Protein AF-A0A8J4GVN6-F1 (afdb_monomer_lite)

InterPro domains:
  IPR036047 F-box-like domain superfamily [SSF81383] (35-266)

Secondary structure (DSSP, 8-state):
---PPPP--S------TTS--HHHHHHHHHHTTT-HHHHHHHHTT-HHHHHHHT-HHHHHHHHHHHH-GGG-----B-B-PPPPBTTEEEEETEE--S-EEE-GGGGTT---HHHHHHHHHHHT-SEEETTS-EESS---GGG-EE---STT-EEEEEHHHIIIII-SPPPPPPPSS---B-SPPP-TTEEEEETEE--S-BPPPTTT--SSSTTT-SSHHHHHHHHHH-TT--EEETTS-EES----GGG-EE-S--BTT-EEEEEHHHHHHTT-----SSSPPHHHHHHHHHHHHHHHHHHTT---SSS-PPEEEE-HHHHHHHHTT-----TT--PPPP-EEEE---SPP--TT-----PPSEEEEEEEEEE--TT--GGG---EEEEE-S-BPP--S--------------------------PPTT-EEEEEE--HHHHHHHTTSSEEEEEEEEEEEPTT--

Foldseek 3Di:
DDDDDDDDDPPPDPDDPQADDVVVLVVVLVVCLQPLVVLVVQLVPDVNSVVVNPDLVSLVVSCCVPPVCVPVPLPQAFQFAAAFDPQKFWDPQKDFDDQFPDDLVNCVVPLDPNSLVVVLVVVVFFKDWSSNTTHNDGDAPLRMFRQFQGHHGGMIGGPVCCCVPHVDDGPDGGHNGDDGHLEDDDDPQKAWAWQWDFPDQWDQDPPPRDQFCRSPQVHPVSLVVVLVPDPQFFKAWRSGTTGSDGDQLLRIEGDPDSHSHTTMIGGNVSCVVSVPDGDDDSDHRSSSVSSHSVVVVVVVCVVQQHDDPPDDDWDWDFDVVVVVCVVVPPPPDDVPPDDDDGDIDTDPDDDRDDPPVDDDPPDAFDKDWDKDKDAAALPDPLVPDWDKDWDFFQDADDDPDDDPDDDDDDDDDDDDDDDDDDDDDDRDDHGDTHFMDGDDSVVVVVCHVVGMDMDTGHMGGDHHPND

Sequence (467 aa):
MVLSEPVSDERGLAPGLADPAPVVVENLCAQFVFDGDSLLRLGQVNKFWHGVVSDVALWERLNAARFDVSAISSAQVPAQPATAIPGWCFFAGLDSGGDDCATPEDAKGNLRPSDLAARADQLGAIAFNTQGWIKDRLQAKSCWKRHSYVPGVGLYVRESAVARVLGVPLPAPLPEKADPQVRPPDFPGWVFYHLVDSPGGDIRHPANGDNDFTSTCSTLEELAEVAARLPSCLAFNTPGSLKHRLQPQVRWRLEGSSCSWCGLYVREDVVEASRLCRPKGGSLEPCLRYFQLGKTRLRAARDVDVVWLNDTYLMRVPDPKVAAAATAGAAVTDPAGGAPEPLEVVKLSHVCWLDLTGRFNDVGPGSYCCKWVLQVAQDCNVSEVSIRITLLGAQRLGSGLAASRETTREAAAASPSGGSNCGDGGIDAPGTQLDMLEVNRRQWLEHAGLGWYEQPAGFFRVPPGAV

Radius of gyration: 31.41 Å; chains: 1; bounding box: 84×85×83 Å

Structure (mmCIF, N/CA/C/O backbone):
data_AF-A0A8J4GVN6-F1
#
_entry.id   AF-A0A8J4GVN6-F1
#
loop_
_atom_site.group_PDB
_atom_site.id
_atom_site.type_symbol
_atom_site.label_atom_id
_atom_site.label_alt_id
_atom_site.label_comp_id
_atom_site.label_asym_id
_atom_site.label_entity_id
_atom_site.label_seq_id
_atom_site.pdbx_PDB_ins_code
_atom_site.Cartn_x
_atom_site.Cartn_y
_atom_site.Cartn_z
_atom_site.occupancy
_atom_site.B_iso_or_equiv
_atom_site.auth_seq_id
_atom_site.auth_comp_id
_atom_site.auth_asym_id
_atom_site.auth_atom_id
_atom_site.pdbx_PDB_model_num
ATOM 1 N N . MET A 1 1 ? 52.133 9.233 -24.660 1.00 37.06 1 MET A N 1
ATOM 2 C CA . MET A 1 1 ? 50.985 8.307 -24.696 1.00 37.06 1 MET A CA 1
ATOM 3 C C . MET A 1 1 ? 50.623 8.139 -26.161 1.00 37.06 1 MET A C 1
ATOM 5 O O . MET A 1 1 ? 50.131 9.081 -26.764 1.00 37.06 1 MET A O 1
ATOM 9 N N . VAL A 1 2 ? 51.058 7.034 -26.765 1.00 30.56 2 VAL A N 1
ATOM 10 C CA . VAL A 1 2 ? 50.906 6.766 -28.202 1.00 30.56 2 VAL A CA 1
ATOM 11 C C . VAL A 1 2 ? 49.505 6.198 -28.409 1.00 30.56 2 VAL A C 1
ATOM 13 O O . VAL A 1 2 ? 49.209 5.114 -27.910 1.00 30.56 2 VAL A O 1
ATOM 16 N N . LEU A 1 3 ? 48.635 6.951 -29.082 1.00 33.34 3 LEU A N 1
ATOM 17 C CA . LEU A 1 3 ? 47.349 6.442 -29.549 1.00 33.34 3 LEU A CA 1
ATOM 18 C C . LEU A 1 3 ? 47.644 5.496 -30.712 1.00 33.34 3 LEU A C 1
ATOM 20 O O . LEU A 1 3 ? 48.105 5.922 -31.767 1.00 33.34 3 LEU A O 1
ATOM 24 N N . SER A 1 4 ? 47.474 4.204 -30.458 1.00 35.69 4 SER A N 1
ATOM 25 C CA . SER A 1 4 ? 47.600 3.164 -31.474 1.00 35.69 4 SER A CA 1
ATOM 26 C C . SER A 1 4 ? 46.332 3.181 -32.323 1.00 35.69 4 SER A C 1
ATOM 28 O O . SER A 1 4 ? 45.231 3.139 -31.772 1.00 35.69 4 SER A O 1
ATOM 30 N N . GLU A 1 5 ? 46.484 3.283 -33.642 1.00 40.44 5 GLU A N 1
ATOM 31 C CA . GLU A 1 5 ? 45.367 3.187 -34.581 1.00 40.44 5 GLU A CA 1
ATOM 32 C C . GLU A 1 5 ? 44.743 1.782 -34.536 1.00 40.44 5 GLU A C 1
ATOM 34 O O . GLU A 1 5 ? 45.467 0.790 -34.389 1.00 40.44 5 GLU A O 1
ATOM 39 N N . PRO A 1 6 ? 43.408 1.664 -34.642 1.00 47.72 6 PRO A N 1
ATOM 40 C CA . PRO A 1 6 ? 42.750 0.371 -34.623 1.00 47.72 6 PRO A CA 1
ATOM 41 C C . PRO A 1 6 ? 43.021 -0.380 -35.930 1.00 47.72 6 PRO A C 1
ATOM 43 O O . PRO A 1 6 ? 42.727 0.092 -37.029 1.00 47.72 6 PRO A O 1
ATOM 46 N N . VAL A 1 7 ? 43.561 -1.588 -35.781 1.00 48.09 7 VAL A N 1
ATOM 47 C CA . VAL A 1 7 ? 43.691 -2.585 -36.845 1.00 48.09 7 VAL A CA 1
ATOM 48 C C . VAL A 1 7 ? 42.295 -2.881 -37.394 1.00 48.09 7 VAL A C 1
ATOM 50 O O . VAL A 1 7 ? 41.413 -3.334 -36.665 1.00 48.09 7 VAL A O 1
ATOM 53 N N . SER A 1 8 ? 42.092 -2.576 -38.673 1.00 45.31 8 SER A N 1
ATOM 54 C CA . SER A 1 8 ? 40.843 -2.835 -39.387 1.00 45.31 8 SER A CA 1
ATOM 55 C C . SER A 1 8 ? 40.742 -4.327 -39.699 1.00 45.31 8 SER A C 1
ATOM 57 O O . SER A 1 8 ? 41.528 -4.849 -40.485 1.00 45.31 8 SER A O 1
ATOM 59 N N . ASP A 1 9 ? 39.798 -5.015 -39.064 1.00 53.66 9 ASP A N 1
ATOM 60 C CA . ASP A 1 9 ? 39.451 -6.398 -39.389 1.00 53.66 9 ASP A CA 1
ATOM 61 C C . ASP A 1 9 ? 38.621 -6.398 -40.691 1.00 53.66 9 ASP A C 1
ATOM 63 O O . ASP A 1 9 ? 37.539 -5.811 -40.756 1.00 53.66 9 ASP A O 1
ATOM 67 N N . GLU A 1 10 ? 39.148 -7.001 -41.761 1.00 49.94 10 GLU A N 1
ATOM 68 C CA . GLU A 1 10 ? 38.653 -6.927 -43.153 1.00 49.94 10 GLU A CA 1
ATOM 69 C C . GLU A 1 10 ? 37.314 -7.650 -43.420 1.00 49.94 10 GLU A C 1
ATOM 71 O O . GLU A 1 10 ? 36.927 -7.891 -44.565 1.00 49.94 10 GLU A O 1
ATOM 76 N N . ARG A 1 11 ? 36.530 -7.966 -42.388 1.00 54.84 11 ARG A N 1
ATOM 77 C CA . ARG A 1 11 ? 35.137 -8.405 -42.559 1.00 54.84 11 ARG A CA 1
ATOM 78 C C . ARG A 1 11 ? 34.214 -7.241 -42.242 1.00 54.84 11 ARG A C 1
ATOM 80 O O . ARG A 1 11 ? 33.636 -7.187 -41.164 1.00 54.84 11 ARG A O 1
ATOM 87 N N . GLY A 1 12 ? 34.091 -6.322 -43.202 1.00 52.66 12 GLY A N 1
ATOM 88 C CA . GLY A 1 12 ? 33.273 -5.102 -43.159 1.00 52.66 12 GLY A CA 1
ATOM 89 C C . GLY A 1 12 ? 31.761 -5.331 -43.024 1.00 52.66 12 GLY A C 1
ATOM 90 O O . GLY A 1 12 ? 30.977 -4.873 -43.852 1.00 52.66 12 GLY A O 1
ATOM 91 N N . LEU A 1 13 ? 31.332 -6.031 -41.979 1.00 56.25 13 LEU A N 1
ATOM 92 C CA . LEU A 1 13 ? 29.971 -5.972 -41.472 1.00 56.25 13 LEU A CA 1
ATOM 93 C C . LEU A 1 13 ? 29.899 -4.738 -40.578 1.00 56.25 13 LEU A C 1
ATOM 95 O O . LEU A 1 13 ? 30.595 -4.658 -39.567 1.00 56.25 13 LEU A O 1
ATOM 99 N N . ALA A 1 14 ? 29.081 -3.761 -40.971 1.00 60.59 14 ALA A N 1
ATOM 100 C CA . ALA A 1 14 ? 28.801 -2.604 -40.132 1.00 60.59 14 ALA A CA 1
ATOM 101 C C . ALA A 1 14 ? 28.415 -3.082 -38.716 1.00 60.59 14 ALA A C 1
ATOM 103 O O . ALA A 1 14 ? 27.636 -4.037 -38.609 1.00 60.59 14 ALA A O 1
ATOM 104 N N . PRO A 1 15 ? 28.948 -2.467 -37.642 1.00 63.69 15 PRO A N 1
ATOM 105 C CA . PRO A 1 15 ? 28.637 -2.880 -36.280 1.00 63.69 15 PRO A CA 1
ATOM 106 C C . PRO A 1 15 ? 27.120 -2.833 -36.076 1.00 63.69 15 PRO A C 1
ATOM 108 O O . PRO A 1 15 ? 26.490 -1.779 -36.167 1.00 63.69 15 PRO A O 1
ATOM 111 N N . GLY A 1 16 ? 26.520 -4.006 -35.879 1.00 71.44 16 GLY A N 1
ATOM 112 C CA . GLY A 1 16 ? 25.082 -4.137 -35.682 1.00 71.44 16 GLY A CA 1
ATOM 113 C C . GLY A 1 16 ? 24.658 -3.675 -34.287 1.00 71.44 16 GLY A C 1
ATOM 114 O O . GLY A 1 16 ? 25.448 -3.671 -33.348 1.00 71.44 16 GLY A O 1
ATOM 115 N N . LEU A 1 17 ? 23.365 -3.390 -34.112 1.00 76.75 17 LEU A N 1
ATOM 116 C CA . LEU A 1 17 ? 22.738 -3.042 -32.820 1.00 76.75 17 LEU A CA 1
ATOM 117 C C . LEU A 1 17 ? 22.749 -4.182 -31.774 1.00 76.75 17 LEU A C 1
ATOM 119 O O . LEU A 1 17 ? 22.070 -4.096 -30.749 1.00 76.75 17 LEU A O 1
ATOM 123 N N . ALA A 1 18 ? 23.479 -5.268 -32.033 1.00 76.94 18 ALA A N 1
ATOM 124 C CA . ALA A 1 18 ? 23.646 -6.380 -31.108 1.00 76.94 18 ALA A CA 1
ATOM 125 C C . ALA A 1 18 ? 24.673 -6.081 -30.003 1.00 76.94 18 ALA A C 1
ATOM 127 O O . ALA A 1 18 ? 24.539 -6.640 -28.917 1.00 76.94 18 ALA A O 1
ATOM 128 N N . ASP A 1 19 ? 25.644 -5.205 -30.282 1.00 79.44 19 ASP A N 1
ATOM 129 C CA . ASP A 1 19 ? 26.681 -4.755 -29.343 1.00 79.44 19 ASP A CA 1
ATOM 130 C C . ASP A 1 19 ? 27.122 -3.309 -29.682 1.00 79.44 19 ASP A C 1
ATOM 132 O O . ASP A 1 19 ? 28.223 -3.072 -30.184 1.00 79.44 19 ASP A O 1
ATOM 136 N N . PRO A 1 20 ? 26.211 -2.323 -29.562 1.00 80.94 20 PRO A N 1
ATOM 137 C CA . PRO A 1 20 ? 26.509 -0.932 -29.876 1.00 80.94 20 PRO A CA 1
ATOM 138 C C . PRO A 1 20 ? 27.528 -0.334 -28.900 1.00 80.94 20 PRO A C 1
ATOM 140 O O . PRO A 1 20 ? 27.527 -0.627 -27.705 1.00 80.94 20 PRO A O 1
ATOM 143 N N . ALA A 1 21 ? 28.346 0.598 -29.395 1.00 81.62 21 ALA A N 1
ATOM 144 C CA . ALA A 1 21 ? 29.254 1.366 -28.549 1.00 81.62 21 ALA A CA 1
ATOM 145 C C . ALA A 1 21 ? 28.490 2.076 -27.404 1.00 81.62 21 ALA A C 1
ATOM 147 O O . ALA A 1 21 ? 27.369 2.544 -27.632 1.00 81.62 21 ALA A O 1
ATOM 148 N N . PRO A 1 22 ? 29.088 2.246 -26.207 1.00 78.62 22 PRO A N 1
ATOM 149 C CA . PRO A 1 22 ? 28.418 2.846 -25.046 1.00 78.62 22 PRO A CA 1
ATOM 150 C C . PRO A 1 22 ? 27.735 4.192 -25.330 1.00 78.62 22 PRO A C 1
ATOM 152 O O . PRO A 1 22 ? 26.610 4.413 -24.899 1.00 78.62 22 PRO A O 1
ATOM 155 N N . VAL A 1 23 ? 28.353 5.050 -26.149 1.00 74.25 23 VAL A N 1
ATOM 156 C CA . VAL A 1 23 ? 27.777 6.346 -26.555 1.00 74.25 23 VAL A CA 1
ATOM 157 C C . VAL A 1 23 ? 26.460 6.206 -27.334 1.00 74.25 23 VAL A C 1
ATOM 159 O O . VAL A 1 23 ? 25.567 7.040 -27.221 1.00 74.25 23 VAL A O 1
ATOM 162 N N . VAL A 1 24 ? 26.302 5.138 -28.123 1.00 78.69 24 VAL A N 1
ATOM 163 C CA . VAL A 1 24 ? 25.062 4.852 -28.859 1.00 78.69 24 VAL A CA 1
ATOM 164 C C . VAL A 1 24 ? 23.987 4.353 -27.898 1.00 78.69 24 VAL A C 1
ATOM 166 O O . VAL A 1 24 ? 22.835 4.756 -28.028 1.00 78.69 24 VAL A O 1
ATOM 169 N N . VAL A 1 25 ? 24.357 3.534 -26.906 1.00 79.75 25 VAL A N 1
ATOM 170 C CA . VAL A 1 25 ? 23.446 3.106 -25.833 1.00 79.75 25 VAL A CA 1
ATOM 171 C C . VAL A 1 25 ? 22.947 4.305 -25.042 1.00 79.75 25 VAL A C 1
ATOM 173 O O . VAL A 1 25 ? 21.746 4.437 -24.842 1.00 79.75 25 VAL A O 1
ATOM 176 N N . GLU A 1 26 ? 23.843 5.200 -24.631 1.00 75.25 26 GLU A N 1
ATOM 177 C CA . GLU A 1 26 ? 23.485 6.414 -23.897 1.00 75.25 26 GLU A CA 1
ATOM 178 C C . GLU A 1 26 ? 22.548 7.305 -24.708 1.00 75.25 26 GLU A C 1
ATOM 180 O O . GLU A 1 26 ? 21.518 7.725 -24.188 1.00 75.25 26 GLU A O 1
ATOM 185 N N . ASN A 1 27 ? 22.849 7.525 -25.991 1.00 74.88 27 ASN A N 1
ATOM 186 C CA . ASN A 1 27 ? 21.983 8.297 -26.878 1.00 74.88 27 ASN A CA 1
ATOM 187 C C . ASN A 1 27 ? 20.613 7.636 -27.065 1.00 74.88 27 ASN A C 1
ATOM 189 O O . ASN A 1 27 ? 19.600 8.322 -26.993 1.00 74.88 27 ASN A O 1
ATOM 193 N N . LEU A 1 28 ? 20.550 6.317 -27.264 1.00 76.88 28 LEU A N 1
ATOM 194 C CA . LEU A 1 28 ? 19.277 5.600 -27.379 1.00 76.88 28 LEU A CA 1
ATOM 195 C C . LEU A 1 28 ? 18.481 5.683 -26.074 1.00 76.88 28 LEU A C 1
ATOM 197 O O . LEU A 1 28 ? 17.318 6.071 -26.097 1.00 76.88 28 LEU A O 1
ATOM 201 N N . CYS A 1 29 ? 19.105 5.409 -24.930 1.00 72.50 29 CYS A N 1
ATOM 202 C CA . CYS A 1 29 ? 18.471 5.538 -23.621 1.00 72.50 29 CYS A CA 1
ATOM 203 C C . CYS A 1 29 ? 17.997 6.971 -23.342 1.00 72.50 29 CYS A C 1
ATOM 205 O O . CYS A 1 29 ? 16.919 7.139 -22.781 1.00 72.50 29 CYS A O 1
ATOM 207 N N . ALA A 1 30 ? 18.754 7.990 -23.769 1.00 69.31 30 ALA A N 1
ATOM 208 C CA . ALA A 1 30 ? 18.368 9.397 -23.686 1.00 69.31 30 ALA A CA 1
ATOM 209 C C . ALA A 1 30 ? 17.127 9.711 -24.543 1.00 69.31 30 ALA A C 1
ATOM 211 O O . ALA A 1 30 ? 16.244 10.450 -24.112 1.00 69.31 30 ALA A O 1
ATOM 212 N N . GLN A 1 31 ? 17.021 9.121 -25.737 1.00 70.94 31 GLN A N 1
ATOM 213 C CA . GLN A 1 31 ? 15.830 9.245 -26.588 1.00 70.94 31 GLN A CA 1
ATOM 214 C C . GLN A 1 31 ? 14.623 8.497 -25.999 1.00 70.94 31 GLN A C 1
ATOM 216 O O . GLN A 1 31 ? 13.492 8.966 -26.103 1.00 70.94 31 GLN A O 1
ATOM 221 N N . PHE A 1 32 ? 14.856 7.376 -25.312 1.00 65.44 32 PHE A N 1
ATOM 222 C CA . PHE A 1 32 ? 13.828 6.610 -24.602 1.00 65.44 32 PHE A CA 1
ATOM 223 C C . PHE A 1 32 ? 13.568 7.092 -23.166 1.00 65.44 32 PHE A C 1
ATOM 225 O O . PHE A 1 32 ? 12.878 6.400 -22.419 1.00 65.44 32 PHE A O 1
ATOM 232 N N . VAL A 1 33 ? 14.049 8.279 -22.764 1.00 61.03 33 VAL A N 1
ATOM 233 C CA . VAL A 1 33 ? 13.865 8.814 -21.394 1.00 61.03 33 VAL A CA 1
ATOM 234 C C . VAL A 1 33 ? 12.403 8.811 -20.940 1.00 61.03 33 VAL A C 1
ATOM 236 O O . VAL A 1 33 ? 12.128 8.769 -19.738 1.00 61.03 33 VAL A O 1
ATOM 239 N N . PHE A 1 34 ? 11.465 8.807 -21.886 1.00 56.31 34 PHE A N 1
ATOM 240 C CA . PHE A 1 34 ? 10.031 8.886 -21.640 1.00 56.31 34 PHE A CA 1
ATOM 241 C C . PHE A 1 34 ? 9.279 7.552 -21.740 1.00 56.31 34 PHE A C 1
ATOM 243 O O . PHE A 1 34 ? 8.161 7.489 -21.234 1.00 56.31 34 PHE A O 1
ATOM 250 N N . ASP A 1 35 ? 9.884 6.497 -22.291 1.00 71.69 35 ASP A N 1
ATOM 251 C CA . ASP A 1 35 ? 9.219 5.212 -22.547 1.00 71.69 35 ASP A CA 1
ATOM 252 C C . ASP A 1 35 ? 10.032 4.047 -21.960 1.00 71.69 35 ASP A C 1
ATOM 254 O O . ASP A 1 35 ? 10.803 3.348 -22.631 1.00 71.69 35 ASP A O 1
ATOM 258 N N . GLY A 1 36 ? 9.855 3.848 -20.652 1.00 76.81 36 GLY A N 1
ATOM 259 C CA . GLY A 1 36 ? 10.460 2.728 -19.936 1.00 76.81 36 GLY A CA 1
ATOM 260 C C . GLY A 1 36 ? 9.998 1.367 -20.465 1.00 76.81 36 GLY A C 1
ATOM 261 O O . GLY A 1 36 ? 10.764 0.405 -20.408 1.00 76.81 36 GLY A O 1
ATOM 262 N N . ASP A 1 37 ? 8.778 1.257 -21.000 1.00 76.19 37 ASP A N 1
ATOM 263 C CA . ASP A 1 37 ? 8.259 0.000 -21.547 1.00 76.19 37 ASP A CA 1
ATOM 264 C C . ASP A 1 37 ? 9.022 -0.404 -22.818 1.00 76.19 37 ASP A C 1
ATOM 266 O O . ASP A 1 37 ? 9.374 -1.577 -22.979 1.00 76.19 37 ASP A O 1
ATOM 270 N N . SER A 1 38 ? 9.349 0.549 -23.696 1.00 79.31 38 SER A N 1
ATOM 271 C CA . SER A 1 38 ? 10.216 0.303 -24.855 1.00 79.31 38 SER A CA 1
ATOM 272 C C . SER A 1 38 ? 11.624 -0.122 -24.452 1.00 79.31 38 SER A C 1
ATOM 274 O O . SER A 1 38 ? 12.167 -1.046 -25.062 1.00 79.31 38 SER A O 1
ATOM 276 N N . LEU A 1 39 ? 12.195 0.461 -23.391 1.00 81.56 39 LEU A N 1
ATOM 277 C CA . LEU A 1 39 ? 13.481 0.003 -22.850 1.00 81.56 39 LEU A CA 1
ATOM 278 C C . LEU A 1 39 ? 13.401 -1.453 -22.380 1.00 81.56 39 LEU A C 1
ATOM 280 O O . LEU A 1 39 ? 14.250 -2.269 -22.735 1.00 81.56 39 LEU A O 1
ATOM 284 N N . LEU A 1 40 ? 12.353 -1.830 -21.648 1.00 82.12 40 LEU A N 1
ATOM 285 C CA . LEU A 1 40 ? 12.178 -3.220 -21.221 1.00 82.12 40 LEU A CA 1
ATOM 286 C C . LEU A 1 40 ? 12.011 -4.182 -22.401 1.00 82.12 40 LEU A C 1
ATOM 288 O O . LEU A 1 40 ? 12.571 -5.278 -22.373 1.00 82.12 40 LEU A O 1
ATOM 292 N N . ARG A 1 41 ? 11.275 -3.787 -23.450 1.00 82.50 41 ARG A N 1
ATOM 293 C CA . ARG A 1 41 ? 11.161 -4.574 -24.692 1.00 82.50 41 ARG A CA 1
ATOM 294 C C . ARG A 1 41 ? 12.509 -4.722 -25.384 1.00 82.50 41 ARG A C 1
ATOM 296 O O . ARG A 1 41 ? 12.822 -5.807 -25.864 1.00 82.50 41 ARG A O 1
ATOM 303 N N . LEU A 1 42 ? 13.325 -3.671 -25.389 1.00 81.19 42 LEU A N 1
ATOM 304 C CA . LEU A 1 42 ? 14.685 -3.719 -25.915 1.00 81.19 42 LEU A CA 1
ATOM 305 C C . LEU A 1 42 ? 15.539 -4.727 -25.133 1.00 81.19 42 LEU A C 1
ATOM 307 O O . LEU A 1 42 ? 16.232 -5.545 -25.732 1.00 81.19 42 LEU A O 1
ATOM 311 N N . GLY A 1 43 ? 15.391 -4.769 -23.806 1.00 84.19 43 GLY A N 1
ATOM 312 C CA . GLY A 1 43 ? 16.015 -5.776 -22.945 1.00 84.19 43 GLY A CA 1
ATOM 313 C C . GLY A 1 43 ? 15.654 -7.229 -23.272 1.00 84.19 43 GLY A C 1
ATOM 314 O O . GLY A 1 43 ? 16.423 -8.136 -22.959 1.00 84.19 43 GLY A O 1
ATOM 315 N N . GLN A 1 44 ? 14.517 -7.471 -23.932 1.00 84.50 44 GLN A N 1
ATOM 316 C CA . GLN A 1 44 ? 14.098 -8.809 -24.367 1.00 84.50 44 GLN A CA 1
ATOM 317 C C . GLN A 1 44 ? 14.761 -9.246 -25.681 1.00 84.50 44 GLN A C 1
ATOM 319 O O . GLN A 1 44 ? 14.695 -10.425 -26.024 1.00 84.50 44 GLN A O 1
ATOM 324 N N . VAL A 1 45 ? 15.407 -8.331 -26.414 1.00 86.69 45 VAL A N 1
ATOM 325 C CA . VAL A 1 45 ? 15.993 -8.615 -27.734 1.00 86.69 45 VAL A CA 1
ATOM 326 C C . VAL A 1 45 ? 17.217 -9.522 -27.620 1.00 86.69 45 VAL A C 1
ATOM 328 O O . VAL A 1 45 ? 17.337 -10.493 -28.365 1.00 86.69 45 VAL A O 1
ATOM 331 N N . ASN A 1 46 ? 18.151 -9.216 -26.714 1.00 85.69 46 ASN A N 1
ATOM 332 C CA . ASN A 1 46 ? 19.368 -10.005 -26.521 1.00 85.69 46 ASN A CA 1
ATOM 333 C C . ASN A 1 46 ? 19.998 -9.782 -25.129 1.00 85.69 46 ASN A C 1
ATOM 335 O O . ASN A 1 46 ? 19.569 -8.929 -24.354 1.00 85.69 46 ASN A O 1
ATOM 339 N N . LYS A 1 47 ? 21.054 -10.550 -24.818 1.00 85.94 47 LYS A N 1
ATOM 340 C CA . LYS A 1 47 ? 21.771 -10.475 -23.530 1.00 85.94 47 LYS A CA 1
ATOM 341 C C . LYS A 1 47 ? 22.420 -9.112 -23.265 1.00 85.94 47 LYS A C 1
ATOM 343 O O . LYS A 1 47 ? 22.501 -8.716 -22.107 1.00 85.94 47 LYS A O 1
ATOM 348 N N . PHE A 1 48 ? 22.881 -8.420 -24.308 1.00 88.50 48 PHE A N 1
ATOM 349 C CA . PHE A 1 48 ? 23.496 -7.100 -24.181 1.00 88.50 48 PHE A CA 1
ATOM 350 C C . PHE A 1 48 ? 22.472 -6.082 -23.673 1.00 88.50 48 PHE A C 1
ATOM 352 O O . PHE A 1 48 ? 22.661 -5.490 -22.612 1.00 88.50 48 PHE A O 1
ATOM 359 N N . TRP A 1 49 ? 21.339 -5.954 -24.368 1.00 85.12 49 TRP A N 1
ATOM 360 C CA . TRP A 1 49 ? 20.271 -5.036 -23.980 1.00 85.12 49 TRP A CA 1
ATOM 361 C C . TRP A 1 49 ? 19.647 -5.414 -22.642 1.00 85.12 49 TRP A C 1
ATOM 363 O O . TRP A 1 49 ? 19.314 -4.526 -21.862 1.00 85.12 49 TRP A O 1
ATOM 373 N N . HIS A 1 50 ? 19.551 -6.712 -22.335 1.00 85.31 50 HIS A N 1
ATOM 374 C CA . HIS A 1 50 ? 19.174 -7.170 -21.000 1.00 85.31 50 HIS A CA 1
ATOM 375 C C . HIS A 1 50 ? 20.128 -6.619 -19.931 1.00 85.31 50 HIS A C 1
ATOM 377 O O . HIS A 1 50 ? 19.677 -6.150 -18.890 1.00 85.31 50 HIS A O 1
ATOM 383 N N . GLY A 1 51 ? 21.441 -6.662 -20.181 1.00 86.81 51 GLY A N 1
ATOM 384 C CA . GLY A 1 51 ? 22.456 -6.077 -19.304 1.00 86.81 51 GLY A CA 1
ATOM 385 C C . GLY A 1 51 ? 22.266 -4.572 -19.118 1.00 86.81 51 GLY A C 1
ATOM 386 O O . GLY A 1 51 ? 22.250 -4.109 -17.982 1.00 86.81 51 GLY A O 1
ATOM 387 N N . VAL A 1 52 ? 22.027 -3.838 -20.211 1.00 86.69 52 VAL A N 1
ATOM 388 C CA . VAL A 1 52 ? 21.749 -2.391 -20.184 1.00 86.69 52 VAL A CA 1
ATOM 389 C C . VAL A 1 52 ? 20.518 -2.075 -19.334 1.00 86.69 52 VAL A C 1
ATOM 391 O O . VAL A 1 52 ? 20.593 -1.234 -18.446 1.00 86.69 52 VAL A O 1
ATOM 394 N N . VAL A 1 53 ? 19.389 -2.758 -19.546 1.00 86.25 53 VAL A N 1
ATOM 395 C CA . VAL A 1 53 ? 18.161 -2.474 -18.776 1.00 86.25 53 VAL A CA 1
ATOM 396 C C . VAL A 1 53 ? 18.178 -3.042 -17.360 1.00 86.25 53 VAL A C 1
ATOM 398 O O . VAL A 1 53 ? 17.328 -2.681 -16.553 1.00 86.25 53 VAL A O 1
ATOM 401 N N . SER A 1 54 ? 19.127 -3.921 -17.043 1.00 83.62 54 SER A N 1
ATOM 402 C CA . SER A 1 54 ? 19.373 -4.388 -15.675 1.00 83.62 54 SER A CA 1
ATOM 403 C C . SER A 1 54 ? 20.317 -3.458 -14.901 1.00 83.62 54 SER A C 1
ATOM 405 O O . SER A 1 54 ? 20.540 -3.684 -13.710 1.00 83.62 54 SER A O 1
ATOM 407 N N . ASP A 1 55 ? 20.891 -2.438 -15.552 1.00 86.81 55 ASP A N 1
ATOM 408 C CA . ASP A 1 55 ? 21.760 -1.459 -14.903 1.00 86.81 55 ASP A CA 1
ATOM 409 C C . ASP A 1 55 ? 20.941 -0.518 -14.010 1.00 86.81 55 ASP A C 1
ATOM 411 O O . ASP A 1 55 ? 20.155 0.312 -14.467 1.00 86.81 55 ASP A O 1
ATOM 415 N N . VAL A 1 56 ? 21.177 -0.619 -12.704 1.00 85.75 56 VAL A N 1
ATOM 416 C CA . VAL A 1 56 ? 20.571 0.242 -11.682 1.00 85.75 56 VAL A CA 1
ATOM 417 C C . VAL A 1 56 ? 20.887 1.717 -11.953 1.00 85.75 56 VAL A C 1
ATOM 419 O O . VAL A 1 56 ? 20.019 2.575 -11.788 1.00 85.75 56 VAL A O 1
ATOM 422 N N . ALA A 1 57 ? 22.103 2.026 -12.416 1.00 86.50 57 ALA A N 1
ATOM 423 C CA . ALA A 1 57 ? 22.528 3.398 -12.660 1.00 86.50 57 ALA A CA 1
ATOM 424 C C . ALA A 1 57 ? 21.772 4.037 -13.836 1.00 86.50 57 ALA A C 1
ATOM 426 O O . ALA A 1 57 ? 21.505 5.240 -13.803 1.00 86.50 57 ALA A O 1
ATOM 427 N N . LEU A 1 58 ? 21.386 3.255 -14.852 1.00 86.94 58 LEU A N 1
ATOM 428 C CA . LEU A 1 58 ? 20.521 3.726 -15.935 1.00 86.94 58 LEU A CA 1
ATOM 429 C C . LEU A 1 58 ? 19.184 4.219 -15.384 1.00 86.94 58 LEU A C 1
ATOM 431 O O . LEU A 1 58 ? 18.791 5.354 -15.650 1.00 86.94 58 LEU A O 1
ATOM 435 N N . TRP A 1 59 ? 18.504 3.399 -14.586 1.00 85.62 59 TRP A N 1
ATOM 436 C CA . TRP A 1 59 ? 17.201 3.761 -14.036 1.00 85.62 59 TRP A CA 1
ATOM 437 C C . TRP A 1 59 ? 17.281 4.903 -13.026 1.00 85.62 59 TRP A C 1
ATOM 439 O O . TRP A 1 59 ? 16.379 5.734 -12.993 1.00 85.62 59 TRP A O 1
ATOM 449 N N . GLU A 1 60 ? 18.350 5.008 -12.237 1.00 85.38 60 GLU A N 1
ATOM 450 C CA . GLU A 1 60 ? 18.606 6.186 -11.395 1.00 85.38 60 GLU A CA 1
ATOM 451 C C . GLU A 1 60 ? 18.696 7.471 -12.234 1.00 85.38 60 GLU A C 1
ATOM 453 O O . GLU A 1 60 ? 17.994 8.443 -11.950 1.00 85.38 60 GLU A O 1
ATOM 458 N N . ARG A 1 61 ? 19.470 7.454 -13.331 1.00 84.56 61 ARG A N 1
ATOM 459 C CA . ARG A 1 61 ? 19.559 8.591 -14.264 1.00 84.56 61 ARG A CA 1
ATOM 460 C C . ARG A 1 61 ? 18.212 8.915 -14.906 1.00 84.56 61 ARG A C 1
ATOM 462 O O . ARG A 1 61 ? 17.856 10.085 -14.993 1.00 84.56 61 ARG A O 1
ATOM 469 N N . LEU A 1 62 ? 17.453 7.902 -15.327 1.00 81.81 62 LEU A N 1
ATOM 470 C CA . LEU A 1 62 ? 16.121 8.077 -15.913 1.00 81.81 62 LEU A CA 1
ATOM 471 C C . LEU A 1 62 ? 15.123 8.662 -14.914 1.00 81.81 62 LEU A C 1
ATOM 473 O O . LEU A 1 62 ? 14.365 9.566 -15.262 1.00 81.81 62 LEU A O 1
ATOM 477 N N . ASN A 1 63 ? 15.136 8.175 -13.671 1.00 80.88 63 ASN A N 1
ATOM 478 C CA . ASN A 1 63 ? 14.322 8.744 -12.608 1.00 80.88 63 ASN A CA 1
ATOM 479 C C . ASN A 1 63 ? 14.694 10.219 -12.401 1.00 80.88 63 ASN A C 1
ATOM 481 O O . ASN A 1 63 ? 13.806 11.065 -12.435 1.00 80.88 63 ASN A O 1
ATOM 485 N N . ALA A 1 64 ? 15.986 10.532 -12.240 1.00 80.56 64 ALA A N 1
ATOM 486 C CA . ALA A 1 64 ? 16.467 11.898 -12.028 1.00 80.56 64 ALA A CA 1
ATOM 487 C C . ALA A 1 64 ? 16.082 12.832 -13.185 1.00 80.56 64 ALA A C 1
ATOM 489 O O . ALA A 1 64 ? 15.543 13.910 -12.949 1.00 80.56 64 ALA A O 1
ATOM 490 N N . ALA A 1 65 ? 16.284 12.387 -14.427 1.00 74.69 65 ALA A N 1
ATOM 491 C CA . ALA A 1 65 ? 15.959 13.153 -15.625 1.00 74.69 65 ALA A CA 1
ATOM 492 C C . ALA A 1 65 ? 14.450 13.401 -15.790 1.00 74.69 65 ALA A C 1
ATOM 494 O O . ALA A 1 65 ? 14.056 14.467 -16.258 1.00 74.69 65 ALA A O 1
ATOM 495 N N . ARG A 1 66 ? 13.600 12.428 -15.427 1.00 74.00 66 ARG A N 1
ATOM 496 C CA . ARG A 1 66 ? 12.144 12.503 -15.646 1.00 74.00 66 ARG A CA 1
ATOM 497 C C . ARG A 1 66 ? 11.372 13.127 -14.480 1.00 74.00 66 ARG A C 1
ATOM 499 O O . ARG A 1 66 ? 10.339 13.759 -14.716 1.00 74.00 66 ARG A O 1
ATOM 506 N N . PHE A 1 67 ? 11.822 12.912 -13.245 1.00 73.69 67 PHE A N 1
ATOM 507 C CA . PHE A 1 67 ? 11.045 13.199 -12.034 1.00 73.69 67 PHE A CA 1
ATOM 508 C C . PHE A 1 67 ? 11.722 14.151 -11.041 1.00 73.69 67 PHE A C 1
ATOM 510 O O . PHE A 1 67 ? 11.103 14.426 -10.023 1.00 73.69 67 PHE A O 1
ATOM 517 N N . ASP A 1 68 ? 12.944 14.633 -11.305 1.00 68.50 68 ASP A N 1
ATOM 518 C CA . ASP A 1 68 ? 13.713 15.476 -10.369 1.00 68.50 68 ASP A CA 1
ATOM 519 C C . ASP A 1 68 ? 13.724 14.898 -8.937 1.00 68.50 68 ASP A C 1
ATOM 521 O O . ASP A 1 68 ? 13.173 15.424 -7.971 1.00 68.50 68 ASP A O 1
ATOM 525 N N . VAL A 1 69 ? 14.325 13.713 -8.819 1.00 61.84 69 VAL A N 1
ATOM 526 C CA . VAL A 1 69 ? 14.222 12.799 -7.660 1.00 61.84 69 VAL A CA 1
ATOM 527 C C . VAL A 1 69 ? 14.883 13.357 -6.397 1.00 61.84 69 VAL A C 1
ATOM 529 O O . VAL A 1 69 ? 14.781 12.748 -5.336 1.00 61.84 69 VAL A O 1
ATOM 532 N N . SER A 1 70 ? 15.512 14.530 -6.477 1.00 56.19 70 SER A N 1
ATOM 533 C CA . SER A 1 70 ? 16.036 15.250 -5.317 1.00 56.19 70 SER A CA 1
ATOM 534 C C . SER A 1 70 ? 14.959 15.486 -4.238 1.00 56.19 70 SER A C 1
ATOM 536 O O . SER A 1 70 ? 15.282 15.484 -3.050 1.00 56.19 70 SER A O 1
ATOM 538 N N . ALA A 1 71 ? 13.678 15.573 -4.626 1.00 46.88 71 ALA A N 1
ATOM 539 C CA . ALA A 1 71 ? 12.540 15.729 -3.715 1.00 46.88 71 ALA A CA 1
ATOM 540 C C . ALA A 1 71 ? 11.893 14.408 -3.248 1.00 46.88 71 ALA A C 1
ATOM 542 O O . ALA A 1 71 ? 11.220 14.377 -2.218 1.00 46.88 71 ALA A O 1
ATOM 543 N N . ILE A 1 72 ? 12.099 13.295 -3.959 1.00 55.78 72 ILE A N 1
ATOM 544 C CA . ILE A 1 72 ? 11.497 11.997 -3.616 1.00 55.78 72 ILE A CA 1
ATOM 545 C C . ILE A 1 72 ? 12.504 11.231 -2.764 1.00 55.78 72 ILE A C 1
ATOM 547 O O . ILE A 1 72 ? 12.989 10.155 -3.118 1.00 55.78 72 ILE A O 1
ATOM 551 N N . SER A 1 73 ? 12.849 11.819 -1.618 1.00 51.03 73 SER A N 1
ATOM 552 C CA . SER A 1 73 ? 13.512 11.072 -0.562 1.00 51.03 73 SER A CA 1
ATOM 553 C C . SER A 1 73 ? 12.533 9.996 -0.111 1.00 51.03 73 SER A C 1
ATOM 555 O O . SER A 1 73 ? 11.575 10.254 0.616 1.00 51.03 73 SER A O 1
ATOM 557 N N . SER A 1 74 ? 12.755 8.778 -0.601 1.00 52.88 74 SER A N 1
ATOM 558 C CA . SER A 1 74 ? 12.041 7.552 -0.256 1.00 52.88 74 SER A CA 1
ATOM 559 C C . SER A 1 74 ? 12.348 7.113 1.177 1.00 52.88 74 SER A C 1
ATOM 561 O O . SER A 1 74 ? 12.573 5.926 1.421 1.00 52.88 74 SER A O 1
ATOM 563 N N . ALA A 1 75 ? 12.455 8.060 2.112 1.00 56.88 75 ALA A N 1
ATOM 564 C CA . ALA A 1 75 ? 12.601 7.769 3.519 1.00 56.88 75 ALA A CA 1
ATOM 565 C C . ALA A 1 75 ? 11.328 7.037 3.937 1.00 56.88 75 ALA A C 1
ATOM 567 O O . ALA A 1 75 ? 10.274 7.637 4.141 1.00 56.88 75 ALA A O 1
ATOM 568 N N . GLN A 1 76 ? 11.430 5.710 3.960 1.00 67.56 76 GLN A N 1
ATOM 569 C CA . GLN A 1 76 ? 10.380 4.831 4.430 1.00 67.56 76 GLN A CA 1
ATOM 570 C C . GLN A 1 76 ? 10.015 5.318 5.823 1.00 67.56 76 GLN A C 1
ATOM 572 O O . GLN A 1 76 ? 10.897 5.432 6.676 1.00 67.56 76 GLN A O 1
ATOM 577 N N . VAL A 1 77 ? 8.743 5.625 6.053 1.00 80.25 77 VAL A N 1
ATOM 578 C CA . VAL A 1 77 ? 8.298 5.956 7.401 1.00 80.25 77 VAL A CA 1
ATOM 579 C C . VAL A 1 77 ? 8.190 4.625 8.136 1.00 80.25 77 VAL A C 1
ATOM 581 O O . VAL A 1 77 ? 7.341 3.808 7.755 1.00 80.25 77 VAL A O 1
ATOM 584 N N . PRO A 1 78 ? 9.049 4.347 9.137 1.00 84.38 78 PRO A N 1
ATOM 585 C CA . PRO A 1 78 ? 8.955 3.099 9.874 1.00 84.38 78 PRO A CA 1
ATOM 586 C C . PRO A 1 78 ? 7.576 3.000 10.520 1.00 84.38 78 PRO A C 1
ATOM 588 O O . PRO A 1 78 ? 7.049 4.015 10.994 1.00 84.38 78 PRO A O 1
ATOM 591 N N . ALA A 1 79 ? 6.997 1.800 10.562 1.00 86.50 79 ALA A N 1
ATOM 592 C CA . ALA A 1 79 ? 5.772 1.602 11.327 1.00 86.50 79 ALA A CA 1
ATOM 593 C C . ALA A 1 79 ? 6.041 1.960 12.790 1.00 86.50 79 ALA A C 1
ATOM 595 O O . ALA A 1 79 ? 7.045 1.537 13.367 1.00 86.50 79 ALA A O 1
ATOM 596 N N . GLN A 1 80 ? 5.157 2.759 13.375 1.00 89.56 80 GLN A N 1
ATOM 597 C CA . GLN A 1 80 ? 5.234 3.159 14.774 1.00 89.56 80 GLN A CA 1
ATOM 598 C C . GLN A 1 80 ? 4.265 2.275 15.545 1.00 89.56 80 GLN A C 1
ATOM 600 O O . GLN A 1 80 ? 3.062 2.487 15.405 1.00 89.56 80 GLN A O 1
ATOM 605 N N . PRO A 1 81 ? 4.726 1.277 16.322 1.00 90.94 81 PRO A N 1
ATOM 606 C CA . PRO A 1 81 ? 3.806 0.460 17.093 1.00 90.94 81 PRO A CA 1
ATOM 607 C C . PRO A 1 81 ? 3.017 1.324 18.082 1.00 90.94 81 PRO A C 1
ATOM 609 O O . PRO A 1 81 ? 3.493 2.362 18.545 1.00 90.94 81 PRO A O 1
ATOM 612 N N . ALA A 1 82 ? 1.805 0.885 18.411 1.00 92.19 82 ALA A N 1
ATOM 613 C CA . ALA A 1 82 ? 0.960 1.608 19.348 1.00 92.19 82 ALA A CA 1
ATOM 614 C C . ALA A 1 82 ? 1.636 1.697 20.717 1.00 92.19 82 ALA A C 1
ATOM 616 O O . ALA A 1 82 ? 2.160 0.710 21.238 1.00 92.19 82 ALA A O 1
ATOM 617 N N . THR A 1 83 ? 1.574 2.881 21.312 1.00 93.50 83 THR A N 1
ATOM 618 C CA . THR A 1 83 ? 2.046 3.137 22.670 1.00 93.50 83 THR A CA 1
ATOM 619 C C . THR A 1 83 ? 0.872 3.234 23.633 1.00 93.50 83 THR A C 1
ATOM 621 O O . THR A 1 83 ? -0.272 3.498 23.237 1.00 93.50 83 THR A O 1
ATOM 624 N N . ALA A 1 84 ? 1.150 2.989 24.912 1.00 94.31 84 ALA A N 1
ATOM 625 C CA . ALA A 1 84 ? 0.168 3.153 25.970 1.00 94.31 84 ALA A CA 1
ATOM 626 C C . ALA A 1 84 ? -0.315 4.608 26.063 1.00 94.31 84 ALA A C 1
ATOM 628 O O . ALA A 1 84 ? 0.482 5.547 26.041 1.00 94.31 84 ALA A O 1
ATOM 629 N N . ILE A 1 85 ? -1.628 4.778 26.219 1.00 95.81 85 ILE A N 1
ATOM 630 C CA . ILE A 1 85 ? -2.261 6.059 26.537 1.00 95.81 85 ILE A CA 1
ATOM 631 C C . ILE A 1 85 ? -3.098 5.829 27.801 1.00 95.81 85 ILE A C 1
ATOM 633 O O . ILE A 1 85 ? -3.964 4.952 27.782 1.00 95.81 85 ILE A O 1
ATOM 637 N N . PRO A 1 86 ? -2.859 6.565 28.902 1.00 94.94 86 PRO A N 1
ATOM 638 C CA . PRO A 1 86 ? -3.568 6.341 30.161 1.00 94.94 86 PRO A CA 1
ATOM 639 C C . PRO A 1 86 ? -5.094 6.379 30.001 1.00 94.94 86 PRO A C 1
ATOM 641 O O . PRO A 1 86 ? -5.633 7.356 29.485 1.00 94.94 86 PRO A O 1
ATOM 644 N N . GLY A 1 87 ? -5.791 5.333 30.455 1.00 94.94 87 GLY A N 1
ATOM 645 C CA . GLY A 1 87 ? -7.252 5.229 30.368 1.00 94.94 87 GLY A CA 1
ATOM 646 C C . GLY A 1 87 ? -7.784 4.696 29.032 1.00 94.94 87 GLY A C 1
ATOM 647 O O . GLY A 1 87 ? -9.005 4.642 28.847 1.00 94.94 87 GLY A O 1
ATOM 648 N N . TRP A 1 88 ? -6.906 4.284 28.112 1.00 96.81 88 TRP A N 1
ATOM 649 C CA . TRP A 1 88 ? -7.269 3.770 26.793 1.00 96.81 88 TRP A CA 1
ATOM 650 C C . TRP A 1 88 ? -6.670 2.385 26.529 1.00 96.81 88 TRP A C 1
ATOM 652 O O . TRP A 1 88 ? -5.480 2.138 26.698 1.00 96.81 88 TRP A O 1
ATOM 662 N N . CYS A 1 89 ? -7.503 1.485 26.018 1.00 96.38 89 CYS A N 1
ATOM 663 C CA . CYS A 1 89 ? -7.123 0.177 25.505 1.00 96.38 89 CYS A CA 1
ATOM 664 C C . CYS A 1 89 ? -6.980 0.220 23.988 1.00 96.38 89 CYS A C 1
ATOM 666 O O . CYS A 1 89 ? -7.871 0.712 23.297 1.00 96.38 89 CYS A O 1
ATOM 668 N N . PHE A 1 90 ? -5.910 -0.365 23.458 1.00 96.19 90 PHE A N 1
ATOM 669 C CA . PHE A 1 90 ? -5.698 -0.451 22.019 1.00 96.19 90 PHE A CA 1
ATOM 670 C C . PHE A 1 90 ? -6.112 -1.811 21.461 1.00 96.19 90 PHE A C 1
ATOM 672 O O . PHE A 1 90 ? -5.755 -2.864 21.989 1.00 96.19 90 PHE A O 1
ATOM 679 N N . PHE A 1 91 ? -6.830 -1.781 20.346 1.00 94.94 91 PHE A N 1
ATOM 680 C CA . PHE A 1 91 ? -7.231 -2.945 19.576 1.00 94.94 91 PHE A CA 1
ATOM 681 C C . PHE A 1 91 ? -6.543 -2.906 18.210 1.00 94.94 91 PHE A C 1
ATOM 683 O O . PHE A 1 91 ? -6.999 -2.238 17.280 1.00 94.94 91 PHE A O 1
ATOM 690 N N . ALA A 1 92 ? -5.428 -3.634 18.109 1.00 93.94 92 ALA A N 1
ATOM 691 C CA . ALA A 1 92 ? -4.549 -3.619 16.945 1.00 93.94 92 ALA A CA 1
ATOM 692 C C . ALA A 1 92 ? -5.270 -4.037 15.660 1.00 93.94 92 ALA A C 1
ATOM 694 O O . ALA A 1 92 ? -5.903 -5.094 15.606 1.00 93.94 92 ALA A O 1
ATOM 695 N N . GLY A 1 93 ? -5.145 -3.208 14.625 1.00 93.56 93 GLY A N 1
ATOM 696 C CA . GLY A 1 93 ? -5.663 -3.414 13.275 1.00 93.56 93 GLY A CA 1
ATOM 697 C C . GLY A 1 93 ? -7.182 -3.374 13.132 1.00 93.56 93 GLY A C 1
ATOM 698 O O . GLY A 1 93 ? -7.671 -3.515 12.015 1.00 93.56 93 GLY A O 1
ATOM 699 N N . LEU A 1 94 ? -7.929 -3.218 14.228 1.00 95.12 94 LEU A N 1
ATOM 700 C CA . LEU A 1 94 ? -9.390 -3.224 14.232 1.00 95.12 94 LEU A CA 1
ATOM 701 C C . LEU A 1 94 ? -9.957 -1.811 14.085 1.00 95.12 94 LEU A C 1
ATOM 703 O O . LEU A 1 94 ? -9.323 -0.838 14.484 1.00 95.12 94 LEU A O 1
ATOM 707 N N . ASP A 1 95 ? -11.172 -1.726 13.554 1.00 95.25 95 ASP A N 1
ATOM 708 C CA . ASP A 1 95 ? -12.017 -0.535 13.564 1.00 95.25 95 ASP A CA 1
ATOM 709 C C . ASP A 1 95 ? -13.483 -0.914 13.846 1.00 95.25 95 ASP A C 1
ATOM 711 O O . ASP A 1 95 ? -13.926 -2.029 13.548 1.00 95.25 95 ASP A O 1
ATOM 715 N N . SER A 1 96 ? -14.228 0.021 14.438 1.00 94.69 96 SER A N 1
ATOM 716 C CA . SER A 1 96 ? -15.676 -0.078 14.652 1.00 94.69 96 SER A CA 1
ATOM 717 C C . SER A 1 96 ? -16.365 0.885 13.693 1.00 94.69 96 SER A C 1
ATOM 719 O O . SER A 1 96 ? -16.298 2.088 13.910 1.00 94.69 96 SER A O 1
ATOM 721 N N . GLY A 1 97 ? -17.036 0.388 12.655 1.00 91.19 97 GLY A N 1
ATOM 722 C CA . GLY A 1 97 ? -17.646 1.257 11.642 1.00 91.19 97 GLY A CA 1
ATOM 723 C C . GLY A 1 97 ? -18.750 2.174 12.194 1.00 91.19 97 GLY A C 1
ATOM 724 O O . GLY A 1 97 ? -19.515 1.761 13.064 1.00 91.19 97 GLY A O 1
ATOM 725 N N . GLY A 1 98 ? -18.856 3.387 11.639 1.00 89.81 98 GLY A N 1
ATOM 726 C CA . GLY A 1 98 ? -19.895 4.374 11.963 1.00 89.81 98 GLY A CA 1
ATOM 727 C C . GLY A 1 98 ? -19.718 5.082 13.310 1.00 89.81 98 GLY A C 1
ATOM 728 O O . GLY A 1 98 ? -18.662 4.979 13.938 1.00 89.81 98 GLY A O 1
ATOM 729 N N . ASP A 1 99 ? -20.783 5.787 13.720 1.00 92.88 99 ASP A N 1
ATOM 730 C CA . ASP A 1 99 ? -20.905 6.526 14.989 1.00 92.88 99 ASP A CA 1
ATOM 731 C C . ASP A 1 99 ? -19.769 7.542 15.234 1.00 92.88 99 ASP A C 1
ATOM 733 O O . ASP A 1 99 ? -19.275 7.731 16.348 1.00 92.88 99 ASP A O 1
ATOM 737 N N . ASP A 1 100 ? -19.328 8.188 14.153 1.00 95.81 100 ASP A N 1
ATOM 738 C CA . ASP A 1 100 ? -18.257 9.178 14.171 1.00 95.81 100 ASP A CA 1
ATOM 739 C C . ASP A 1 100 ? -18.789 10.551 14.611 1.00 95.81 100 ASP A C 1
ATOM 741 O O . ASP A 1 100 ? -19.735 11.087 14.033 1.00 95.81 100 ASP A O 1
ATOM 745 N N . CYS A 1 101 ? -18.158 11.145 15.624 1.00 96.06 101 CYS A N 1
ATOM 746 C CA . CYS A 1 101 ? -18.431 12.507 16.088 1.00 96.06 101 CYS A CA 1
ATOM 747 C C . CYS A 1 101 ? -17.334 13.511 15.706 1.00 96.06 101 CYS A C 1
ATOM 749 O O . CYS A 1 101 ? -17.510 14.714 15.910 1.00 96.06 101 CYS A O 1
ATOM 751 N N . ALA A 1 102 ? -16.219 13.032 15.147 1.00 95.69 102 ALA A N 1
ATOM 752 C CA . ALA A 1 102 ? -15.247 13.847 14.431 1.00 95.69 102 ALA A CA 1
ATOM 753 C C . ALA A 1 102 ? -14.537 13.022 13.352 1.00 95.69 102 ALA A C 1
ATOM 755 O O . ALA A 1 102 ? -14.373 11.804 13.470 1.00 95.69 102 ALA A O 1
ATOM 756 N N . THR A 1 103 ? -14.106 13.724 12.316 1.00 94.31 103 THR A N 1
ATOM 757 C CA . THR A 1 103 ? -13.443 13.192 11.126 1.00 94.31 103 THR A CA 1
ATOM 758 C C . THR A 1 103 ? -11.941 13.504 11.144 1.00 94.31 103 THR A C 1
ATOM 760 O O . THR A 1 103 ? -11.498 14.374 11.905 1.00 94.31 103 THR A O 1
ATOM 763 N N . PRO A 1 104 ? -11.124 12.844 10.303 1.00 91.94 104 PRO A N 1
ATOM 764 C CA . PRO A 1 104 ? -9.706 13.175 10.163 1.00 91.94 104 PRO A CA 1
ATOM 765 C C . PRO A 1 104 ? -9.455 14.649 9.801 1.00 91.94 104 PRO A C 1
ATOM 767 O O . PRO A 1 104 ? -8.465 15.242 10.239 1.00 91.94 104 PRO A O 1
ATOM 770 N N . GLU A 1 105 ? -10.360 15.270 9.044 1.00 91.50 105 GLU A N 1
ATOM 771 C CA . GLU A 1 105 ? -10.301 16.681 8.662 1.00 91.50 105 GLU A CA 1
ATOM 772 C C . GLU A 1 105 ? -10.405 17.607 9.885 1.00 91.50 105 GLU A C 1
ATOM 774 O O . GLU A 1 105 ? -9.688 18.611 9.973 1.00 91.50 105 GLU A O 1
ATOM 779 N N . ASP A 1 106 ? -11.213 17.234 10.883 1.00 88.81 106 ASP A N 1
ATOM 780 C CA . ASP A 1 106 ? -11.360 17.982 12.138 1.00 88.81 106 ASP A CA 1
ATOM 781 C C . ASP A 1 106 ? -10.071 17.986 12.974 1.00 88.81 106 ASP A C 1
ATOM 783 O O . ASP A 1 106 ? -9.835 18.908 13.763 1.00 88.81 106 ASP A O 1
ATOM 787 N N . ALA A 1 107 ? -9.206 16.985 12.778 1.00 82.12 107 ALA A N 1
ATOM 788 C CA . ALA A 1 107 ? -7.902 16.894 13.428 1.00 82.12 107 ALA A CA 1
ATOM 789 C C . ALA A 1 107 ? -6.840 17.813 12.790 1.00 82.12 107 ALA A C 1
ATOM 791 O O . ALA A 1 107 ? -5.727 17.912 13.311 1.00 82.12 107 ALA A O 1
ATOM 792 N N . LYS A 1 108 ? -7.155 18.504 11.679 1.00 83.56 108 LYS A N 1
ATOM 793 C CA . LYS A 1 108 ? -6.246 19.425 10.962 1.00 83.56 108 LYS A CA 1
ATOM 794 C C . LYS A 1 108 ? -4.880 18.798 10.646 1.00 83.56 108 LYS A C 1
ATOM 796 O O . LYS A 1 108 ? -3.843 19.450 10.751 1.00 83.56 108 LYS A O 1
ATOM 801 N N . GLY A 1 109 ? -4.884 17.509 10.306 1.00 78.88 109 GLY A N 1
ATOM 802 C CA . GLY A 1 109 ? -3.678 16.733 10.007 1.00 78.88 109 GLY A CA 1
ATOM 803 C C . GLY A 1 109 ? -2.882 16.261 11.230 1.00 78.88 109 GLY A C 1
ATOM 804 O O . GLY A 1 109 ? -1.882 15.565 11.058 1.00 78.88 109 GLY A O 1
ATOM 805 N N . ASN A 1 110 ? -3.301 16.581 12.460 1.00 83.94 110 ASN A N 1
ATOM 806 C CA . ASN A 1 110 ? -2.661 16.047 13.657 1.00 83.94 110 ASN A CA 1
ATOM 807 C C . ASN A 1 110 ? -3.254 14.687 14.048 1.00 83.94 110 ASN A C 1
ATOM 809 O O . ASN A 1 110 ? -4.191 14.593 14.835 1.00 83.94 110 ASN A O 1
ATOM 813 N N . LEU A 1 111 ? -2.672 13.624 13.497 1.00 90.69 111 LEU A N 1
ATOM 814 C CA . LEU A 1 111 ? -3.103 12.241 13.722 1.00 90.69 111 LEU A CA 1
ATOM 815 C C . LEU A 1 111 ? -2.290 11.524 14.811 1.00 90.69 111 LEU A C 1
ATOM 817 O O . LEU A 1 111 ? -2.271 10.295 14.875 1.00 90.69 111 LEU A O 1
ATOM 821 N N . ARG A 1 112 ? -1.582 12.268 15.673 1.00 92.44 112 ARG A N 1
ATOM 822 C CA . ARG A 1 112 ? -0.849 11.661 16.791 1.00 92.44 112 ARG A CA 1
ATOM 823 C C . ARG A 1 112 ? -1.845 11.054 17.787 1.00 92.44 112 ARG A C 1
ATOM 825 O O . ARG A 1 112 ? -2.738 11.770 18.240 1.00 92.44 112 ARG A O 1
ATOM 832 N N . PRO A 1 113 ? -1.680 9.784 18.206 1.00 95.06 113 PRO A N 1
ATOM 833 C CA . PRO A 1 113 ? -2.633 9.128 19.103 1.00 95.06 113 PRO A CA 1
ATOM 834 C C . PRO A 1 113 ? -2.912 9.883 20.413 1.00 95.06 113 PRO A C 1
ATOM 836 O O . PRO A 1 113 ? -4.052 9.914 20.863 1.00 95.06 113 PRO A O 1
ATOM 839 N N . SER A 1 114 ? -1.908 10.543 21.003 1.00 94.81 114 SER A N 1
ATOM 840 C CA . SER A 1 114 ? -2.085 11.367 22.209 1.00 94.81 114 SER A CA 1
ATOM 841 C C . SER A 1 114 ? -2.991 12.580 21.982 1.00 94.81 114 SER A C 1
ATOM 843 O O . SER A 1 114 ? -3.776 12.942 22.856 1.00 94.81 114 SER A O 1
ATOM 845 N N . ASP A 1 115 ? -2.899 13.195 20.804 1.00 95.44 115 ASP A N 1
ATOM 846 C CA . ASP A 1 115 ? -3.672 14.385 20.455 1.00 95.44 115 ASP A CA 1
ATOM 847 C C . ASP A 1 115 ? -5.112 13.998 20.090 1.00 95.44 115 ASP A C 1
ATOM 849 O O . ASP A 1 115 ? -6.062 14.669 20.500 1.00 95.44 115 ASP A O 1
ATOM 853 N N . LEU A 1 116 ? -5.287 12.851 19.420 1.00 97.00 116 LEU A N 1
ATOM 854 C CA . LEU A 1 116 ? -6.597 12.240 19.187 1.00 97.00 116 LEU A CA 1
ATOM 855 C C . LEU A 1 116 ? -7.282 11.841 20.501 1.00 97.00 116 LEU A C 1
ATOM 857 O O . LEU A 1 116 ? -8.471 12.107 20.660 1.00 97.00 116 LEU A O 1
ATOM 861 N N . ALA A 1 117 ? -6.542 11.287 21.467 1.00 97.38 117 ALA A N 1
ATOM 862 C CA . ALA A 1 117 ? -7.068 10.981 22.797 1.00 97.38 117 ALA A CA 1
ATOM 863 C C . ALA A 1 117 ? -7.553 12.241 23.527 1.00 97.38 117 ALA A C 1
ATOM 865 O O . ALA A 1 117 ? -8.691 12.283 23.991 1.00 97.38 117 ALA A O 1
ATOM 866 N N . ALA A 1 118 ? -6.738 13.302 23.557 1.00 96.44 118 ALA A N 1
ATOM 867 C CA . ALA A 1 118 ? -7.120 14.572 24.172 1.00 96.44 118 ALA A CA 1
ATOM 868 C C . ALA A 1 118 ? -8.353 15.196 23.496 1.00 96.44 118 ALA A C 1
ATOM 870 O O . ALA A 1 118 ? -9.222 15.766 24.161 1.00 96.44 118 ALA A O 1
ATOM 871 N N . ARG A 1 119 ? -8.464 15.075 22.168 1.00 95.94 119 ARG A N 1
ATOM 872 C CA . ARG A 1 119 ? -9.640 15.536 21.426 1.00 95.94 119 ARG A CA 1
ATOM 873 C C . ARG A 1 119 ? -10.876 14.695 21.737 1.00 95.94 119 ARG A C 1
ATOM 875 O O . ARG A 1 119 ? -11.945 15.258 21.962 1.00 95.94 119 ARG A O 1
ATOM 882 N N . ALA A 1 120 ? -10.732 13.376 21.785 1.00 97.06 120 ALA A N 1
ATOM 883 C CA . ALA A 1 120 ? -11.803 12.472 22.172 1.00 97.06 120 ALA A CA 1
ATOM 884 C C . ALA A 1 120 ? -12.299 12.779 23.596 1.00 97.06 120 ALA A C 1
ATOM 886 O O . ALA A 1 120 ? -13.507 12.805 23.830 1.00 97.06 120 ALA A O 1
ATOM 887 N N . ASP A 1 121 ? -11.393 13.123 24.517 1.00 96.75 121 ASP A N 1
ATOM 888 C CA . ASP A 1 121 ? -11.744 13.553 25.871 1.00 96.75 121 ASP A CA 1
ATOM 889 C C . ASP A 1 121 ? -12.584 14.836 25.888 1.00 96.75 121 ASP A C 1
ATOM 891 O O . ASP A 1 121 ? -13.596 14.887 26.588 1.00 96.75 121 ASP A O 1
ATOM 895 N N . GLN A 1 122 ? -12.221 15.839 25.081 1.00 96.50 122 GLN A N 1
ATOM 896 C CA . GLN A 1 122 ? -12.994 17.084 24.940 1.00 96.50 122 GLN A CA 1
ATOM 897 C C . GLN A 1 122 ? -14.404 16.845 24.392 1.00 96.50 122 GLN A C 1
ATOM 899 O O . GLN A 1 122 ? -15.341 17.543 24.773 1.00 96.50 122 GLN A O 1
ATOM 904 N N . LEU A 1 123 ? -14.547 15.878 23.486 1.00 96.56 123 LEU A N 1
ATOM 905 C CA . LEU A 1 123 ? -15.819 15.532 22.853 1.00 96.56 123 LEU A CA 1
ATOM 906 C C . LEU A 1 123 ? -16.663 14.564 23.696 1.00 96.56 123 LEU A C 1
ATOM 908 O O . LEU A 1 123 ? -17.800 14.276 23.333 1.00 96.56 123 LEU A O 1
ATOM 912 N N . GLY A 1 124 ? -16.123 14.040 24.802 1.00 96.50 124 GLY A N 1
ATOM 913 C CA . GLY A 1 124 ? -16.774 12.979 25.572 1.00 96.50 124 GLY A CA 1
ATOM 914 C C . GLY A 1 124 ? -16.907 11.661 24.798 1.00 96.50 124 GLY A C 1
ATOM 915 O O . GLY A 1 124 ? -17.761 10.840 25.130 1.00 96.50 124 GLY A O 1
ATOM 916 N N . ALA A 1 125 ? -16.078 11.463 23.773 1.00 97.25 125 ALA A N 1
ATOM 917 C CA . ALA A 1 125 ? -16.072 10.282 22.924 1.00 97.25 125 ALA A CA 1
ATOM 918 C C . ALA A 1 125 ? -15.526 9.051 23.665 1.00 97.25 125 ALA A C 1
ATOM 920 O O . ALA A 1 125 ? -14.830 9.157 24.680 1.00 97.25 125 ALA A O 1
ATOM 921 N N . ILE A 1 126 ? -15.846 7.860 23.155 1.00 97.06 126 ILE A N 1
ATOM 922 C CA . ILE A 1 126 ? -15.471 6.592 23.800 1.00 97.06 126 ILE A CA 1
ATOM 923 C C . ILE A 1 126 ? -14.391 5.820 23.049 1.00 97.06 126 ILE A C 1
ATOM 925 O O . ILE A 1 126 ? -13.801 4.901 23.622 1.00 97.06 126 ILE A O 1
ATOM 929 N N . ALA A 1 127 ? -14.131 6.175 21.792 1.00 97.88 127 ALA A N 1
ATOM 930 C CA . ALA A 1 127 ? -13.111 5.549 20.970 1.00 97.88 127 ALA A CA 1
ATOM 931 C C . ALA A 1 127 ? -12.558 6.522 19.920 1.00 97.88 127 ALA A C 1
ATOM 933 O O . ALA A 1 127 ? -13.201 7.511 19.578 1.00 97.88 127 ALA A O 1
ATOM 934 N N . PHE A 1 128 ? -11.374 6.226 19.396 1.00 97.62 128 PHE A N 1
ATOM 935 C CA . PHE A 1 128 ? -10.832 6.858 18.197 1.00 97.62 128 PHE A CA 1
ATOM 936 C C . PHE A 1 128 ? -9.911 5.878 17.476 1.00 97.62 128 PHE A C 1
ATOM 938 O O . PHE A 1 128 ? -9.234 5.068 18.116 1.00 97.62 128 PHE A O 1
ATOM 945 N N . ASN A 1 129 ? -9.881 5.926 16.148 1.00 96.81 129 ASN A N 1
ATOM 946 C CA . ASN A 1 129 ? -8.924 5.146 15.373 1.00 96.81 129 ASN A CA 1
ATOM 947 C C . ASN A 1 129 ? -7.717 5.998 14.974 1.00 96.81 129 ASN A C 1
ATOM 949 O O . ASN A 1 129 ? -7.731 7.228 15.015 1.00 96.81 129 ASN A O 1
ATOM 953 N N . THR A 1 130 ? -6.642 5.331 14.582 1.00 94.88 130 THR A N 1
ATOM 954 C CA . THR A 1 130 ? -5.364 5.977 14.252 1.00 94.88 130 THR A CA 1
ATOM 955 C C . THR A 1 130 ? -5.378 6.710 12.909 1.00 94.88 130 THR A C 1
ATOM 957 O O . THR A 1 130 ? -4.377 7.307 12.531 1.00 94.88 130 THR A O 1
ATOM 960 N N . GLN A 1 131 ? -6.499 6.667 12.184 1.00 93.38 131 GLN A N 1
ATOM 961 C CA . GLN A 1 131 ? -6.730 7.458 10.976 1.00 93.38 131 GLN A CA 1
ATOM 962 C C . GLN A 1 131 ? -7.399 8.805 11.286 1.00 93.38 131 GLN A C 1
ATOM 964 O O . GLN A 1 131 ? -7.534 9.619 10.381 1.00 93.38 131 GLN A O 1
ATOM 969 N N . GLY A 1 132 ? -7.779 9.061 12.544 1.00 95.38 132 GLY A N 1
ATOM 970 C CA . GLY A 1 132 ? -8.342 10.339 12.989 1.00 95.38 132 GLY A CA 1
ATOM 971 C C . GLY A 1 132 ? -9.857 10.352 13.172 1.00 95.38 132 GLY A C 1
ATOM 972 O O . GLY A 1 132 ? -10.398 11.386 13.551 1.00 95.38 132 GLY A O 1
ATOM 973 N N . TRP A 1 133 ? -10.544 9.230 12.952 1.00 96.62 133 TRP A N 1
ATOM 974 C CA . TRP A 1 133 ? -11.978 9.130 13.225 1.00 96.62 133 TRP A CA 1
ATOM 975 C C . TRP A 1 133 ? -12.215 8.968 14.727 1.00 96.62 133 TRP A C 1
ATOM 977 O O . TRP A 1 133 ? -11.664 8.053 15.348 1.00 96.62 133 TRP A O 1
ATOM 987 N N . ILE A 1 134 ? -13.035 9.840 15.313 1.00 97.56 134 ILE A N 1
ATOM 988 C CA . ILE A 1 134 ? -13.388 9.825 16.740 1.00 97.56 134 ILE A CA 1
ATOM 989 C C . ILE A 1 134 ? -14.850 9.417 16.876 1.00 97.56 134 ILE A C 1
ATOM 991 O O . ILE A 1 134 ? -15.703 9.952 16.175 1.00 97.56 134 ILE A O 1
ATOM 995 N N . LYS A 1 135 ? -15.137 8.492 17.795 1.00 97.12 135 LYS A N 1
ATOM 996 C CA . LYS A 1 135 ? -16.411 7.772 17.872 1.00 97.12 135 LYS A CA 1
ATOM 997 C C . LYS A 1 135 ? -17.117 7.983 19.206 1.00 97.12 135 LYS A C 1
ATOM 999 O O . LYS A 1 135 ? -16.527 7.778 20.276 1.00 97.12 135 LYS A O 1
ATOM 1004 N N . ASP A 1 136 ? -18.393 8.360 19.154 1.00 96.38 136 ASP A N 1
ATOM 1005 C CA . ASP A 1 136 ? -19.227 8.557 20.348 1.00 96.38 136 ASP A CA 1
ATOM 1006 C C . ASP A 1 136 ? -19.830 7.240 20.864 1.00 96.38 136 ASP A C 1
ATOM 1008 O O . ASP A 1 136 ? -20.105 7.098 22.061 1.00 96.38 136 ASP A O 1
ATOM 1012 N N . ARG A 1 137 ? -19.977 6.252 19.976 1.00 94.38 137 ARG A N 1
ATOM 1013 C CA . ARG A 1 137 ? -20.486 4.911 20.262 1.00 94.38 137 ARG A CA 1
ATOM 1014 C C . ARG A 1 137 ? -19.612 3.846 19.613 1.00 94.38 137 ARG A C 1
ATOM 1016 O O . ARG A 1 137 ? -18.744 4.109 18.788 1.00 94.38 137 ARG A O 1
ATOM 1023 N N . LEU A 1 138 ? -19.819 2.614 20.059 1.00 95.31 138 LEU A N 1
ATOM 1024 C CA . LEU A 1 138 ? -19.161 1.434 19.524 1.00 95.31 138 LEU A CA 1
ATOM 1025 C C . LEU A 1 138 ? -20.233 0.440 19.127 1.00 95.31 138 LEU A C 1
ATOM 1027 O O . LEU A 1 138 ? -21.161 0.173 19.896 1.00 95.31 138 LEU A O 1
ATOM 1031 N N . GLN A 1 139 ? -20.055 -0.154 17.955 1.00 92.94 139 GLN A N 1
ATOM 1032 C CA . GLN A 1 139 ? -20.841 -1.310 17.568 1.00 92.94 139 GLN A CA 1
ATOM 1033 C C . GLN A 1 139 ? -20.447 -2.519 18.418 1.00 92.94 139 GLN A C 1
ATOM 1035 O O . GLN A 1 139 ? -19.386 -2.546 19.056 1.00 92.94 139 GLN A O 1
ATOM 1040 N N . ALA A 1 140 ? -21.290 -3.553 18.392 1.00 90.12 140 ALA A N 1
ATOM 1041 C CA . ALA A 1 140 ? -20.949 -4.838 18.982 1.00 90.12 140 ALA A CA 1
ATOM 1042 C C . ALA A 1 140 ? -19.598 -5.329 18.437 1.00 90.12 140 ALA A C 1
ATOM 1044 O O . ALA A 1 140 ? -19.303 -5.177 17.251 1.00 90.12 140 ALA A O 1
ATOM 1045 N N . LYS A 1 141 ? -18.789 -5.953 19.300 1.00 89.62 141 LYS A N 1
ATOM 1046 C CA . LYS A 1 141 ? -17.440 -6.440 18.961 1.00 89.62 141 LYS A CA 1
ATOM 1047 C C . LYS A 1 141 ? -17.423 -7.320 17.702 1.00 89.62 141 LYS A C 1
ATOM 1049 O O . LYS A 1 141 ? -16.469 -7.267 16.937 1.00 89.62 141 LYS A O 1
ATOM 1054 N N . SER A 1 142 ? -18.482 -8.098 17.474 1.00 88.50 142 SER A N 1
ATOM 1055 C CA . SER A 1 142 ? -18.658 -8.966 16.301 1.00 88.50 142 SER A CA 1
ATOM 1056 C C . SER A 1 142 ? -18.799 -8.215 14.972 1.00 88.50 142 SER A C 1
ATOM 1058 O O . SER A 1 142 ? -18.629 -8.820 13.919 1.00 88.50 142 SER A O 1
ATOM 1060 N N . CYS A 1 143 ? -19.120 -6.922 15.005 1.00 90.06 143 CYS A N 1
ATOM 1061 C CA . CYS A 1 143 ? -19.226 -6.065 13.824 1.00 90.06 143 CYS A CA 1
ATOM 1062 C C . CYS A 1 143 ? -17.911 -5.349 13.496 1.00 90.06 143 CYS A C 1
ATOM 1064 O O . CYS A 1 143 ? -17.809 -4.702 12.454 1.00 90.06 143 CYS A O 1
ATOM 1066 N N . TRP A 1 144 ? -16.912 -5.434 14.378 1.00 93.06 144 TRP A N 1
ATOM 1067 C CA . TRP A 1 144 ? -15.629 -4.785 14.157 1.00 93.06 144 TRP A CA 1
ATOM 1068 C C . TRP A 1 144 ? -14.865 -5.515 13.066 1.00 93.06 144 TRP A C 1
ATOM 1070 O O . TRP A 1 144 ? -14.844 -6.746 13.020 1.00 93.06 144 TRP A O 1
ATOM 1080 N N . LYS A 1 145 ? -14.203 -4.747 12.207 1.00 91.50 145 LYS A N 1
ATOM 1081 C CA . LYS A 1 145 ? -13.428 -5.291 11.096 1.00 91.50 145 LYS A CA 1
ATOM 1082 C C . LYS A 1 145 ? -11.964 -4.968 11.282 1.00 91.50 145 LYS A C 1
ATOM 1084 O O . LYS A 1 145 ? -11.602 -3.859 11.680 1.00 91.50 145 LYS A O 1
ATOM 1089 N N . ARG A 1 146 ? -11.114 -5.942 10.979 1.00 93.00 146 ARG A N 1
ATOM 1090 C CA . ARG A 1 146 ? -9.700 -5.668 10.774 1.00 93.00 146 ARG A CA 1
ATOM 1091 C C . ARG A 1 146 ? -9.539 -4.984 9.424 1.00 93.00 146 ARG A C 1
ATOM 1093 O O . ARG A 1 146 ? -10.185 -5.374 8.465 1.00 93.00 146 ARG A O 1
ATOM 1100 N N . HIS A 1 147 ? -8.705 -3.959 9.367 1.00 89.94 147 HIS A N 1
ATOM 1101 C CA . HIS A 1 147 ? -8.409 -3.233 8.130 1.00 89.94 147 HIS A CA 1
ATOM 1102 C C . HIS A 1 147 ? -6.902 -3.060 7.902 1.00 89.94 147 HIS A C 1
ATOM 1104 O O . HIS A 1 147 ? -6.492 -2.490 6.896 1.00 89.94 147 HIS A O 1
ATOM 1110 N N . SER A 1 148 ? -6.069 -3.509 8.847 1.00 91.38 148 SER A N 1
ATOM 1111 C CA . SER A 1 148 ? -4.616 -3.398 8.753 1.00 91.38 148 SER A CA 1
ATOM 1112 C C . SER A 1 148 ? -3.910 -4.426 9.640 1.00 91.38 148 SER A C 1
ATOM 1114 O O . SER A 1 148 ? -4.402 -4.774 10.719 1.00 91.38 148 SER A O 1
ATOM 1116 N N . TYR A 1 149 ? -2.734 -4.874 9.196 1.00 93.06 149 TYR A N 1
ATOM 1117 C CA . TYR A 1 149 ? -1.745 -5.586 10.016 1.00 93.06 149 TYR A CA 1
ATOM 1118 C C . TYR A 1 149 ? -0.559 -4.694 10.415 1.00 93.06 149 TYR A C 1
ATOM 1120 O O . TYR A 1 149 ? 0.346 -5.152 11.107 1.00 93.06 149 TYR A O 1
ATOM 1128 N N . VAL A 1 150 ? -0.545 -3.426 9.988 1.00 91.81 150 VAL A N 1
ATOM 1129 C CA . VAL A 1 150 ? 0.545 -2.488 10.283 1.00 91.81 150 VAL A CA 1
ATOM 1130 C C . VAL A 1 150 ? 0.591 -2.201 11.794 1.00 91.81 150 VAL A C 1
ATOM 1132 O O . VAL A 1 150 ? -0.430 -1.806 12.369 1.00 91.81 150 VAL A O 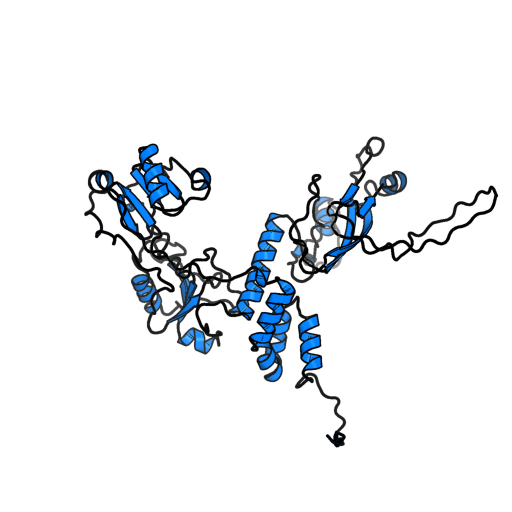1
ATOM 1135 N N . PRO A 1 151 ? 1.757 -2.349 12.450 1.00 91.44 151 PRO A N 1
ATOM 1136 C CA . PRO A 1 151 ? 1.937 -2.022 13.852 1.00 91.44 151 PRO A CA 1
ATOM 1137 C C . PRO A 1 151 ? 1.503 -0.593 14.139 1.00 91.44 151 PRO A C 1
ATOM 1139 O O . PRO A 1 151 ? 1.877 0.342 13.435 1.00 91.44 151 PRO A O 1
ATOM 1142 N N . GLY A 1 152 ? 0.704 -0.449 15.191 1.00 91.75 152 GLY A N 1
ATOM 1143 C CA . GLY A 1 152 ? 0.191 0.839 15.636 1.00 91.75 152 GLY A CA 1
ATOM 1144 C C . GLY A 1 152 ? -0.940 1.424 14.808 1.00 91.75 152 GLY A C 1
ATOM 1145 O O . GLY A 1 152 ? -1.416 2.492 15.163 1.00 91.75 152 GLY A O 1
ATOM 1146 N N . VAL A 1 153 ? -1.437 0.726 13.785 1.00 93.44 153 VAL A N 1
ATOM 1147 C CA . VAL A 1 153 ? -2.736 1.039 13.181 1.00 93.44 153 VAL A CA 1
ATOM 1148 C C . VAL A 1 153 ? -3.827 0.280 13.929 1.00 93.44 153 VAL A C 1
ATOM 1150 O O . VAL A 1 153 ? -3.682 -0.915 14.181 1.00 93.44 153 VAL A O 1
ATOM 1153 N N . GLY A 1 154 ? -4.914 0.948 14.316 1.00 95.62 154 GLY A N 1
ATOM 1154 C CA . GLY A 1 154 ? -6.032 0.302 15.007 1.00 95.62 154 GLY A CA 1
ATOM 1155 C C . GLY A 1 154 ? -6.965 1.277 15.718 1.00 95.62 154 GLY A C 1
ATOM 1156 O O . GLY A 1 154 ? -7.031 2.457 15.373 1.00 95.62 154 GLY A O 1
ATOM 1157 N N . LEU A 1 155 ? -7.671 0.766 16.729 1.00 97.12 155 LEU A N 1
ATOM 1158 C CA . LEU A 1 155 ? -8.692 1.495 17.482 1.00 97.12 155 LEU A CA 1
ATOM 1159 C C . LEU A 1 155 ? -8.319 1.591 18.964 1.00 97.12 155 LEU A C 1
ATOM 1161 O O . LEU A 1 155 ? -8.165 0.572 19.637 1.00 97.12 155 LEU A O 1
ATOM 1165 N N . TYR A 1 156 ? -8.230 2.811 19.486 1.00 97.62 156 TYR A N 1
ATOM 1166 C CA . TYR A 1 156 ? -8.176 3.078 20.919 1.00 97.62 156 TYR A CA 1
ATOM 1167 C C . TYR A 1 156 ? -9.595 3.216 21.470 1.00 97.62 156 TYR A C 1
ATOM 1169 O O . TYR A 1 156 ? -10.432 3.911 20.900 1.00 97.62 156 TYR A O 1
ATOM 1177 N N . VAL A 1 157 ? -9.870 2.562 22.595 1.00 97.44 157 VAL A N 1
ATOM 1178 C CA . VAL A 1 157 ? -11.168 2.571 23.277 1.00 97.44 157 VAL A CA 1
ATOM 1179 C C . VAL A 1 157 ? -10.957 2.847 24.751 1.00 97.44 157 VAL A C 1
ATOM 1181 O O . VAL A 1 157 ? -10.092 2.231 25.369 1.00 97.44 157 VAL A O 1
ATOM 1184 N N . ARG A 1 158 ? -11.765 3.730 25.338 1.00 96.00 158 ARG A N 1
ATOM 1185 C CA . ARG A 1 158 ? -11.695 4.015 26.775 1.00 96.00 158 ARG A CA 1
ATOM 1186 C C . ARG A 1 158 ? -11.833 2.734 27.593 1.00 96.00 158 ARG A C 1
ATOM 1188 O O . ARG A 1 158 ? -12.771 1.965 27.384 1.00 96.00 158 ARG A O 1
ATOM 1195 N N . GLU A 1 159 ? -10.966 2.544 28.582 1.00 94.06 159 GLU A N 1
ATOM 1196 C CA . GLU A 1 159 ? -10.976 1.376 29.480 1.00 94.06 159 GLU A CA 1
ATOM 1197 C C . GLU A 1 159 ? -12.358 1.145 30.112 1.00 94.06 159 GLU A C 1
ATOM 1199 O O . GLU A 1 159 ? -12.880 0.028 30.125 1.00 94.06 159 GLU A O 1
ATOM 1204 N N . SER A 1 160 ? -13.007 2.229 30.552 1.00 91.56 160 SER A N 1
ATOM 1205 C CA . SER A 1 160 ? -14.356 2.192 31.131 1.00 91.56 160 SER A CA 1
ATOM 1206 C C . SER A 1 160 ? -15.441 1.759 30.135 1.00 91.56 160 SER A C 1
ATOM 1208 O O . SER A 1 160 ? -16.474 1.221 30.541 1.00 91.56 160 SER A O 1
ATOM 1210 N N . ALA A 1 161 ? -15.220 1.958 28.833 1.00 91.44 161 ALA A N 1
ATOM 1211 C CA . ALA A 1 161 ? -16.109 1.492 27.776 1.00 91.44 161 ALA A CA 1
ATOM 1212 C C . ALA A 1 161 ? -15.837 0.029 27.397 1.00 91.44 161 ALA A C 1
ATOM 1214 O O . ALA A 1 161 ? -16.790 -0.678 27.079 1.00 91.44 161 ALA A O 1
ATOM 1215 N N . VAL A 1 162 ? -14.592 -0.460 27.485 1.00 89.44 162 VAL A N 1
ATOM 1216 C CA . VAL A 1 162 ? -14.256 -1.862 27.166 1.00 89.44 162 VAL A CA 1
ATOM 1217 C C . VAL A 1 162 ? -15.049 -2.829 28.042 1.00 89.44 162 VAL A C 1
ATOM 1219 O O . VAL A 1 162 ? -15.774 -3.676 27.519 1.00 89.44 162 VAL A O 1
ATOM 1222 N N . ALA A 1 163 ? -14.984 -2.660 29.364 1.00 80.06 163 ALA A N 1
ATOM 1223 C CA . ALA A 1 163 ? -15.681 -3.548 30.294 1.00 80.06 163 ALA A CA 1
ATOM 1224 C C . ALA A 1 163 ? -17.213 -3.458 30.154 1.00 80.06 163 ALA A C 1
ATOM 1226 O O . ALA A 1 163 ? -17.904 -4.470 30.222 1.00 80.06 163 ALA A O 1
ATOM 1227 N N . ARG A 1 164 ? -17.745 -2.248 29.930 1.00 83.50 164 ARG A N 1
ATOM 1228 C CA . ARG A 1 164 ? -19.193 -1.989 29.891 1.00 83.50 164 ARG A CA 1
ATOM 1229 C C . ARG A 1 164 ? -19.853 -2.375 28.567 1.00 83.50 164 ARG A C 1
ATOM 1231 O O . ARG A 1 164 ? -20.968 -2.878 28.578 1.00 83.50 164 ARG A O 1
ATOM 1238 N N . VAL A 1 165 ? -19.212 -2.060 27.441 1.00 80.00 165 VAL A N 1
ATOM 1239 C CA . VAL A 1 165 ? -19.813 -2.152 26.098 1.00 80.00 165 VAL A CA 1
ATOM 1240 C C . VAL A 1 165 ? -19.407 -3.439 25.394 1.00 80.00 165 VAL A C 1
ATOM 1242 O O . VAL A 1 165 ? -20.219 -4.032 24.691 1.00 80.00 165 VAL A O 1
ATOM 1245 N N . LEU A 1 166 ? -18.162 -3.885 25.575 1.00 82.94 166 LEU A N 1
ATOM 1246 C CA . LEU A 1 166 ? -17.635 -5.022 24.822 1.00 82.94 166 LEU A CA 1
ATOM 1247 C C . LEU A 1 166 ? -17.741 -6.336 25.591 1.00 82.94 166 LEU A C 1
ATOM 1249 O O . LEU A 1 166 ? -17.760 -7.386 24.958 1.00 82.94 166 LEU A O 1
ATOM 1253 N N . GLY A 1 167 ? -17.795 -6.293 26.927 1.00 82.31 167 GLY A N 1
ATOM 1254 C CA . GLY A 1 167 ? -17.852 -7.497 27.763 1.00 82.31 167 GLY A CA 1
ATOM 1255 C C . GLY A 1 167 ? -16.658 -8.439 27.560 1.00 82.31 167 GLY A C 1
ATOM 1256 O O . GLY A 1 167 ? -16.739 -9.616 27.898 1.00 82.31 167 GLY A O 1
ATOM 1257 N N . VAL A 1 168 ? -15.562 -7.937 26.981 1.00 79.25 168 VAL A N 1
ATOM 1258 C CA . VAL A 1 168 ? -14.330 -8.690 26.731 1.00 79.25 168 VAL A CA 1
ATOM 1259 C C . VAL A 1 168 ? -13.278 -8.340 27.783 1.00 79.25 168 VAL A C 1
ATOM 1261 O O . VAL A 1 168 ? -13.278 -7.211 28.286 1.00 79.25 168 VAL A O 1
ATOM 1264 N N . PRO A 1 169 ? -12.356 -9.267 28.099 1.00 84.56 169 PRO A N 1
ATOM 1265 C CA . PRO A 1 169 ? -11.176 -8.948 28.891 1.00 84.56 169 PRO A CA 1
ATOM 1266 C C . PRO A 1 169 ? -10.407 -7.771 28.286 1.00 84.56 169 PRO A C 1
ATOM 1268 O O . PRO A 1 169 ? -10.375 -7.604 27.061 1.00 84.56 169 PRO A O 1
ATOM 1271 N N . LEU A 1 170 ? -9.769 -6.969 29.142 1.00 85.19 170 LEU A N 1
ATOM 1272 C CA . LEU A 1 170 ? -8.886 -5.905 28.672 1.00 85.19 170 LEU A CA 1
ATOM 1273 C C . LEU A 1 170 ? -7.749 -6.522 27.839 1.00 85.19 170 LEU A C 1
ATOM 1275 O O . LEU A 1 170 ? -7.225 -7.576 28.219 1.00 85.19 170 LEU A O 1
ATOM 1279 N N . PRO A 1 171 ? -7.368 -5.901 26.709 1.00 86.88 171 PRO A N 1
ATOM 1280 C CA . PRO A 1 171 ? -6.191 -6.330 25.970 1.00 86.88 171 PRO A CA 1
ATOM 1281 C C . PRO A 1 171 ? -4.938 -6.193 26.842 1.00 86.88 171 PRO A C 1
ATOM 1283 O O . PRO A 1 171 ? -4.925 -5.458 27.832 1.00 86.88 171 PRO A O 1
ATOM 1286 N N . ALA A 1 172 ? -3.875 -6.903 26.463 1.00 87.56 172 ALA A N 1
ATOM 1287 C CA . ALA A 1 172 ? -2.589 -6.775 27.134 1.00 87.56 172 ALA A CA 1
ATOM 1288 C C . ALA A 1 172 ? -2.128 -5.303 27.137 1.00 87.56 172 ALA A C 1
ATOM 1290 O O . ALA A 1 172 ? -2.336 -4.600 26.140 1.00 87.56 172 ALA A O 1
ATOM 1291 N N . PRO A 1 173 ? -1.515 -4.825 28.234 1.00 88.00 173 PRO A N 1
ATOM 1292 C CA . PRO A 1 173 ? -1.034 -3.456 28.307 1.00 88.00 173 PRO A CA 1
ATOM 1293 C C . PRO A 1 173 ? 0.030 -3.217 27.233 1.00 88.00 173 PRO A C 1
ATOM 1295 O O . PRO A 1 173 ? 0.927 -4.038 27.029 1.00 88.00 173 PRO A O 1
ATOM 1298 N N . LEU A 1 174 ? -0.080 -2.082 26.546 1.00 92.44 174 LEU A N 1
ATOM 1299 C CA . LEU A 1 174 ? 0.939 -1.630 25.606 1.00 92.44 174 LEU A CA 1
ATOM 1300 C C . LEU A 1 174 ? 2.176 -1.117 26.355 1.00 92.44 174 LEU A C 1
ATOM 1302 O O . LEU A 1 174 ? 2.058 -0.655 27.493 1.00 92.44 174 LEU A O 1
ATOM 1306 N N . PRO A 1 175 ? 3.361 -1.146 25.727 1.00 91.31 175 PRO A N 1
ATOM 1307 C CA . PRO A 1 175 ? 4.532 -0.500 26.294 1.00 91.31 175 PRO A CA 1
ATOM 1308 C C . PRO A 1 175 ? 4.393 1.033 26.244 1.00 91.31 175 PRO A C 1
ATOM 1310 O O . PRO A 1 175 ? 3.732 1.592 25.365 1.00 91.31 175 PRO A O 1
ATOM 1313 N N . GLU A 1 176 ? 5.059 1.733 27.165 1.00 88.31 176 GLU A N 1
ATOM 1314 C CA . GLU A 1 176 ? 5.129 3.206 27.148 1.00 88.31 176 GLU A CA 1
ATOM 1315 C C . GLU A 1 176 ? 5.867 3.732 25.910 1.00 88.31 176 GLU A C 1
ATOM 1317 O O . GLU A 1 176 ? 5.546 4.794 25.377 1.00 88.31 176 GLU A O 1
ATOM 1322 N N . LYS A 1 177 ? 6.864 2.973 25.449 1.00 87.44 177 LYS A N 1
ATOM 1323 C CA . LYS A 1 177 ? 7.654 3.246 24.251 1.00 87.44 177 LYS A CA 1
ATOM 1324 C C . LYS A 1 177 ? 7.795 1.963 23.454 1.00 87.44 177 LYS A C 1
ATOM 1326 O O . LYS A 1 177 ? 8.094 0.917 24.023 1.00 87.44 177 LYS A O 1
ATOM 1331 N N . ALA A 1 178 ? 7.609 2.063 22.149 1.00 86.88 178 ALA A N 1
ATOM 1332 C CA . ALA A 1 178 ? 7.858 0.973 21.227 1.00 86.88 178 ALA A CA 1
ATOM 1333 C C . ALA A 1 178 ? 8.877 1.424 20.186 1.00 86.88 178 ALA A C 1
ATOM 1335 O O . ALA A 1 178 ? 8.800 2.550 19.688 1.00 86.88 178 ALA A O 1
ATOM 1336 N N . ASP A 1 179 ? 9.826 0.549 19.873 1.00 87.38 179 ASP A N 1
ATOM 1337 C CA . ASP A 1 179 ? 10.806 0.834 18.836 1.00 87.38 179 ASP A CA 1
ATOM 1338 C C . ASP A 1 179 ? 10.129 0.804 17.457 1.00 87.38 179 ASP A C 1
ATOM 1340 O O . ASP A 1 179 ? 9.339 -0.108 17.178 1.00 87.38 179 ASP A O 1
ATOM 1344 N N . PRO A 1 180 ? 10.427 1.774 16.575 1.00 87.50 180 PRO A N 1
ATOM 1345 C CA . PRO A 1 180 ? 9.894 1.774 15.224 1.00 87.50 180 PRO A CA 1
ATOM 1346 C C . PRO A 1 180 ? 10.292 0.506 14.466 1.00 87.50 180 PRO A C 1
ATOM 1348 O O . PRO A 1 180 ? 11.460 0.114 14.440 1.00 87.50 180 PRO A O 1
ATOM 1351 N N . GLN A 1 181 ? 9.328 -0.123 13.800 1.00 84.38 181 GLN A N 1
ATOM 1352 C CA . GLN A 1 181 ? 9.567 -1.339 13.033 1.00 84.38 181 GLN A CA 1
ATOM 1353 C C . GLN A 1 181 ? 9.795 -0.993 11.564 1.00 84.38 181 GLN A C 1
ATOM 1355 O O . GLN A 1 181 ? 8.903 -0.522 10.862 1.00 84.38 181 GLN A O 1
ATOM 1360 N N . VAL A 1 182 ? 11.017 -1.245 11.094 1.00 82.81 182 VAL A N 1
ATOM 1361 C CA . VAL A 1 182 ? 11.461 -0.859 9.746 1.00 82.81 182 VAL A CA 1
ATOM 1362 C C . VAL A 1 182 ? 10.894 -1.781 8.664 1.00 82.81 182 VAL A C 1
ATOM 1364 O O . VAL A 1 182 ? 10.779 -1.361 7.518 1.00 82.81 182 VAL A O 1
ATOM 1367 N N . ARG A 1 183 ? 10.485 -3.010 8.993 1.00 85.88 183 ARG A N 1
ATOM 1368 C CA . ARG A 1 183 ? 9.893 -3.946 8.026 1.00 85.88 183 ARG A CA 1
ATOM 1369 C C . ARG A 1 183 ? 8.999 -4.988 8.709 1.00 85.88 183 ARG A C 1
ATOM 1371 O O . ARG A 1 183 ? 9.172 -5.193 9.914 1.00 85.88 183 ARG A O 1
ATOM 1378 N N . PRO A 1 184 ? 8.098 -5.649 7.963 1.00 91.31 184 PRO A N 1
ATOM 1379 C CA . PRO A 1 184 ? 7.296 -6.741 8.494 1.00 91.31 184 PRO A CA 1
ATOM 1380 C C . PRO A 1 184 ? 8.133 -8.027 8.688 1.00 91.31 184 PRO A C 1
ATOM 1382 O O . PRO A 1 184 ? 9.269 -8.093 8.204 1.00 91.31 184 PRO A O 1
ATOM 1385 N N . PRO A 1 185 ? 7.623 -9.037 9.421 1.00 93.62 185 PRO A N 1
ATOM 1386 C CA . PRO A 1 185 ? 8.342 -10.273 9.724 1.00 93.62 185 PRO A CA 1
ATOM 1387 C C . PRO A 1 185 ? 8.740 -11.044 8.465 1.00 93.62 185 PRO A C 1
ATOM 1389 O O . PRO A 1 185 ? 8.057 -10.997 7.442 1.00 93.62 185 PRO A O 1
ATOM 1392 N N . ASP A 1 186 ? 9.833 -11.796 8.536 1.00 94.88 186 ASP A N 1
ATOM 1393 C CA . ASP A 1 186 ? 10.173 -12.733 7.470 1.00 94.88 186 ASP A CA 1
ATOM 1394 C C . ASP A 1 186 ? 9.405 -14.035 7.635 1.00 94.88 186 ASP A C 1
ATOM 1396 O O . ASP A 1 186 ? 9.373 -14.620 8.718 1.00 94.88 186 ASP A O 1
ATOM 1400 N N . PHE A 1 187 ? 8.856 -14.528 6.529 1.00 96.75 187 PHE A N 1
ATOM 1401 C CA . PHE A 1 187 ? 8.207 -15.828 6.480 1.00 96.75 187 PHE A CA 1
ATOM 1402 C C . PHE A 1 187 ? 9.055 -16.782 5.631 1.00 96.75 187 PHE A C 1
ATOM 1404 O O . PHE A 1 187 ? 9.367 -16.454 4.483 1.00 96.75 187 PHE A O 1
ATOM 1411 N N . PRO A 1 188 ? 9.440 -17.963 6.148 1.00 97.06 188 PRO A N 1
ATOM 1412 C CA . PRO A 1 188 ? 10.200 -18.940 5.375 1.00 97.06 188 PRO A CA 1
ATOM 1413 C C . PRO A 1 188 ? 9.505 -19.291 4.053 1.00 97.06 188 PRO A C 1
ATOM 1415 O O . PRO A 1 188 ? 8.322 -19.625 4.038 1.00 97.06 188 PRO A O 1
ATOM 1418 N N . GLY A 1 189 ? 10.246 -19.223 2.943 1.00 97.12 189 GLY A N 1
ATOM 1419 C CA . GLY A 1 189 ? 9.711 -19.483 1.601 1.00 97.12 189 GLY A CA 1
ATOM 1420 C C . GLY A 1 189 ? 8.985 -18.299 0.953 1.00 97.12 189 GLY A C 1
ATOM 1421 O O . GLY A 1 189 ? 8.370 -18.485 -0.098 1.00 97.12 189 GLY A O 1
ATOM 1422 N N . TRP A 1 190 ? 9.060 -17.100 1.537 1.00 98.12 190 TRP A N 1
ATOM 1423 C CA . TRP A 1 190 ? 8.473 -15.879 0.988 1.00 98.12 190 TRP A CA 1
ATOM 1424 C C . TRP A 1 190 ? 9.509 -14.759 0.861 1.00 98.12 190 TRP A C 1
ATOM 1426 O O . TRP A 1 190 ? 10.307 -14.517 1.764 1.00 98.12 190 TRP A O 1
ATOM 1436 N N . VAL A 1 191 ? 9.437 -14.013 -0.240 1.00 96.44 191 VAL A N 1
ATOM 1437 C CA . VAL A 1 191 ? 10.221 -12.799 -0.492 1.00 96.44 191 VAL A CA 1
ATOM 1438 C C . VAL A 1 191 ? 9.310 -11.590 -0.356 1.00 96.44 191 VAL A C 1
ATOM 1440 O O . VAL A 1 191 ? 8.312 -11.482 -1.069 1.00 96.44 191 VAL A O 1
ATOM 1443 N N . PHE A 1 192 ? 9.662 -10.662 0.530 1.00 94.75 192 PHE A N 1
ATOM 1444 C CA . PHE A 1 192 ? 8.901 -9.433 0.731 1.00 94.75 192 PHE A CA 1
ATOM 1445 C C . PHE A 1 192 ? 9.329 -8.327 -0.236 1.00 94.75 192 PHE A C 1
ATOM 1447 O O . PHE A 1 192 ? 10.484 -7.903 -0.236 1.00 94.75 192 PHE A O 1
ATOM 1454 N N . TYR A 1 193 ? 8.379 -7.823 -1.018 1.00 92.44 193 TYR A N 1
ATOM 1455 C CA . TYR A 1 193 ? 8.532 -6.697 -1.927 1.00 92.44 193 TYR A CA 1
ATOM 1456 C C . TYR A 1 193 ? 7.887 -5.450 -1.341 1.00 92.44 193 TYR A C 1
ATOM 1458 O O . TYR A 1 193 ? 6.672 -5.357 -1.184 1.00 92.44 193 TYR A O 1
ATOM 1466 N N . HIS A 1 194 ? 8.730 -4.477 -1.045 1.00 88.25 194 HIS A N 1
ATOM 1467 C CA . HIS A 1 194 ? 8.362 -3.303 -0.281 1.00 88.25 194 HIS A CA 1
ATOM 1468 C C . HIS A 1 194 ? 7.531 -2.278 -1.069 1.00 88.25 194 HIS A C 1
ATOM 1470 O O . HIS A 1 194 ? 7.857 -1.976 -2.217 1.00 88.25 194 HIS A O 1
ATOM 1476 N N . LEU A 1 195 ? 6.509 -1.705 -0.422 1.00 86.50 195 LEU A N 1
ATOM 1477 C CA . LEU A 1 195 ? 5.608 -0.649 -0.915 1.00 86.50 195 LEU A CA 1
ATOM 1478 C C . LEU A 1 195 ? 4.898 -0.966 -2.228 1.00 86.50 195 LEU A C 1
ATOM 1480 O O . LEU A 1 195 ? 4.417 -0.053 -2.893 1.00 86.50 195 LEU A O 1
ATOM 1484 N N . VAL A 1 196 ? 4.841 -2.227 -2.642 1.00 89.94 196 VAL A N 1
ATOM 1485 C CA . VAL A 1 196 ? 4.259 -2.608 -3.927 1.00 89.94 196 VAL A CA 1
ATOM 1486 C C . VAL A 1 196 ? 3.181 -3.657 -3.771 1.00 89.94 196 VAL A C 1
ATOM 1488 O O . VAL A 1 196 ? 3.267 -4.526 -2.915 1.00 89.94 196 VAL A O 1
ATOM 1491 N N . ASP A 1 197 ? 2.207 -3.603 -4.673 1.00 93.38 197 ASP A N 1
ATOM 1492 C CA . ASP A 1 197 ? 1.177 -4.617 -4.852 1.00 93.38 197 ASP A CA 1
ATOM 1493 C C . ASP A 1 197 ? 1.058 -5.024 -6.328 1.00 93.38 197 ASP A C 1
ATOM 1495 O O . ASP A 1 197 ? 1.238 -4.211 -7.245 1.00 93.38 197 ASP A O 1
ATOM 1499 N N . SER A 1 198 ? 0.727 -6.290 -6.580 1.00 94.44 198 SER A N 1
ATOM 1500 C CA . SER A 1 198 ? 0.445 -6.781 -7.931 1.00 94.44 198 SER A CA 1
ATOM 1501 C C . SER A 1 198 ? -1.051 -6.655 -8.235 1.00 94.44 198 SER A C 1
ATOM 1503 O O . SER A 1 198 ? -1.847 -7.308 -7.567 1.00 94.44 198 SER A O 1
ATOM 1505 N N . PRO A 1 199 ? -1.490 -5.853 -9.222 1.00 91.19 199 PRO A N 1
ATOM 1506 C CA . PRO A 1 199 ? -2.915 -5.587 -9.388 1.00 91.19 199 PRO A CA 1
ATOM 1507 C C . PRO A 1 199 ? -3.695 -6.802 -9.915 1.00 91.19 199 PRO A C 1
ATOM 1509 O O . PRO A 1 199 ? -3.292 -7.442 -10.891 1.00 91.19 199 PRO A O 1
ATOM 1512 N N . GLY A 1 200 ? -4.873 -7.032 -9.325 1.00 92.19 200 GLY A N 1
ATOM 1513 C CA . GLY A 1 200 ? -5.781 -8.126 -9.669 1.00 92.19 200 GLY A CA 1
ATOM 1514 C C . GLY A 1 200 ? -5.270 -9.496 -9.222 1.00 92.19 200 GLY A C 1
ATOM 1515 O O . GLY A 1 200 ? -4.311 -9.603 -8.463 1.00 92.19 200 GLY A O 1
ATOM 1516 N N . GLY A 1 201 ? -5.923 -10.556 -9.713 1.00 94.69 201 GLY A N 1
ATOM 1517 C CA . GLY A 1 201 ? -5.563 -11.930 -9.351 1.00 94.69 201 GLY A CA 1
ATOM 1518 C C . GLY A 1 201 ? -5.871 -12.278 -7.895 1.00 94.69 201 GLY A C 1
ATOM 1519 O O . GLY A 1 201 ? -5.292 -13.232 -7.381 1.00 94.69 201 GLY A O 1
ATOM 1520 N N . ASP A 1 202 ? -6.751 -11.525 -7.235 1.00 96.94 202 ASP A N 1
ATOM 1521 C CA . ASP A 1 202 ? -7.083 -11.737 -5.830 1.00 96.94 202 ASP A CA 1
ATOM 1522 C C . ASP A 1 202 ? -7.887 -13.035 -5.655 1.00 96.94 202 ASP A C 1
ATOM 1524 O O . ASP A 1 202 ? -8.751 -13.382 -6.468 1.00 96.94 202 ASP A O 1
ATOM 1528 N N . ILE A 1 203 ? -7.564 -13.794 -4.614 1.00 96.94 203 ILE A N 1
ATOM 1529 C CA . ILE A 1 203 ? -8.318 -14.972 -4.190 1.00 96.94 203 ILE A CA 1
ATOM 1530 C C . ILE A 1 203 ? -9.457 -14.476 -3.308 1.00 96.94 203 ILE A C 1
ATOM 1532 O O . ILE A 1 203 ? -9.226 -13.804 -2.307 1.00 96.94 203 ILE A O 1
ATOM 1536 N N . ARG A 1 204 ? -10.689 -14.826 -3.678 1.00 96.50 204 ARG A N 1
ATOM 1537 C CA . ARG A 1 204 ? -11.871 -14.513 -2.875 1.00 96.50 204 ARG A CA 1
ATOM 1538 C C . ARG A 1 204 ? -11.864 -15.345 -1.602 1.00 96.50 204 ARG A C 1
ATOM 1540 O O . ARG A 1 204 ? -11.639 -16.556 -1.654 1.00 96.50 204 ARG A O 1
ATOM 1547 N N . HIS A 1 205 ? -12.142 -14.703 -0.479 1.00 94.38 205 HIS A N 1
ATOM 1548 C CA . HIS A 1 205 ? -12.244 -15.382 0.796 1.00 94.38 205 HIS A CA 1
ATOM 1549 C C . HIS A 1 205 ? -13.404 -16.398 0.762 1.00 94.38 205 HIS A C 1
ATOM 1551 O O . HIS A 1 205 ? -14.538 -16.030 0.439 1.00 94.38 205 HIS A O 1
ATOM 1557 N N . PRO A 1 206 ? -13.169 -17.684 1.082 1.00 92.00 206 PRO A N 1
ATOM 1558 C CA . PRO A 1 206 ? -14.133 -18.747 0.797 1.00 92.00 206 PRO A CA 1
ATOM 1559 C C . PRO A 1 206 ? -15.416 -18.666 1.634 1.00 92.00 206 PRO A C 1
ATOM 1561 O O . PRO A 1 206 ? -16.451 -19.155 1.193 1.00 92.00 206 PRO A O 1
ATOM 1564 N N . ALA A 1 207 ? -15.371 -18.062 2.827 1.00 91.62 207 ALA A N 1
ATOM 1565 C CA . ALA A 1 207 ? -16.532 -18.024 3.721 1.00 91.62 207 ALA A CA 1
ATOM 1566 C C . ALA A 1 207 ? -17.487 -16.845 3.465 1.00 91.62 207 ALA A C 1
ATOM 1568 O O . ALA A 1 207 ? -18.669 -16.948 3.773 1.00 91.62 207 ALA A O 1
ATOM 1569 N N . ASN A 1 208 ? -16.990 -15.720 2.942 1.00 90.81 208 ASN A N 1
ATOM 1570 C CA . ASN A 1 208 ? -17.756 -14.467 2.829 1.00 90.81 208 ASN A CA 1
ATOM 1571 C C . ASN A 1 208 ? -17.635 -13.782 1.454 1.00 90.81 208 ASN A C 1
ATOM 1573 O O . ASN A 1 208 ? -18.392 -12.859 1.180 1.00 90.81 208 ASN A O 1
ATOM 1577 N N . GLY A 1 209 ? -16.741 -14.239 0.570 1.00 92.62 209 GLY A N 1
ATOM 1578 C CA . GLY A 1 209 ? -16.552 -13.666 -0.764 1.00 92.62 209 GLY A CA 1
ATOM 1579 C C . GLY A 1 209 ? -15.777 -12.343 -0.798 1.00 92.62 209 GLY A C 1
ATOM 1580 O O . GLY A 1 209 ? -15.710 -11.712 -1.860 1.00 92.62 209 GLY A O 1
ATOM 1581 N N . ASP A 1 210 ? -15.179 -11.920 0.316 1.00 92.38 210 ASP A N 1
ATOM 1582 C CA . ASP A 1 210 ? -14.377 -10.696 0.380 1.00 92.38 210 ASP A CA 1
ATOM 1583 C C . ASP A 1 210 ? -13.068 -10.831 -0.426 1.00 92.38 210 ASP A C 1
ATOM 1585 O O . ASP A 1 210 ? -12.649 -11.928 -0.805 1.00 92.38 210 ASP A O 1
ATOM 1589 N N . ASN A 1 211 ? -12.432 -9.699 -0.744 1.00 89.50 211 ASN A N 1
ATOM 1590 C CA . ASN A 1 211 ? -11.157 -9.647 -1.482 1.00 89.50 211 ASN A CA 1
ATOM 1591 C C . ASN A 1 211 ? -9.921 -9.752 -0.573 1.00 89.50 211 ASN A C 1
ATOM 1593 O O . ASN A 1 211 ? -8.784 -9.656 -1.041 1.00 89.50 211 ASN A O 1
ATOM 1597 N N . ASP A 1 212 ? -10.136 -9.909 0.724 1.00 91.50 212 ASP A N 1
ATOM 1598 C CA . ASP A 1 212 ? -9.090 -10.011 1.722 1.00 91.50 212 ASP A CA 1
ATOM 1599 C C . ASP A 1 212 ? -9.497 -11.001 2.818 1.00 91.50 212 ASP A C 1
ATOM 1601 O O . ASP A 1 212 ? -10.646 -11.435 2.921 1.00 91.50 212 ASP A O 1
ATOM 1605 N N . PHE A 1 213 ? -8.509 -11.398 3.607 1.00 94.69 213 PHE A N 1
ATOM 1606 C CA . PHE A 1 213 ? -8.626 -12.393 4.666 1.00 94.69 213 PHE A CA 1
ATOM 1607 C C . PHE A 1 213 ? -8.550 -11.743 6.056 1.00 94.69 213 PHE A C 1
ATOM 1609 O O . PHE A 1 213 ? -8.358 -12.436 7.057 1.00 94.69 213 PHE A O 1
ATOM 1616 N N . THR A 1 214 ? -8.727 -10.419 6.148 1.00 92.25 214 THR A N 1
ATOM 1617 C CA . THR A 1 214 ? -8.617 -9.671 7.414 1.00 92.25 214 THR A CA 1
ATOM 1618 C C . THR A 1 214 ? -9.688 -10.062 8.428 1.00 92.25 214 THR A C 1
ATOM 1620 O O . THR A 1 214 ? -9.462 -10.011 9.637 1.00 92.25 214 THR A O 1
ATOM 1623 N N . SER A 1 215 ? -10.842 -10.515 7.941 1.00 89.19 215 SER A N 1
ATOM 1624 C CA . SER A 1 215 ? -11.953 -10.993 8.768 1.00 89.19 215 SER A CA 1
ATOM 1625 C C . SER A 1 215 ? -11.689 -12.338 9.455 1.00 89.19 215 SER A C 1
ATOM 1627 O O . SER A 1 215 ? -12.320 -12.620 10.473 1.00 89.19 215 SER A O 1
ATOM 1629 N N . THR A 1 216 ? -10.764 -13.157 8.944 1.00 92.31 216 THR A N 1
ATOM 1630 C CA . THR A 1 216 ? -10.485 -14.501 9.481 1.00 92.31 216 THR A CA 1
ATOM 1631 C C . THR A 1 216 ? -9.069 -14.694 9.994 1.00 92.31 216 THR A C 1
ATOM 1633 O O . THR A 1 216 ? -8.860 -15.584 10.810 1.00 92.31 216 THR A O 1
ATOM 1636 N N . CYS A 1 217 ? -8.106 -13.894 9.534 1.00 94.50 217 CYS A N 1
ATOM 1637 C CA . CYS A 1 217 ? -6.726 -13.938 10.011 1.00 94.50 217 CYS A CA 1
ATOM 1638 C C . CYS A 1 217 ? -6.493 -12.765 10.965 1.00 94.50 217 CYS A C 1
ATOM 1640 O O . CYS A 1 217 ? -6.579 -11.592 10.584 1.00 94.50 217 CYS A O 1
ATOM 1642 N N . SER A 1 218 ? -6.205 -13.079 12.221 1.00 91.69 218 SER A N 1
ATOM 1643 C CA . SER A 1 218 ? -5.975 -12.111 13.287 1.00 91.69 218 SER A CA 1
ATOM 1644 C C . SER A 1 218 ? -4.580 -11.486 13.229 1.00 91.69 218 SER A C 1
ATOM 1646 O O . SER A 1 218 ? -4.418 -10.344 13.666 1.00 91.69 218 SER A O 1
ATOM 1648 N N . THR A 1 219 ? -3.612 -12.178 12.626 1.00 93.75 219 THR A N 1
ATOM 1649 C CA . THR A 1 219 ? -2.230 -11.719 12.456 1.00 93.75 219 THR A CA 1
ATOM 1650 C C . THR A 1 219 ? -1.731 -11.903 11.021 1.00 93.75 219 THR A C 1
ATOM 1652 O O . THR A 1 219 ? -2.360 -12.584 10.204 1.00 93.75 219 THR A O 1
ATOM 1655 N N . LEU A 1 220 ? -0.589 -11.283 10.708 1.00 95.12 220 LEU A N 1
ATOM 1656 C CA . LEU A 1 220 ? 0.070 -11.453 9.413 1.00 95.12 220 LEU A CA 1
ATOM 1657 C C . LEU A 1 220 ? 0.688 -12.857 9.283 1.00 95.12 220 LEU A C 1
ATOM 1659 O O . LEU A 1 220 ? 0.711 -13.418 8.192 1.00 95.12 220 LEU A O 1
ATOM 1663 N N . GLU A 1 221 ? 1.127 -13.448 10.396 1.00 96.81 221 GLU A N 1
ATOM 1664 C CA . GLU A 1 221 ? 1.601 -14.832 10.493 1.00 96.81 221 GLU A CA 1
ATOM 1665 C C . GLU A 1 221 ? 0.494 -15.818 10.096 1.00 96.81 221 GLU A C 1
ATOM 1667 O O . GLU A 1 221 ? 0.711 -16.684 9.251 1.00 96.81 221 GLU A O 1
ATOM 1672 N N . GLU A 1 222 ? -0.716 -15.652 10.640 1.00 96.94 222 GLU A N 1
ATOM 1673 C CA . GLU A 1 222 ? -1.866 -16.494 10.290 1.00 96.94 222 GLU A CA 1
ATOM 1674 C C . GLU A 1 222 ? -2.230 -16.357 8.807 1.00 96.94 222 GLU A C 1
ATOM 1676 O O . GLU A 1 222 ? -2.533 -17.352 8.144 1.00 96.94 222 GLU A O 1
ATOM 1681 N N . LEU A 1 223 ? -2.153 -15.139 8.257 1.00 97.38 223 LEU A N 1
ATOM 1682 C CA . LEU A 1 223 ? -2.346 -14.911 6.826 1.00 97.38 223 LEU A CA 1
ATOM 1683 C C . LEU A 1 223 ? -1.298 -15.664 5.995 1.00 97.38 223 LEU A C 1
ATOM 1685 O O . LEU A 1 223 ? -1.656 -16.316 5.013 1.00 97.38 223 LEU A O 1
ATOM 1689 N N . ALA A 1 224 ? -0.025 -15.614 6.398 1.00 97.94 224 ALA A N 1
ATOM 1690 C CA . ALA A 1 224 ? 1.062 -16.327 5.735 1.00 97.94 224 ALA A CA 1
ATOM 1691 C C . ALA A 1 224 ? 0.864 -17.854 5.792 1.00 97.94 224 ALA A C 1
ATOM 1693 O O . ALA A 1 224 ? 1.082 -18.546 4.796 1.00 97.94 224 ALA A O 1
ATOM 1694 N N . GLU A 1 225 ? 0.383 -18.391 6.916 1.00 97.88 225 GLU A N 1
ATOM 1695 C CA . GLU A 1 225 ? 0.042 -19.812 7.062 1.00 97.88 225 GLU A CA 1
ATOM 1696 C C . GLU A 1 225 ? -1.149 -20.233 6.190 1.00 97.88 225 GLU A C 1
ATOM 1698 O O . GLU A 1 225 ? -1.157 -21.324 5.609 1.00 97.88 225 GLU A O 1
ATOM 1703 N N . VAL A 1 226 ? -2.183 -19.393 6.080 1.00 97.50 226 VAL A N 1
ATOM 1704 C CA . VAL A 1 226 ? -3.300 -19.626 5.151 1.00 97.50 226 VAL A CA 1
ATOM 1705 C C . VAL A 1 226 ? -2.797 -19.599 3.708 1.00 97.50 226 VAL A C 1
ATOM 1707 O O . VAL A 1 226 ? -3.095 -20.520 2.946 1.00 97.50 226 VAL A O 1
ATOM 1710 N N . ALA A 1 227 ? -1.985 -18.604 3.348 1.00 97.94 227 ALA A N 1
ATOM 1711 C CA . ALA A 1 227 ? -1.391 -18.481 2.022 1.00 97.94 227 ALA A CA 1
ATOM 1712 C C . ALA A 1 227 ? -0.536 -19.709 1.662 1.00 97.94 227 ALA A C 1
ATOM 1714 O O . ALA A 1 227 ? -0.666 -20.247 0.565 1.00 97.94 227 ALA A O 1
ATOM 1715 N N . ALA A 1 228 ? 0.279 -20.208 2.597 1.00 97.88 228 ALA A N 1
ATOM 1716 C CA . ALA A 1 228 ? 1.131 -21.381 2.396 1.00 97.88 228 ALA A CA 1
ATOM 1717 C C . ALA A 1 228 ? 0.337 -22.685 2.193 1.00 97.88 228 ALA A C 1
ATOM 1719 O O . ALA A 1 228 ? 0.795 -23.587 1.493 1.00 97.88 228 ALA A O 1
ATOM 1720 N N . ARG A 1 229 ? -0.864 -22.791 2.778 1.00 97.38 229 ARG A N 1
ATOM 1721 C CA . ARG A 1 229 ? -1.749 -23.959 2.625 1.00 97.38 229 ARG A CA 1
ATOM 1722 C C . ARG A 1 229 ? -2.557 -23.959 1.333 1.00 97.38 229 ARG A C 1
ATOM 1724 O O . ARG A 1 229 ? -3.106 -24.999 0.981 1.00 97.38 229 ARG A O 1
ATOM 1731 N N . LEU A 1 230 ? -2.653 -22.828 0.637 1.00 96.88 230 LEU A N 1
ATOM 1732 C CA . LEU A 1 230 ? -3.399 -22.699 -0.612 1.00 96.88 230 LEU A CA 1
ATOM 1733 C C . LEU A 1 230 ? -2.455 -22.913 -1.805 1.00 96.88 230 LEU A C 1
ATOM 1735 O O . LEU A 1 230 ? -1.681 -22.013 -2.127 1.00 96.88 230 LEU A O 1
ATOM 1739 N N . PRO A 1 231 ? -2.528 -24.050 -2.530 1.00 96.00 231 PRO A N 1
ATOM 1740 C CA . PRO A 1 231 ? -1.581 -24.341 -3.611 1.00 96.00 231 PRO A CA 1
ATOM 1741 C C . PRO A 1 231 ? -1.615 -23.311 -4.743 1.00 96.00 231 PRO A C 1
ATOM 1743 O O . PRO A 1 231 ? -0.599 -23.059 -5.383 1.00 96.00 231 PRO A O 1
ATOM 1746 N N . SER A 1 232 ? -2.781 -22.705 -4.975 1.00 96.88 232 SER A N 1
ATOM 1747 C CA . SER A 1 232 ? -2.974 -21.653 -5.971 1.00 96.88 232 SER A CA 1
ATOM 1748 C C . SER A 1 232 ? -2.481 -20.282 -5.517 1.00 96.88 232 SER A C 1
ATOM 1750 O O . SER A 1 232 ? -2.472 -19.371 -6.333 1.00 96.88 232 SER A O 1
ATOM 1752 N N . CYS A 1 233 ? -2.126 -20.089 -4.243 1.00 98.25 233 CYS A N 1
ATOM 1753 C CA . CYS A 1 233 ? -1.649 -18.809 -3.740 1.00 98.25 233 CYS A CA 1
ATOM 1754 C C . CYS A 1 233 ? -0.174 -18.618 -4.100 1.00 98.25 233 CYS A C 1
ATOM 1756 O O . CYS A 1 233 ? 0.689 -19.408 -3.718 1.00 98.25 233 CYS A O 1
ATOM 1758 N N . LEU A 1 234 ? 0.103 -17.553 -4.848 1.00 98.44 234 LEU A N 1
ATOM 1759 C CA . LEU A 1 234 ? 1.434 -17.175 -5.318 1.00 98.44 234 LEU A CA 1
ATOM 1760 C C . LEU A 1 234 ? 2.032 -16.037 -4.488 1.00 98.44 234 LEU A C 1
ATOM 1762 O O . LEU A 1 234 ? 3.252 -15.915 -4.391 1.00 98.44 234 LEU A O 1
ATOM 1766 N N . ALA A 1 235 ? 1.174 -15.187 -3.924 1.00 98.44 235 ALA A N 1
ATOM 1767 C CA . ALA A 1 235 ? 1.566 -14.010 -3.165 1.00 98.44 235 ALA A CA 1
ATOM 1768 C C . ALA A 1 235 ? 0.474 -13.588 -2.175 1.00 98.44 235 ALA A C 1
ATOM 1770 O O . ALA A 1 235 ? -0.689 -13.943 -2.356 1.00 98.44 235 ALA A O 1
ATOM 1771 N N . PHE A 1 236 ? 0.828 -12.789 -1.175 1.00 97.88 236 PHE A N 1
ATOM 1772 C CA . PHE A 1 236 ? -0.123 -12.078 -0.324 1.00 97.88 236 PHE A CA 1
ATOM 1773 C C . PHE A 1 236 ? 0.416 -10.707 0.054 1.00 97.88 236 PHE A C 1
ATOM 1775 O O . PHE A 1 236 ? 1.627 -10.526 0.158 1.00 97.88 236 PHE A O 1
ATOM 1782 N N . ASN A 1 237 ? -0.464 -9.732 0.241 1.00 95.81 237 ASN A N 1
ATOM 1783 C CA . ASN A 1 237 ? -0.067 -8.390 0.651 1.00 95.81 237 ASN A CA 1
ATOM 1784 C C . ASN A 1 237 ? -0.435 -8.112 2.113 1.00 95.81 237 ASN A C 1
ATOM 1786 O O . ASN A 1 237 ? -1.236 -8.814 2.732 1.00 95.81 237 ASN A O 1
ATOM 1790 N N . THR A 1 238 ? 0.185 -7.086 2.680 1.00 93.81 238 THR A N 1
ATOM 1791 C CA . THR A 1 238 ? -0.013 -6.677 4.078 1.00 93.81 238 THR A CA 1
ATOM 1792 C C . THR A 1 238 ? -1.365 -6.018 4.389 1.00 93.81 238 THR A C 1
ATOM 1794 O O . THR A 1 238 ? -1.676 -5.869 5.568 1.00 93.81 238 THR A O 1
ATOM 1797 N N . PRO A 1 239 ? -2.20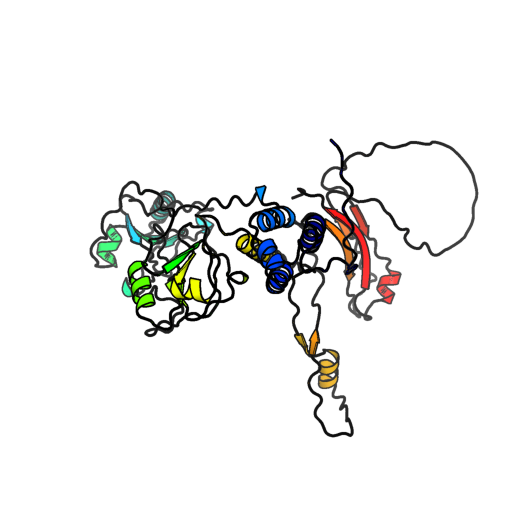2 -5.652 3.400 1.00 91.69 239 PRO A N 1
ATOM 1798 C CA . PRO A 1 239 ? -3.636 -5.430 3.613 1.00 91.69 239 PRO A CA 1
ATOM 1799 C C . PRO A 1 239 ? -4.483 -6.692 3.798 1.00 91.69 239 PRO A C 1
ATOM 1801 O O . PRO A 1 239 ? -5.638 -6.573 4.186 1.00 91.69 239 PRO A O 1
ATOM 1804 N N . GLY A 1 240 ? -3.952 -7.890 3.532 1.00 94.44 240 GLY A N 1
ATOM 1805 C CA . GLY A 1 240 ? -4.681 -9.147 3.731 1.00 94.44 240 GLY A CA 1
ATOM 1806 C C . GLY A 1 240 ? -5.220 -9.814 2.468 1.00 94.44 240 GLY A C 1
ATOM 1807 O O . GLY A 1 240 ? -5.910 -10.828 2.575 1.00 94.44 240 GLY A O 1
ATOM 1808 N N . SER A 1 241 ? -4.929 -9.295 1.276 1.00 96.12 241 SER A N 1
ATOM 1809 C CA . SER A 1 241 ? -5.326 -9.936 0.021 1.00 96.12 241 SER A CA 1
ATOM 1810 C C . SER A 1 241 ? -4.340 -11.034 -0.365 1.00 96.12 241 SER A C 1
ATOM 1812 O O . SER A 1 241 ? -3.129 -10.815 -0.439 1.00 96.12 241 SER A O 1
ATOM 1814 N N . LEU A 1 242 ? -4.871 -12.217 -0.671 1.00 97.88 242 LEU A N 1
ATOM 1815 C CA . LEU A 1 242 ? -4.121 -13.325 -1.263 1.00 97.88 242 LEU A CA 1
ATOM 1816 C C . LEU A 1 242 ? -4.229 -13.265 -2.786 1.00 97.88 242 LEU A C 1
ATOM 1818 O O . LEU A 1 242 ? -5.273 -12.886 -3.311 1.00 97.88 242 LEU A O 1
ATOM 1822 N N . LYS A 1 243 ? -3.193 -13.690 -3.510 1.00 98.19 243 LYS A N 1
ATOM 1823 C CA . LYS A 1 243 ? -3.144 -13.616 -4.976 1.00 98.19 243 LYS A CA 1
ATOM 1824 C C . LYS A 1 243 ? -2.828 -14.960 -5.609 1.00 98.19 243 LYS A C 1
ATOM 1826 O O . LYS A 1 243 ? -1.830 -15.590 -5.270 1.00 98.19 243 LYS A O 1
ATOM 1831 N N . HIS A 1 244 ? -3.638 -15.361 -6.588 1.00 97.88 244 HIS A N 1
ATOM 1832 C CA . HIS A 1 244 ? -3.413 -16.557 -7.409 1.00 97.88 244 HIS A CA 1
ATOM 1833 C C . HIS A 1 244 ? -2.734 -16.268 -8.748 1.00 97.88 244 HIS A C 1
ATOM 1835 O O . HIS A 1 244 ? -2.385 -17.183 -9.492 1.00 97.88 244 HIS A O 1
ATOM 1841 N N . ARG A 1 245 ? -2.567 -14.989 -9.089 1.00 97.25 245 ARG A N 1
ATOM 1842 C CA . ARG A 1 245 ? -1.889 -14.550 -10.304 1.00 97.25 245 ARG A CA 1
ATOM 1843 C C . ARG A 1 245 ? -1.123 -13.271 -10.020 1.00 97.25 245 ARG A C 1
ATOM 1845 O O . ARG A 1 245 ? -1.652 -12.363 -9.392 1.00 97.25 245 ARG A O 1
ATOM 1852 N N . LEU A 1 246 ? 0.092 -13.188 -10.551 1.00 97.00 246 LEU A N 1
ATOM 1853 C CA . LEU A 1 246 ? 0.893 -11.970 -10.538 1.00 97.00 246 LEU A CA 1
ATOM 1854 C C . LEU A 1 246 ? 0.937 -11.346 -11.930 1.00 97.00 246 LEU A C 1
ATOM 1856 O O . LEU A 1 246 ? 1.019 -12.036 -12.947 1.00 97.00 246 LEU A O 1
ATOM 1860 N N . GLN A 1 247 ? 0.887 -10.021 -11.971 1.00 93.69 247 GLN A N 1
ATOM 1861 C CA . GLN A 1 247 ? 1.257 -9.261 -13.160 1.00 93.69 247 GLN A CA 1
ATOM 1862 C C . GLN A 1 247 ? 2.786 -9.214 -13.299 1.00 93.69 247 GLN A C 1
ATOM 1864 O O . GLN A 1 247 ? 3.487 -9.384 -12.298 1.00 93.69 247 GLN A O 1
ATOM 1869 N N . PRO A 1 248 ? 3.320 -8.915 -14.499 1.00 89.44 248 PRO A N 1
ATOM 1870 C CA . PRO A 1 248 ? 4.727 -8.556 -14.652 1.00 89.44 248 PRO A CA 1
ATOM 1871 C C . PRO A 1 248 ? 5.138 -7.492 -13.627 1.00 89.44 248 PRO A C 1
ATOM 1873 O O . PRO A 1 248 ? 4.374 -6.555 -13.389 1.00 89.44 248 PRO A O 1
ATOM 1876 N N . GLN A 1 249 ? 6.328 -7.621 -13.034 1.00 88.62 249 GLN A N 1
ATOM 1877 C CA . GLN A 1 249 ? 6.766 -6.795 -11.898 1.00 88.62 249 GLN A CA 1
ATOM 1878 C C . GLN A 1 249 ? 6.665 -5.285 -12.167 1.00 88.62 249 GLN A C 1
ATOM 1880 O O . GLN A 1 249 ? 6.220 -4.514 -11.327 1.00 88.62 249 GLN A O 1
ATOM 1885 N N . VAL A 1 250 ? 6.962 -4.872 -13.395 1.00 80.44 250 VAL A N 1
ATOM 1886 C CA . VAL A 1 250 ? 6.900 -3.477 -13.873 1.00 80.44 250 VAL A CA 1
ATOM 1887 C C . VAL A 1 250 ? 5.475 -2.897 -13.859 1.00 80.44 250 VA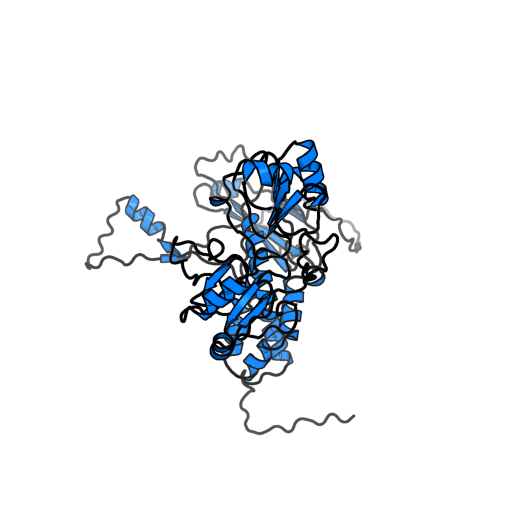L A C 1
ATOM 1889 O O . VAL A 1 250 ? 5.253 -1.687 -13.793 1.00 80.44 250 VAL A O 1
ATOM 1892 N N . ARG A 1 251 ? 4.458 -3.768 -13.854 1.00 84.06 251 ARG A N 1
ATOM 1893 C CA . ARG A 1 251 ? 3.043 -3.391 -13.746 1.00 84.06 251 ARG A CA 1
ATOM 1894 C C . ARG A 1 251 ? 2.539 -3.309 -12.314 1.00 84.06 251 ARG A C 1
ATOM 1896 O O . ARG A 1 251 ? 1.427 -2.806 -12.125 1.00 84.06 251 ARG A O 1
ATOM 1903 N N . TRP A 1 252 ? 3.325 -3.740 -11.331 1.00 89.50 252 TRP A N 1
ATOM 1904 C CA . TRP A 1 252 ? 2.968 -3.595 -9.923 1.00 89.50 252 TRP A CA 1
ATOM 1905 C C . TRP A 1 252 ? 2.765 -2.117 -9.590 1.00 89.50 252 TRP A C 1
ATOM 1907 O O . TRP A 1 252 ? 3.155 -1.228 -10.355 1.00 89.50 252 TRP A O 1
ATOM 1917 N N . ARG A 1 253 ? 2.063 -1.822 -8.505 1.00 83.75 253 ARG A N 1
ATOM 1918 C CA . ARG A 1 253 ? 1.655 -0.464 -8.125 1.00 83.75 253 ARG A CA 1
ATOM 1919 C C . ARG A 1 253 ? 2.194 -0.144 -6.746 1.00 83.75 253 ARG A C 1
ATOM 1921 O O . ARG A 1 253 ? 2.257 -1.056 -5.934 1.00 83.75 253 ARG A O 1
ATOM 1928 N N . LEU A 1 254 ? 2.519 1.122 -6.490 1.00 80.81 254 LEU A N 1
ATOM 1929 C CA . LEU A 1 254 ? 2.737 1.578 -5.128 1.00 80.81 254 LEU A CA 1
ATOM 1930 C C . LEU A 1 254 ? 1.468 1.328 -4.331 1.00 80.81 254 LEU A C 1
ATOM 1932 O O . LEU A 1 254 ? 0.368 1.703 -4.758 1.00 80.81 254 LEU A O 1
ATOM 1936 N N . GLU A 1 255 ? 1.637 0.683 -3.190 1.00 78.06 255 GLU A N 1
ATOM 1937 C CA . GLU A 1 255 ? 0.593 0.635 -2.189 1.00 78.06 255 GLU A CA 1
ATOM 1938 C C . GLU A 1 255 ? 0.359 2.063 -1.677 1.00 78.06 255 GLU A C 1
ATOM 1940 O O . GLU A 1 255 ? 1.294 2.853 -1.560 1.00 78.06 255 GLU A O 1
ATOM 1945 N N . GLY A 1 256 ? -0.899 2.440 -1.431 1.00 65.62 256 GLY A N 1
ATOM 1946 C CA . GLY A 1 256 ? -1.262 3.828 -1.106 1.00 65.62 256 GLY A CA 1
ATOM 1947 C C . GLY A 1 256 ? -0.694 4.349 0.220 1.00 65.62 256 GLY A C 1
ATOM 1948 O O . GLY A 1 256 ? -0.843 5.526 0.526 1.00 65.62 256 GLY A O 1
ATOM 1949 N N . SER A 1 257 ? -0.050 3.485 1.000 1.00 69.38 257 SER A N 1
ATOM 1950 C CA . SER A 1 257 ? 0.603 3.814 2.259 1.00 69.38 257 SER A CA 1
ATOM 1951 C C . SER A 1 257 ? 2.112 3.896 2.052 1.00 69.38 257 SER A C 1
ATOM 1953 O O . SER A 1 257 ? 2.716 2.998 1.476 1.00 69.38 257 SER A O 1
ATOM 1955 N N . SER A 1 258 ? 2.731 4.961 2.561 1.00 71.00 258 SER A N 1
ATOM 1956 C CA . SER A 1 258 ? 4.188 5.152 2.595 1.00 71.00 258 SER A CA 1
ATOM 1957 C C . SER A 1 258 ? 4.864 4.443 3.778 1.00 71.00 258 SER A C 1
ATOM 1959 O O . SER A 1 258 ? 6.054 4.651 4.038 1.00 71.00 258 SER A O 1
ATOM 1961 N N . CYS A 1 259 ? 4.111 3.626 4.521 1.00 84.00 259 CYS A N 1
ATOM 1962 C CA . CYS A 1 259 ? 4.619 2.909 5.678 1.00 84.00 259 CYS A CA 1
ATOM 1963 C C . CYS A 1 259 ? 5.532 1.763 5.259 1.00 84.00 259 CYS A C 1
ATOM 1965 O O . CYS A 1 259 ? 5.227 0.998 4.345 1.00 84.00 259 CYS A O 1
ATOM 1967 N N . SER A 1 260 ? 6.612 1.576 6.011 1.00 84.44 260 SER A N 1
ATOM 1968 C CA . SER A 1 260 ? 7.591 0.543 5.719 1.00 84.44 260 SER A CA 1
ATOM 1969 C C . SER A 1 260 ? 7.077 -0.907 5.885 1.00 84.44 260 SER A C 1
ATOM 1971 O O . SER A 1 260 ? 7.752 -1.883 5.547 1.00 84.44 260 SER A O 1
ATOM 1973 N N . TRP A 1 261 ? 5.873 -1.055 6.424 1.00 90.50 261 TRP A N 1
ATOM 1974 C CA . TRP A 1 261 ? 5.180 -2.328 6.559 1.00 90.50 261 TRP A CA 1
ATOM 1975 C C . TRP A 1 261 ? 4.303 -2.690 5.372 1.00 90.50 261 TRP A C 1
ATOM 1977 O O . TRP A 1 261 ? 3.848 -3.822 5.304 1.00 90.50 261 TRP A O 1
ATOM 1987 N N . CYS A 1 262 ? 4.073 -1.766 4.447 1.00 90.25 262 CYS A N 1
ATOM 1988 C CA . CYS A 1 262 ? 3.256 -2.021 3.274 1.00 90.25 262 CYS A CA 1
ATOM 1989 C C . CYS A 1 262 ? 4.064 -2.754 2.199 1.00 90.25 262 CYS A C 1
ATOM 1991 O O . CYS A 1 262 ? 5.214 -2.396 1.926 1.00 90.25 262 CYS A O 1
ATOM 1993 N N . GLY A 1 263 ? 3.490 -3.798 1.606 1.00 92.94 263 GLY A N 1
ATOM 1994 C CA . GLY A 1 263 ? 4.096 -4.533 0.506 1.00 92.94 263 GLY A CA 1
ATOM 1995 C C . GLY A 1 263 ? 3.460 -5.891 0.211 1.00 92.94 263 GLY A C 1
ATOM 1996 O O . GLY A 1 263 ? 2.399 -6.256 0.721 1.00 92.94 263 GLY A O 1
ATOM 1997 N N . LEU A 1 264 ? 4.160 -6.658 -0.623 1.00 95.88 264 LEU A N 1
ATOM 1998 C CA . LEU A 1 264 ? 3.723 -7.934 -1.179 1.00 95.88 264 LEU A CA 1
ATOM 1999 C C . LEU A 1 264 ? 4.744 -9.031 -0.876 1.00 95.88 264 LEU A C 1
ATOM 2001 O O . LEU A 1 264 ? 5.884 -8.971 -1.328 1.00 95.88 264 LEU A O 1
ATOM 2005 N N . TYR A 1 265 ? 4.327 -10.077 -0.178 1.00 97.62 265 TYR A N 1
ATOM 2006 C CA . TYR A 1 265 ? 5.074 -11.324 -0.069 1.00 97.62 265 TYR A CA 1
ATOM 2007 C C . TYR A 1 265 ? 4.796 -12.192 -1.287 1.00 97.62 265 TYR A C 1
ATOM 2009 O O . TYR A 1 265 ? 3.642 -12.475 -1.592 1.00 97.62 265 TYR A O 1
ATOM 2017 N N . VAL A 1 266 ? 5.840 -12.649 -1.972 1.00 98.19 266 VAL A N 1
ATOM 2018 C CA . VAL A 1 266 ? 5.740 -13.585 -3.101 1.00 98.19 266 VAL A CA 1
ATOM 2019 C C . VAL A 1 266 ? 6.486 -14.858 -2.748 1.00 98.19 266 VAL A C 1
ATOM 2021 O O . VAL A 1 266 ?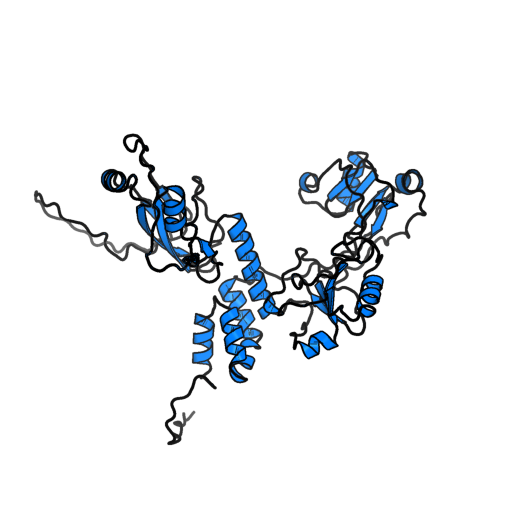 7.578 -14.786 -2.187 1.00 98.19 266 VAL A O 1
ATOM 2024 N N . ARG A 1 267 ? 5.921 -16.024 -3.068 1.00 98.31 267 ARG A N 1
ATOM 2025 C CA . ARG A 1 267 ? 6.594 -17.298 -2.797 1.00 98.31 267 ARG A CA 1
ATOM 2026 C C . ARG A 1 267 ? 7.940 -17.388 -3.512 1.00 98.31 267 ARG A C 1
ATOM 2028 O O . ARG A 1 267 ? 8.060 -16.984 -4.667 1.00 98.31 267 ARG A O 1
ATOM 2035 N N . GLU A 1 268 ? 8.923 -17.975 -2.842 1.00 97.69 268 GLU A N 1
ATOM 2036 C CA . GLU A 1 268 ? 10.299 -18.124 -3.329 1.00 97.69 268 GLU A CA 1
ATOM 2037 C C . GLU A 1 268 ? 10.362 -18.810 -4.705 1.00 97.69 268 GLU A C 1
ATOM 2039 O O . GLU A 1 268 ? 10.997 -18.309 -5.632 1.00 97.69 268 GLU A O 1
ATOM 2044 N N . ASP A 1 269 ? 9.629 -19.911 -4.876 1.00 97.56 269 ASP A N 1
ATOM 2045 C CA . ASP A 1 269 ? 9.566 -20.664 -6.132 1.00 97.56 269 ASP A CA 1
ATOM 2046 C C . ASP A 1 269 ? 8.940 -19.849 -7.275 1.00 97.56 269 ASP A C 1
ATOM 2048 O O . ASP A 1 269 ? 9.367 -19.946 -8.427 1.00 97.56 269 ASP A O 1
ATOM 2052 N N . VAL A 1 270 ? 7.972 -18.985 -6.965 1.00 97.50 270 VAL A N 1
ATOM 2053 C CA . VAL A 1 270 ? 7.369 -18.055 -7.928 1.00 97.50 270 VAL A CA 1
ATOM 2054 C C . VAL A 1 270 ? 8.344 -16.942 -8.309 1.00 97.50 270 VAL A C 1
ATOM 2056 O O . VAL A 1 270 ? 8.401 -16.576 -9.488 1.00 97.50 270 VAL A O 1
ATOM 2059 N N . VAL A 1 271 ? 9.118 -16.420 -7.349 1.00 96.12 271 VAL A N 1
ATOM 2060 C CA . VAL A 1 271 ? 10.183 -15.434 -7.603 1.00 96.12 271 VAL A CA 1
ATOM 2061 C C . VAL A 1 271 ? 11.199 -15.997 -8.592 1.00 96.12 271 VAL A C 1
ATOM 2063 O O . VAL A 1 271 ? 11.532 -15.325 -9.570 1.00 96.12 271 VAL A O 1
ATOM 2066 N N . GLU A 1 272 ? 11.649 -17.233 -8.379 1.00 94.88 272 GLU A N 1
ATOM 2067 C CA . GLU A 1 272 ? 12.606 -17.912 -9.254 1.00 94.88 272 GLU A CA 1
ATOM 2068 C C . GLU A 1 272 ? 12.015 -18.219 -10.633 1.00 94.88 272 GLU A C 1
ATOM 2070 O O . GLU A 1 272 ? 12.590 -17.830 -11.655 1.00 94.88 272 GLU A O 1
ATOM 2075 N N . ALA A 1 273 ? 10.837 -18.851 -10.680 1.00 94.06 273 ALA A N 1
ATOM 2076 C CA . ALA A 1 273 ? 10.184 -19.241 -11.928 1.00 94.06 273 ALA A CA 1
ATOM 2077 C C . ALA A 1 273 ? 9.835 -18.033 -12.811 1.00 94.06 273 ALA A C 1
ATOM 2079 O O . ALA A 1 273 ? 9.985 -18.085 -14.033 1.00 94.06 273 ALA A O 1
ATOM 2080 N N . SER A 1 274 ? 9.409 -16.929 -12.193 1.00 91.81 274 SER A N 1
ATOM 2081 C CA . SER A 1 274 ? 9.019 -15.698 -12.894 1.00 91.81 274 SER A CA 1
ATOM 2082 C C . SER A 1 274 ? 10.180 -14.720 -13.083 1.00 91.81 274 SER A C 1
ATOM 2084 O O . SER A 1 274 ? 9.977 -13.652 -13.661 1.00 91.81 274 SER A O 1
ATOM 2086 N N . ARG A 1 275 ? 11.386 -15.069 -12.604 1.00 91.25 275 ARG A N 1
ATOM 2087 C CA . ARG A 1 275 ? 12.600 -14.237 -12.649 1.00 91.25 275 ARG A CA 1
ATOM 2088 C C . ARG A 1 275 ? 12.366 -12.820 -12.118 1.00 91.25 275 ARG A C 1
ATOM 2090 O O . ARG A 1 275 ? 12.810 -11.845 -12.721 1.00 91.25 275 ARG A O 1
ATOM 2097 N N . LEU A 1 276 ? 11.637 -12.703 -11.010 1.00 90.56 276 LEU A N 1
ATOM 2098 C CA . LEU A 1 276 ? 11.358 -11.400 -10.411 1.00 90.56 276 LEU A CA 1
ATOM 2099 C C . LEU A 1 276 ? 12.655 -10.802 -9.856 1.00 90.56 276 LEU A C 1
ATOM 2101 O O . LEU A 1 276 ? 13.434 -11.484 -9.185 1.00 90.56 276 LEU A O 1
ATOM 2105 N N . CYS A 1 277 ? 12.878 -9.510 -10.096 1.00 87.62 277 CYS A N 1
ATOM 2106 C CA . CYS A 1 277 ? 14.022 -8.792 -9.551 1.00 87.62 277 CYS A CA 1
ATOM 2107 C C . CYS A 1 277 ? 13.897 -8.751 -8.032 1.00 87.62 277 CYS A C 1
ATOM 2109 O O . CYS A 1 277 ? 12.994 -8.097 -7.514 1.00 87.62 277 CYS A O 1
ATOM 2111 N N . ARG A 1 278 ? 14.781 -9.445 -7.311 1.00 89.25 278 ARG A N 1
ATOM 2112 C CA . ARG A 1 278 ? 14.762 -9.454 -5.844 1.00 89.25 278 ARG A CA 1
ATOM 2113 C C . ARG A 1 278 ? 15.033 -8.050 -5.285 1.00 89.25 278 ARG A C 1
ATOM 2115 O O . ARG A 1 278 ? 15.902 -7.352 -5.817 1.00 89.25 278 ARG A O 1
ATOM 2122 N N . PRO A 1 279 ? 14.346 -7.648 -4.205 1.00 85.62 279 PRO A N 1
ATOM 2123 C CA . PRO A 1 279 ? 14.621 -6.382 -3.545 1.00 85.62 279 PRO A CA 1
ATOM 2124 C C . PRO A 1 279 ? 16.034 -6.400 -2.950 1.00 85.62 279 PRO A C 1
ATOM 2126 O O . PRO A 1 279 ? 16.422 -7.337 -2.250 1.00 85.62 279 PRO A O 1
ATOM 2129 N N . LYS A 1 280 ? 16.824 -5.367 -3.256 1.00 78.62 280 LYS A N 1
ATOM 2130 C CA . LYS A 1 280 ? 18.184 -5.174 -2.738 1.00 78.62 280 LYS A CA 1
ATOM 2131 C C . LYS A 1 280 ? 18.157 -4.047 -1.706 1.00 78.62 280 LYS A C 1
ATOM 2133 O O . LYS A 1 280 ? 18.446 -2.902 -2.031 1.00 78.62 280 LYS A O 1
ATOM 2138 N N . GLY A 1 281 ? 17.790 -4.378 -0.470 1.00 69.50 281 GLY A N 1
ATOM 2139 C CA . GLY A 1 281 ? 17.644 -3.405 0.618 1.00 69.50 281 GLY A CA 1
ATOM 2140 C C . GLY A 1 281 ? 16.207 -2.903 0.801 1.00 69.50 281 GLY A C 1
ATOM 2141 O O . GLY A 1 281 ? 15.271 -3.467 0.241 1.00 69.50 281 GLY A O 1
ATOM 2142 N N . GLY A 1 282 ? 16.032 -1.882 1.645 1.00 67.31 282 GLY A N 1
ATOM 2143 C CA . GLY A 1 282 ? 14.716 -1.311 1.969 1.00 67.31 282 GLY A CA 1
ATOM 2144 C C . GLY A 1 282 ? 14.140 -0.389 0.888 1.00 67.31 282 GLY A C 1
ATOM 2145 O O . GLY A 1 282 ? 12.941 -0.138 0.872 1.00 67.31 282 GLY A O 1
ATOM 2146 N N . SER A 1 283 ? 14.950 0.114 -0.041 1.00 70.81 283 SER A N 1
ATOM 2147 C CA . SER A 1 283 ? 14.454 1.003 -1.090 1.00 70.81 283 SER A CA 1
ATOM 2148 C C . SER A 1 283 ? 13.767 0.236 -2.221 1.00 70.81 283 SER A C 1
ATOM 2150 O O . SER A 1 283 ? 14.112 -0.901 -2.549 1.00 70.81 283 SER A O 1
ATOM 2152 N N . LEU A 1 284 ? 12.795 0.898 -2.853 1.00 73.31 284 LEU A N 1
ATOM 2153 C CA . LEU A 1 284 ? 12.212 0.418 -4.097 1.00 73.31 284 LEU A CA 1
ATOM 2154 C C . LEU A 1 284 ? 13.298 0.377 -5.180 1.00 73.31 284 LEU A C 1
ATOM 2156 O O . LEU A 1 284 ? 14.069 1.326 -5.329 1.00 73.31 284 LEU A O 1
ATOM 2160 N N . GLU A 1 285 ? 13.349 -0.716 -5.938 1.00 81.00 285 GLU A N 1
ATOM 2161 C CA . GLU A 1 285 ? 14.302 -0.872 -7.035 1.00 81.00 285 GLU A CA 1
ATOM 2162 C C . GLU A 1 285 ? 14.096 0.255 -8.081 1.00 81.00 285 GLU A C 1
ATOM 2164 O O . GLU A 1 285 ? 12.947 0.616 -8.360 1.00 81.00 285 GLU A O 1
ATOM 2169 N N . PRO A 1 286 ? 15.165 0.873 -8.628 1.00 84.44 286 PRO A N 1
ATOM 2170 C CA . PRO A 1 286 ? 15.016 2.089 -9.431 1.00 84.44 286 PRO A CA 1
ATOM 2171 C C . PRO A 1 286 ? 14.183 1.936 -10.708 1.00 84.44 286 PRO A C 1
ATOM 2173 O O . PRO A 1 286 ? 13.463 2.877 -11.054 1.00 84.44 286 PRO A O 1
ATOM 2176 N N . CYS A 1 287 ? 14.220 0.784 -11.387 1.00 82.88 287 CYS A N 1
ATOM 2177 C CA . CYS A 1 287 ? 13.327 0.504 -12.514 1.00 82.88 287 CYS A CA 1
ATOM 2178 C C . CYS A 1 287 ? 11.864 0.520 -12.065 1.00 82.88 287 CYS A C 1
ATOM 2180 O O . CYS A 1 287 ? 11.051 1.256 -12.625 1.00 82.88 287 CYS A O 1
ATOM 2182 N N . LEU A 1 288 ? 11.523 -0.192 -10.989 1.00 79.75 288 LEU A N 1
ATOM 2183 C CA . LEU A 1 288 ? 10.173 -0.145 -10.425 1.00 79.75 288 LEU A CA 1
ATOM 2184 C C . LEU A 1 288 ? 9.784 1.277 -10.031 1.00 79.75 288 LEU A C 1
ATOM 2186 O O . LEU A 1 288 ? 8.707 1.733 -10.413 1.00 79.75 288 LEU A O 1
ATOM 2190 N N . ARG A 1 289 ? 10.665 2.006 -9.339 1.00 82.56 289 ARG A N 1
ATOM 2191 C CA . ARG A 1 289 ? 10.430 3.400 -8.943 1.00 82.56 289 ARG A CA 1
ATOM 2192 C C . ARG A 1 289 ? 10.091 4.284 -10.141 1.00 82.56 289 ARG A C 1
ATOM 2194 O O . ARG A 1 289 ? 9.142 5.055 -10.046 1.00 82.56 289 ARG A O 1
ATOM 2201 N N . TYR A 1 290 ? 10.760 4.103 -11.277 1.00 81.88 290 TYR A N 1
ATOM 2202 C CA . TYR A 1 290 ? 10.473 4.852 -12.501 1.00 81.88 290 TYR A CA 1
ATOM 2203 C C . TYR A 1 290 ? 9.024 4.667 -12.970 1.00 81.88 290 TYR A C 1
ATOM 2205 O O . TYR A 1 290 ? 8.299 5.645 -13.172 1.00 81.88 290 TYR A O 1
ATOM 2213 N N . PHE A 1 291 ? 8.558 3.419 -13.078 1.00 78.88 291 PHE A N 1
ATOM 2214 C CA . PHE A 1 291 ? 7.177 3.139 -13.485 1.00 78.88 291 PHE A CA 1
ATOM 2215 C C . PHE A 1 291 ? 6.153 3.615 -12.455 1.00 78.88 291 PHE A C 1
ATOM 2217 O O . PHE A 1 291 ? 5.050 4.028 -12.821 1.00 78.88 291 PHE A O 1
ATOM 2224 N N . GLN A 1 292 ? 6.500 3.572 -11.169 1.00 75.44 292 GLN A N 1
ATOM 2225 C CA . GLN A 1 292 ? 5.618 4.067 -10.118 1.00 75.44 292 GLN A CA 1
ATOM 2226 C C . GLN A 1 292 ? 5.448 5.578 -10.162 1.00 75.44 292 GLN A C 1
ATOM 2228 O O . GLN A 1 292 ? 4.319 6.061 -10.154 1.00 75.44 292 GLN A O 1
ATOM 2233 N N . LEU A 1 293 ? 6.549 6.320 -10.261 1.00 74.94 293 LEU A N 1
ATOM 2234 C CA . LEU A 1 293 ? 6.511 7.775 -10.365 1.00 74.94 293 LEU A CA 1
ATOM 2235 C C . LEU A 1 293 ? 5.772 8.222 -11.627 1.00 74.94 293 LEU A C 1
ATOM 2237 O O . LEU A 1 293 ? 4.968 9.154 -11.568 1.00 74.94 293 LEU A O 1
ATOM 2241 N N . GLY A 1 294 ? 5.937 7.489 -12.733 1.00 70.88 294 GLY A N 1
ATOM 2242 C CA . GLY A 1 294 ? 5.137 7.677 -13.942 1.00 70.88 294 GLY A CA 1
ATOM 2243 C C . GLY A 1 294 ? 3.633 7.555 -13.671 1.00 70.88 294 GLY A C 1
ATOM 2244 O O . GLY A 1 294 ? 2.865 8.442 -14.040 1.00 70.88 294 GLY A O 1
ATOM 2245 N N . LYS A 1 295 ? 3.200 6.506 -12.958 1.00 67.69 295 LYS A N 1
ATOM 2246 C CA . LYS A 1 295 ? 1.785 6.295 -12.594 1.00 67.69 295 LYS A CA 1
ATOM 2247 C C . LYS A 1 295 ? 1.247 7.348 -11.624 1.00 67.69 295 LYS A C 1
ATOM 2249 O O . LYS A 1 295 ? 0.109 7.778 -11.794 1.00 67.69 295 LYS A O 1
ATOM 2254 N N . THR A 1 296 ? 2.018 7.760 -10.619 1.00 62.91 296 THR A N 1
ATOM 2255 C CA . THR A 1 296 ? 1.599 8.801 -9.664 1.00 62.91 296 THR A CA 1
ATOM 2256 C C . THR A 1 296 ? 1.395 10.135 -10.372 1.00 62.91 296 THR A C 1
ATOM 2258 O O . THR A 1 296 ? 0.372 10.782 -10.166 1.00 62.91 296 THR A O 1
ATOM 2261 N N . ARG A 1 297 ? 2.301 10.501 -11.286 1.00 61.56 297 ARG A N 1
ATOM 2262 C CA . ARG A 1 297 ? 2.156 11.707 -12.107 1.00 61.56 297 ARG A CA 1
ATOM 2263 C C . ARG A 1 297 ? 0.920 11.648 -13.008 1.00 61.56 297 ARG A C 1
ATOM 2265 O O . ARG A 1 297 ? 0.229 12.649 -13.140 1.00 61.56 297 ARG A O 1
ATOM 2272 N N . LEU A 1 298 ? 0.599 10.479 -13.569 1.00 53.81 298 LEU A N 1
ATOM 2273 C CA . LEU A 1 298 ? -0.640 10.272 -14.333 1.00 53.81 298 LEU A CA 1
ATOM 2274 C C . LEU A 1 298 ? -1.905 10.411 -13.469 1.00 53.81 298 LEU A C 1
ATOM 2276 O O . LEU A 1 298 ? -2.923 10.882 -13.965 1.00 53.81 298 LEU A O 1
ATOM 2280 N N . ARG A 1 299 ? -1.865 10.010 -12.190 1.00 47.91 299 ARG A N 1
ATOM 2281 C CA . ARG A 1 299 ? -2.985 10.221 -11.253 1.00 47.91 299 ARG A CA 1
ATOM 2282 C C . ARG A 1 299 ? -3.159 11.696 -10.914 1.00 47.91 299 ARG A C 1
ATOM 2284 O O . ARG A 1 299 ? -4.261 12.194 -11.071 1.00 47.91 299 ARG A O 1
ATOM 2291 N N . ALA A 1 300 ? -2.072 12.387 -10.569 1.00 43.69 300 ALA A N 1
ATOM 2292 C CA . ALA A 1 300 ? -2.104 13.830 -10.354 1.00 43.69 300 ALA A CA 1
ATOM 2293 C C . ALA A 1 300 ? -2.646 14.555 -11.596 1.00 43.69 300 ALA A C 1
ATOM 2295 O O . ALA A 1 300 ? -3.556 15.359 -11.477 1.00 43.69 300 ALA A O 1
ATOM 2296 N N . ALA A 1 301 ? -2.181 14.188 -12.797 1.00 41.34 301 ALA A N 1
ATOM 2297 C CA . ALA A 1 301 ? -2.675 14.747 -14.054 1.00 41.34 301 ALA A CA 1
ATOM 2298 C C . ALA A 1 301 ? -4.175 14.477 -14.289 1.00 41.34 301 ALA A C 1
ATOM 2300 O O . ALA A 1 301 ? -4.885 15.359 -14.761 1.00 41.34 301 ALA A O 1
ATOM 2301 N N . ARG A 1 302 ? -4.678 13.293 -13.914 1.00 37.00 302 ARG A N 1
ATOM 2302 C CA . ARG A 1 302 ? -6.112 12.964 -13.946 1.00 37.00 302 ARG A CA 1
ATOM 2303 C C . ARG A 1 302 ? -6.927 13.822 -12.973 1.00 37.00 302 ARG A C 1
ATOM 2305 O O . ARG A 1 302 ? -8.041 14.192 -13.316 1.00 37.00 302 ARG A O 1
ATOM 2312 N N . ASP A 1 303 ? -6.387 14.133 -11.798 1.00 34.16 303 ASP A N 1
ATOM 2313 C CA . ASP A 1 303 ? -7.070 14.953 -10.790 1.00 34.16 303 ASP A CA 1
ATOM 2314 C C . ASP A 1 303 ? -7.137 16.445 -11.188 1.00 34.16 303 ASP A C 1
ATOM 2316 O O . ASP A 1 303 ? -7.981 17.175 -10.675 1.00 34.16 303 ASP A O 1
ATOM 2320 N N . VAL A 1 304 ? -6.302 16.886 -12.142 1.00 32.44 304 VAL A N 1
ATOM 2321 C CA . VAL A 1 304 ? -6.350 18.226 -12.767 1.00 32.44 304 VAL A CA 1
ATOM 2322 C C . VAL A 1 304 ? -6.840 18.227 -14.229 1.00 32.44 304 VAL A C 1
ATOM 2324 O O . VAL A 1 304 ? -6.650 19.219 -14.925 1.00 32.44 304 VAL A O 1
ATOM 2327 N N . ASP A 1 305 ? -7.476 17.153 -14.717 1.00 32.88 305 ASP A N 1
ATOM 2328 C CA . ASP A 1 305 ? -7.981 17.039 -16.104 1.00 32.88 305 ASP A CA 1
ATOM 2329 C C . ASP A 1 305 ? -6.930 17.374 -17.198 1.00 32.88 305 ASP A C 1
ATOM 2331 O O . ASP A 1 305 ? -7.222 17.954 -18.249 1.00 32.88 305 ASP A O 1
ATOM 2335 N N . VAL A 1 306 ? -5.674 16.971 -16.981 1.00 34.28 306 VAL A N 1
ATOM 2336 C CA . VAL A 1 306 ? -4.572 17.119 -17.945 1.00 34.28 306 VAL A CA 1
ATOM 2337 C C . VAL A 1 306 ? -4.181 15.758 -18.527 1.00 34.28 306 VAL A C 1
ATOM 2339 O O . VAL A 1 306 ? -3.971 14.784 -17.806 1.00 34.28 306 VAL A O 1
ATOM 2342 N N . VAL A 1 307 ? -4.010 15.692 -19.852 1.00 37.09 307 VAL A N 1
ATOM 2343 C CA . VAL A 1 307 ? -3.498 14.510 -20.571 1.00 37.09 307 VAL A CA 1
ATOM 2344 C C . VAL A 1 307 ? -2.146 14.810 -21.230 1.00 37.09 307 VAL A C 1
ATOM 2346 O O . VAL A 1 307 ? -1.961 15.857 -21.846 1.00 37.09 307 VAL A O 1
ATOM 2349 N N . TRP A 1 308 ? -1.205 13.861 -21.118 1.00 35.25 308 TRP A N 1
ATOM 2350 C CA . TRP A 1 308 ? 0.158 13.917 -21.669 1.00 35.25 308 TRP A CA 1
ATOM 2351 C C . TRP A 1 308 ? 0.302 13.072 -22.944 1.00 35.25 308 TRP A C 1
ATOM 2353 O O . TRP A 1 308 ? -0.093 11.911 -22.969 1.00 35.25 308 TRP A O 1
ATOM 2363 N N . LEU A 1 309 ? 0.944 13.583 -23.993 1.00 31.61 309 LEU A N 1
ATOM 2364 C CA . LEU A 1 309 ? 1.214 12.803 -25.210 1.00 31.61 309 LEU A CA 1
ATOM 2365 C C . LEU A 1 309 ? 2.686 12.363 -25.260 1.00 31.61 309 LEU A C 1
ATOM 2367 O O . LEU A 1 309 ? 3.540 13.072 -25.779 1.00 31.61 309 LEU A O 1
ATOM 2371 N N . ASN A 1 310 ? 2.932 11.219 -24.607 1.00 34.41 310 ASN A N 1
ATOM 2372 C CA . ASN A 1 310 ? 3.967 10.181 -24.779 1.00 34.41 310 ASN A CA 1
ATOM 2373 C C . ASN A 1 310 ? 3.810 9.243 -23.559 1.00 34.41 310 ASN A C 1
ATOM 2375 O O . ASN A 1 310 ? 4.506 9.397 -22.559 1.00 34.41 310 ASN A O 1
ATOM 2379 N N . ASP A 1 311 ? 2.798 8.363 -23.648 1.00 37.81 311 ASP A N 1
ATOM 2380 C CA . ASP A 1 311 ? 2.178 7.491 -22.620 1.00 37.81 311 ASP A CA 1
ATOM 2381 C C . ASP A 1 311 ? 0.923 8.004 -21.881 1.00 37.81 311 ASP A C 1
ATOM 2383 O O . ASP A 1 311 ? 0.779 7.856 -20.666 1.00 37.81 311 ASP A O 1
ATOM 2387 N N . THR A 1 312 ? -0.067 8.476 -22.655 1.00 30.08 312 THR A N 1
ATOM 2388 C CA . THR A 1 312 ? -1.493 8.387 -22.269 1.00 30.08 312 THR A CA 1
ATOM 2389 C C . THR A 1 312 ? -2.258 7.392 -23.152 1.00 30.08 312 THR A C 1
ATOM 2391 O O . THR A 1 312 ? -1.978 7.245 -24.341 1.00 30.08 312 THR A O 1
ATOM 2394 N N . TYR A 1 313 ? -3.233 6.709 -22.538 1.00 38.50 313 TYR A N 1
ATOM 2395 C CA . TYR A 1 313 ? -4.114 5.691 -23.116 1.00 38.50 313 TYR A CA 1
ATOM 2396 C C . TYR A 1 313 ? -5.154 6.258 -24.097 1.00 38.50 313 TYR A C 1
ATOM 2398 O O . TYR A 1 313 ? -5.750 7.307 -23.866 1.00 38.50 313 TYR A O 1
ATOM 2406 N N . LEU A 1 314 ? -5.427 5.482 -25.149 1.00 35.88 314 LEU A N 1
ATOM 2407 C CA . LEU A 1 314 ? -6.451 5.717 -26.168 1.00 35.88 314 LEU A CA 1
ATOM 2408 C C . LEU A 1 314 ? -7.684 4.843 -25.879 1.00 35.88 314 LEU A C 1
ATOM 2410 O O . LEU A 1 314 ? -7.532 3.645 -25.633 1.00 35.88 314 LEU A O 1
ATOM 2414 N N . MET A 1 315 ? -8.898 5.404 -25.946 1.00 34.88 315 MET A N 1
ATOM 2415 C CA . MET A 1 315 ? -10.139 4.614 -25.937 1.00 34.88 315 MET A CA 1
ATOM 2416 C C . MET A 1 315 ? -10.651 4.384 -27.361 1.00 34.88 315 MET A C 1
ATOM 2418 O O . MET A 1 315 ? -10.754 5.316 -28.161 1.00 34.88 315 MET A O 1
ATOM 2422 N N . ARG A 1 316 ? -11.003 3.128 -27.656 1.00 38.44 316 ARG A N 1
ATOM 2423 C CA . ARG A 1 316 ? -11.747 2.750 -28.861 1.00 38.44 316 ARG A CA 1
ATOM 2424 C C . ARG A 1 316 ? -13.211 3.111 -28.665 1.00 38.44 316 ARG A C 1
ATOM 2426 O O . ARG A 1 316 ? -13.804 2.727 -27.659 1.00 38.44 316 ARG A O 1
ATOM 2433 N N . VAL A 1 317 ? -13.778 3.846 -29.612 1.00 44.44 317 VAL A N 1
ATOM 2434 C CA . VAL A 1 317 ? -15.210 4.152 -29.640 1.00 44.44 317 VAL A CA 1
ATOM 2435 C C . VAL A 1 317 ? -15.770 3.860 -31.034 1.00 44.44 317 VAL A C 1
ATOM 2437 O O . VAL A 1 317 ? -15.030 3.948 -32.018 1.00 44.44 317 VAL A O 1
ATOM 2440 N N . PRO A 1 318 ? -17.061 3.510 -31.150 1.00 47.41 318 PRO A N 1
ATOM 2441 C CA . PRO A 1 318 ? -17.708 3.367 -32.450 1.00 47.41 318 PRO A CA 1
ATOM 2442 C C . PRO A 1 318 ? -17.653 4.688 -33.226 1.00 47.41 318 PRO A C 1
ATOM 2444 O O . PRO A 1 318 ? -17.793 5.756 -32.622 1.00 47.41 318 PRO A O 1
ATOM 2447 N N . ASP A 1 319 ? -17.464 4.635 -34.546 1.00 48.22 319 ASP A N 1
ATOM 2448 C CA . ASP A 1 319 ? -17.424 5.841 -35.380 1.00 48.22 319 ASP A CA 1
ATOM 2449 C C . ASP A 1 319 ? -18.713 6.681 -35.222 1.00 48.22 319 ASP A C 1
ATOM 2451 O O . ASP A 1 319 ? -19.812 6.210 -35.548 1.00 48.22 319 ASP A O 1
ATOM 2455 N N . PRO A 1 320 ? -18.622 7.938 -34.739 1.00 51.03 320 PRO A N 1
ATOM 2456 C CA . PRO A 1 320 ? -19.790 8.779 -34.505 1.00 51.03 320 PRO A CA 1
ATOM 2457 C C . PRO A 1 320 ? -20.542 9.140 -35.793 1.00 51.03 320 PRO A C 1
ATOM 2459 O O . PRO A 1 320 ? -21.728 9.456 -35.720 1.00 51.03 320 PRO A O 1
ATOM 2462 N N . LYS A 1 321 ? -19.912 9.055 -36.974 1.00 53.53 321 LYS A N 1
ATOM 2463 C CA . LYS A 1 321 ? -20.616 9.227 -38.255 1.00 53.53 321 LYS A CA 1
ATOM 2464 C C . LYS A 1 321 ? -21.546 8.053 -38.545 1.00 53.53 321 LYS A C 1
ATOM 2466 O O . LYS A 1 321 ? -22.641 8.260 -39.061 1.00 53.53 321 LYS A O 1
ATOM 2471 N N . VAL A 1 322 ? -21.148 6.843 -38.152 1.00 54.81 322 VAL A N 1
ATOM 2472 C CA . VAL A 1 322 ? -21.971 5.633 -38.282 1.00 54.81 322 VAL A CA 1
ATOM 2473 C C . VAL A 1 322 ? -23.115 5.659 -37.262 1.00 54.81 322 VAL A C 1
ATOM 2475 O O . VAL A 1 322 ? -24.255 5.362 -37.613 1.00 54.81 322 VAL A O 1
ATOM 2478 N N . ALA A 1 323 ? -22.856 6.121 -36.032 1.00 51.81 323 ALA A N 1
ATOM 2479 C CA . ALA A 1 323 ? -23.890 6.304 -35.007 1.00 51.81 323 ALA A CA 1
ATOM 2480 C C . ALA A 1 323 ? -24.922 7.390 -35.382 1.00 51.81 323 ALA A C 1
ATOM 2482 O O . ALA A 1 323 ? -26.126 7.210 -35.182 1.00 51.81 323 ALA A O 1
ATOM 2483 N N . ALA A 1 324 ? -24.480 8.501 -35.980 1.00 53.06 324 ALA A N 1
ATOM 2484 C CA . ALA A 1 324 ? -25.371 9.560 -36.451 1.00 53.06 324 ALA A CA 1
ATOM 2485 C C . ALA A 1 324 ? -26.198 9.128 -37.676 1.00 53.06 324 ALA A C 1
ATOM 2487 O O . ALA A 1 324 ? -27.394 9.411 -37.730 1.00 53.06 324 ALA A O 1
ATOM 2488 N N . ALA A 1 325 ? -25.606 8.384 -38.618 1.00 53.84 325 ALA A N 1
ATOM 2489 C CA . ALA A 1 325 ? -26.320 7.833 -39.772 1.00 53.84 325 ALA A CA 1
ATOM 2490 C C . ALA A 1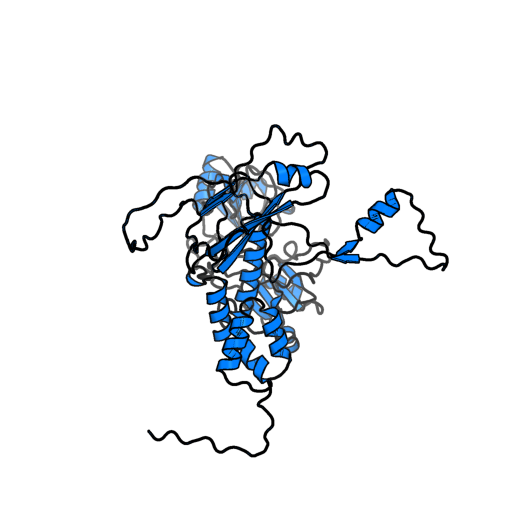 325 ? -27.388 6.799 -39.367 1.00 53.84 325 ALA A C 1
ATOM 2492 O O . ALA A 1 325 ? -28.494 6.820 -39.908 1.00 53.84 325 ALA A O 1
ATOM 2493 N N . ALA A 1 326 ? -27.099 5.959 -38.364 1.00 53.75 326 ALA A N 1
ATOM 2494 C CA . ALA A 1 326 ? -28.063 5.011 -37.803 1.00 53.75 326 ALA A CA 1
ATOM 2495 C C . ALA A 1 326 ? -29.245 5.709 -37.105 1.00 53.75 326 ALA A C 1
ATOM 2497 O O . ALA A 1 326 ? -30.378 5.239 -37.182 1.00 53.75 326 ALA A O 1
ATOM 2498 N N . THR A 1 327 ? -29.002 6.858 -36.467 1.00 52.19 327 THR A N 1
ATOM 2499 C CA . THR A 1 327 ? -30.041 7.627 -35.757 1.00 52.19 327 THR A CA 1
ATOM 2500 C C . THR A 1 327 ? -30.877 8.497 -36.708 1.00 52.19 327 THR A C 1
ATOM 2502 O O . THR A 1 327 ? -32.041 8.773 -36.434 1.00 52.19 327 THR A O 1
ATOM 2505 N N . ALA A 1 328 ? -30.319 8.889 -37.859 1.00 57.28 328 ALA A N 1
ATOM 2506 C CA . ALA A 1 328 ? -30.996 9.698 -38.877 1.00 57.28 328 ALA A CA 1
ATOM 2507 C C . ALA A 1 328 ? -31.852 8.885 -39.875 1.00 57.28 328 ALA A C 1
ATOM 2509 O O . ALA A 1 328 ? -32.410 9.459 -40.808 1.00 57.28 328 ALA A O 1
ATOM 2510 N N . GLY A 1 329 ? -31.967 7.561 -39.709 1.00 53.06 329 GLY A N 1
ATOM 2511 C CA . GLY A 1 329 ? -32.843 6.714 -40.530 1.00 53.06 329 GLY A CA 1
ATOM 2512 C C . GLY A 1 329 ? -32.405 6.541 -41.991 1.00 53.06 329 GLY A C 1
ATOM 2513 O O . GLY A 1 329 ? -33.188 6.064 -42.812 1.00 53.06 329 GLY A O 1
ATOM 2514 N N . ALA A 1 330 ? -31.168 6.904 -42.338 1.00 54.28 330 ALA A N 1
ATOM 2515 C CA . ALA A 1 330 ? -30.633 6.698 -43.677 1.00 54.28 330 ALA A CA 1
ATOM 2516 C C . ALA A 1 330 ? -30.216 5.228 -43.839 1.00 54.28 330 ALA A C 1
ATOM 2518 O O . ALA A 1 330 ? -29.123 4.826 -43.443 1.00 54.28 330 ALA A O 1
ATOM 2519 N N . ALA A 1 331 ? -31.107 4.412 -44.403 1.00 48.97 331 ALA A N 1
ATOM 2520 C CA . ALA A 1 331 ? -30.807 3.035 -44.769 1.00 48.97 331 ALA A CA 1
ATOM 2521 C C . ALA A 1 331 ? -29.713 3.013 -45.848 1.00 48.97 331 ALA A C 1
ATOM 2523 O O . ALA A 1 331 ? -29.976 3.233 -47.029 1.00 48.97 331 ALA A O 1
ATOM 2524 N N . VAL A 1 332 ? -28.472 2.750 -45.441 1.00 51.56 332 VAL A N 1
ATOM 2525 C CA . VAL A 1 332 ? -27.386 2.426 -46.368 1.00 51.56 332 VAL A CA 1
ATOM 2526 C C . VAL A 1 332 ? -27.590 0.974 -46.794 1.00 51.56 332 VAL A C 1
ATOM 2528 O O . VAL A 1 332 ? -27.143 0.043 -46.131 1.00 51.56 332 VAL A O 1
ATOM 2531 N N . THR A 1 333 ? -28.350 0.769 -47.868 1.00 48.91 333 THR A N 1
ATOM 2532 C CA . THR A 1 333 ? -28.481 -0.538 -48.514 1.00 48.91 333 THR A CA 1
ATOM 2533 C C . THR A 1 333 ? -27.235 -0.798 -49.347 1.00 48.91 333 THR A C 1
ATOM 2535 O O . THR A 1 333 ? -27.137 -0.336 -50.484 1.00 48.91 333 THR A O 1
ATOM 2538 N N . ASP A 1 334 ? -26.284 -1.528 -48.777 1.00 49.78 334 ASP A N 1
ATOM 2539 C CA . ASP A 1 334 ? -25.217 -2.162 -49.544 1.00 49.78 334 ASP A CA 1
ATOM 2540 C C . ASP A 1 334 ? -25.807 -3.414 -50.236 1.00 49.78 334 ASP A C 1
ATOM 2542 O O . ASP A 1 334 ? -26.345 -4.291 -49.550 1.00 49.78 334 ASP A O 1
ATOM 2546 N N . PRO A 1 335 ? -25.806 -3.521 -51.580 1.00 49.56 335 PRO A N 1
ATOM 2547 C CA . PRO A 1 335 ? -26.480 -4.605 -52.305 1.00 49.56 335 PRO A CA 1
ATOM 2548 C C . PRO A 1 335 ? -25.824 -5.992 -52.152 1.00 49.56 335 PRO A C 1
ATOM 2550 O O . PRO A 1 335 ? -26.271 -6.948 -52.785 1.00 49.56 335 PRO A O 1
ATOM 2553 N N . ALA A 1 336 ? -24.797 -6.133 -51.308 1.00 55.41 336 ALA A N 1
ATOM 2554 C CA . ALA A 1 336 ? -24.047 -7.371 -51.108 1.00 55.41 336 ALA A CA 1
ATOM 2555 C C . ALA A 1 336 ? -24.117 -7.929 -49.668 1.00 55.41 336 ALA A C 1
ATOM 2557 O O . ALA A 1 336 ? -23.122 -8.412 -49.149 1.00 55.41 336 ALA A O 1
ATOM 2558 N N . GLY A 1 337 ? -25.287 -7.894 -49.018 1.00 49.41 337 GLY A N 1
ATOM 2559 C CA . GLY A 1 337 ? -25.759 -8.920 -48.061 1.00 49.41 337 GLY A CA 1
ATOM 2560 C C . GLY A 1 337 ? -24.930 -9.297 -46.814 1.00 49.41 337 GLY A C 1
ATOM 2561 O O . GLY A 1 337 ? -25.318 -10.238 -46.123 1.00 49.41 337 GLY A O 1
ATOM 2562 N N . GLY A 1 338 ? -23.832 -8.615 -46.494 1.00 53.59 338 GLY A N 1
ATOM 2563 C CA . GLY A 1 338 ? -23.063 -8.807 -45.263 1.00 53.59 338 GLY A CA 1
ATOM 2564 C C . GLY A 1 338 ? -23.251 -7.618 -44.329 1.00 53.59 338 GLY A C 1
ATOM 2565 O O . GLY A 1 338 ? -23.036 -6.482 -44.740 1.00 53.59 338 GLY A O 1
ATOM 2566 N N . ALA A 1 339 ? -23.661 -7.858 -43.080 1.00 49.62 339 ALA A N 1
ATOM 2567 C CA . ALA A 1 339 ? -23.702 -6.801 -42.073 1.00 49.62 339 ALA A CA 1
ATOM 2568 C C . ALA A 1 339 ? -22.282 -6.222 -41.904 1.00 49.62 339 ALA A C 1
ATOM 2570 O O . ALA A 1 339 ? -21.363 -6.999 -41.631 1.00 49.62 339 ALA A O 1
ATOM 2571 N N . PRO A 1 340 ? -22.071 -4.907 -42.090 1.00 49.81 340 PRO A N 1
ATOM 2572 C CA . PRO A 1 340 ? -20.749 -4.324 -41.929 1.00 49.81 340 PRO A CA 1
ATOM 2573 C C . PRO A 1 340 ? -20.315 -4.484 -40.470 1.00 49.81 340 PRO A C 1
ATOM 2575 O O . PRO A 1 340 ? -21.060 -4.122 -39.555 1.00 49.81 340 PRO A O 1
ATOM 2578 N N . GLU A 1 341 ? -19.123 -5.040 -40.243 1.00 49.88 341 GLU A N 1
ATOM 2579 C CA . GLU A 1 341 ? -18.528 -5.017 -38.907 1.00 49.88 341 GLU A CA 1
ATOM 2580 C C . GLU A 1 341 ? -18.385 -3.557 -38.448 1.00 49.88 341 GLU A C 1
ATOM 2582 O O . GLU A 1 341 ? -18.015 -2.692 -39.252 1.00 49.88 341 GLU A O 1
ATOM 2587 N N . PRO A 1 342 ? -18.704 -3.246 -37.179 1.00 48.25 342 PRO A N 1
ATOM 2588 C CA . PRO A 1 342 ? -18.650 -1.881 -36.684 1.00 48.25 342 PRO A CA 1
ATOM 2589 C C . PRO A 1 342 ? -17.221 -1.352 -36.801 1.00 48.25 342 PRO A C 1
ATOM 2591 O O . PRO A 1 342 ? -16.296 -1.867 -36.173 1.00 48.25 342 PRO A O 1
ATOM 2594 N N . LEU A 1 343 ? -17.047 -0.303 -37.607 1.00 41.25 343 LEU A N 1
ATOM 2595 C CA . LEU A 1 343 ? -15.774 0.396 -37.711 1.00 41.25 343 LEU A CA 1
ATOM 2596 C C . LEU A 1 343 ? -15.497 1.097 -36.373 1.00 41.25 343 LEU A C 1
ATOM 2598 O O . LEU A 1 343 ? -16.135 2.091 -36.015 1.00 41.25 343 LEU A O 1
ATOM 2602 N N . GLU A 1 344 ? -14.557 0.544 -35.610 1.00 35.56 344 GLU A N 1
ATOM 2603 C CA . GLU A 1 344 ? -14.026 1.172 -34.406 1.00 35.56 344 GLU A CA 1
ATOM 2604 C C . GLU A 1 344 ? -13.003 2.235 -34.809 1.00 35.56 344 GLU A C 1
ATOM 2606 O O . GLU A 1 344 ? -12.025 1.946 -35.501 1.00 35.56 344 GLU A O 1
ATOM 2611 N N . VAL A 1 345 ? -13.200 3.469 -34.348 1.00 34.78 345 VAL A N 1
ATOM 2612 C CA . VAL A 1 345 ? -12.231 4.553 -34.532 1.00 34.78 345 VAL A CA 1
ATOM 2613 C C . VAL A 1 345 ? -11.600 4.919 -33.197 1.00 34.78 345 VAL A C 1
ATOM 2615 O O . VAL A 1 345 ? -12.194 4.805 -32.121 1.00 34.78 345 VAL A O 1
ATOM 2618 N N . VAL A 1 346 ? -10.354 5.375 -33.259 1.00 34.00 346 VAL A N 1
ATOM 2619 C CA . VAL A 1 346 ? -9.654 5.904 -32.093 1.00 34.00 346 VAL A CA 1
ATOM 2620 C C . VAL A 1 346 ? -9.987 7.389 -31.976 1.00 34.00 346 VAL A C 1
ATOM 2622 O O . VAL A 1 346 ? -9.528 8.197 -32.781 1.00 34.00 346 VAL A O 1
ATOM 2625 N N . LYS A 1 347 ? -10.794 7.755 -30.977 1.00 34.59 347 LYS A N 1
ATOM 2626 C CA . LYS A 1 347 ? -11.092 9.155 -30.655 1.00 34.59 347 LYS A CA 1
ATOM 2627 C C . LYS A 1 347 ? -10.067 9.661 -29.636 1.00 34.59 347 LYS A C 1
ATOM 2629 O O . LYS A 1 347 ? -10.051 9.203 -28.497 1.00 34.59 347 LYS A O 1
ATOM 2634 N N . LEU A 1 348 ? -9.230 10.619 -30.036 1.00 35.97 348 LEU A N 1
ATOM 2635 C CA . LEU A 1 348 ? -8.452 11.451 -29.110 1.00 35.97 348 LEU A CA 1
ATOM 2636 C C . LEU A 1 348 ? -9.429 12.432 -28.464 1.00 35.97 348 LEU A C 1
ATOM 2638 O O . LEU A 1 348 ? -9.955 13.304 -29.151 1.00 35.97 348 LEU A O 1
ATOM 2642 N N . SER A 1 349 ? -9.769 12.218 -27.192 1.00 26.86 349 SER A N 1
ATOM 2643 C CA . SER A 1 349 ? -10.973 12.831 -26.633 1.00 26.86 349 SER A CA 1
ATOM 2644 C C . SER A 1 349 ? -10.885 14.350 -26.506 1.00 26.86 349 SER A C 1
ATOM 2646 O O . SER A 1 349 ? -11.750 14.978 -27.093 1.00 26.86 349 SER A O 1
ATOM 2648 N N . HIS A 1 350 ? -9.913 14.964 -25.818 1.00 32.66 350 HIS A N 1
ATOM 2649 C CA . HIS A 1 350 ? -9.909 16.425 -25.620 1.00 32.66 350 HIS A CA 1
ATOM 2650 C C . HIS A 1 350 ? -8.517 17.007 -25.298 1.00 32.66 350 HIS A C 1
ATOM 2652 O O . HIS A 1 350 ? -7.708 16.382 -24.617 1.00 32.66 350 HIS A O 1
ATOM 2658 N N . VAL A 1 351 ? -8.294 18.231 -25.795 1.00 33.62 351 VAL A N 1
ATOM 2659 C CA . VAL A 1 351 ? -7.385 19.268 -25.273 1.00 33.62 351 VAL A CA 1
ATOM 2660 C C . VAL A 1 351 ? -7.845 19.658 -23.860 1.00 33.62 351 VAL A C 1
ATOM 2662 O O . VAL A 1 351 ? -9.044 19.613 -23.592 1.00 33.62 351 VAL A O 1
ATOM 2665 N N . CYS A 1 352 ? -6.921 20.022 -22.964 1.00 32.72 352 CYS A N 1
ATOM 2666 C CA . CYS A 1 352 ? -7.228 20.429 -21.588 1.00 32.72 352 CYS A CA 1
ATOM 2667 C C . CYS A 1 352 ? -8.325 21.509 -21.555 1.00 32.72 352 CYS A C 1
ATOM 2669 O O . CYS A 1 352 ? -8.221 22.522 -22.251 1.00 32.72 352 CYS A O 1
ATOM 2671 N N . TRP A 1 353 ? -9.361 21.302 -20.742 1.00 31.05 353 TRP A N 1
ATOM 2672 C CA . TRP A 1 353 ? -10.355 22.334 -20.461 1.00 31.05 353 TRP A CA 1
ATOM 2673 C C . TRP A 1 353 ? -9.720 23.401 -19.566 1.00 31.05 353 TRP A C 1
ATOM 2675 O O . TRP A 1 353 ? -9.033 23.090 -18.596 1.00 31.05 353 TRP A O 1
ATOM 2685 N N . LEU A 1 354 ? -9.918 24.667 -19.928 1.00 34.28 354 LEU A N 1
ATOM 2686 C CA . LEU A 1 354 ? -9.431 25.813 -19.171 1.00 34.28 354 LEU A CA 1
ATOM 2687 C C . LEU A 1 354 ? -10.395 26.081 -18.004 1.00 34.28 354 LEU A C 1
ATOM 2689 O O . LEU A 1 354 ? -11.539 26.476 -18.232 1.00 34.28 354 LEU A O 1
ATOM 2693 N N . ASP A 1 355 ? -9.930 25.929 -16.764 1.00 32.81 355 ASP A N 1
ATOM 2694 C CA . ASP A 1 355 ? -10.467 26.729 -15.661 1.00 32.81 355 ASP A CA 1
ATOM 2695 C C . ASP A 1 355 ? -10.192 28.204 -16.006 1.00 32.81 355 ASP A C 1
ATOM 2697 O O . ASP A 1 355 ? -9.052 28.589 -16.282 1.00 32.81 355 ASP A O 1
ATOM 2701 N N . LEU A 1 356 ? -11.237 29.034 -16.020 1.00 32.78 356 LEU A N 1
ATOM 2702 C CA . LEU A 1 356 ? -11.164 30.467 -16.326 1.00 32.78 356 LEU A CA 1
ATOM 2703 C C . LEU A 1 356 ? -10.315 31.263 -15.314 1.00 32.78 356 LEU A C 1
ATOM 2705 O O . LEU A 1 356 ? -10.071 32.450 -15.530 1.00 32.78 356 LEU A O 1
ATOM 2709 N N . THR A 1 357 ? -9.838 30.633 -14.235 1.00 38.78 357 THR A N 1
ATOM 2710 C CA . THR A 1 357 ? -8.857 31.204 -13.300 1.00 38.78 357 THR A CA 1
ATOM 2711 C C . THR A 1 357 ? -7.391 30.884 -13.652 1.00 38.78 357 THR A C 1
ATOM 2713 O O . THR A 1 357 ? -6.486 31.538 -13.132 1.00 38.78 357 THR A O 1
ATOM 2716 N N . GLY A 1 358 ? -7.148 29.963 -14.598 1.00 46.59 358 GLY A N 1
ATOM 2717 C CA . GLY A 1 358 ? -5.946 29.908 -15.439 1.00 46.59 358 GLY A CA 1
ATOM 2718 C C . GLY A 1 358 ? -4.595 29.723 -14.738 1.00 46.59 358 GLY A C 1
ATOM 2719 O O . GLY A 1 358 ? -3.654 30.453 -15.055 1.00 46.59 358 GLY A O 1
ATOM 2720 N N . ARG A 1 359 ? -4.451 28.758 -13.818 1.00 44.78 359 ARG A N 1
ATOM 2721 C CA . ARG A 1 359 ? -3.136 28.385 -13.255 1.00 44.78 359 ARG A CA 1
ATOM 2722 C C . ARG A 1 359 ? -2.815 26.908 -13.476 1.00 44.78 359 ARG A C 1
ATOM 2724 O O . ARG A 1 359 ? -3.557 26.042 -13.032 1.00 44.78 359 ARG A O 1
ATOM 2731 N N . PHE A 1 360 ? -1.676 26.643 -14.113 1.00 49.44 360 PHE A N 1
ATOM 2732 C CA . PHE A 1 360 ? -1.108 25.305 -14.279 1.00 49.44 360 PHE A CA 1
ATOM 2733 C C . PHE A 1 360 ? 0.128 25.184 -13.387 1.00 49.44 360 PHE A C 1
ATOM 2735 O O . PHE A 1 360 ? 1.156 25.795 -13.679 1.00 49.44 360 PHE A O 1
ATOM 2742 N N . ASN A 1 361 ? 0.020 24.421 -12.302 1.00 46.47 361 ASN A N 1
ATOM 2743 C CA . ASN A 1 361 ? 1.163 24.081 -11.456 1.00 46.47 361 ASN A CA 1
ATOM 2744 C C . ASN A 1 361 ? 1.799 22.770 -11.957 1.00 46.47 361 ASN A C 1
ATOM 2746 O O . ASN A 1 361 ? 1.163 22.011 -12.690 1.00 46.47 361 ASN A O 1
ATOM 2750 N N . ASP A 1 362 ? 3.055 22.514 -11.590 1.00 48.09 362 ASP A N 1
ATOM 2751 C CA . ASP A 1 362 ? 3.743 21.230 -11.819 1.00 48.09 362 ASP A CA 1
ATOM 2752 C C . ASP A 1 362 ? 3.972 20.830 -13.295 1.00 48.09 362 ASP A C 1
ATOM 2754 O O . ASP A 1 362 ? 4.177 19.654 -13.639 1.00 48.09 362 ASP A O 1
ATOM 2758 N N . VAL A 1 363 ? 3.985 21.812 -14.203 1.00 51.84 363 VAL A N 1
ATOM 2759 C CA . VAL A 1 363 ? 4.411 21.591 -15.591 1.00 51.84 363 VAL A CA 1
ATOM 2760 C C . VAL A 1 363 ? 5.908 21.284 -15.585 1.00 51.84 363 VAL A C 1
ATOM 2762 O O . VAL A 1 363 ? 6.717 22.096 -15.156 1.00 51.84 363 VAL A O 1
ATOM 2765 N N . GLY A 1 364 ? 6.291 20.095 -16.056 1.00 50.66 364 GLY A N 1
ATOM 2766 C CA . GLY A 1 364 ? 7.696 19.682 -16.058 1.00 50.66 364 GLY A CA 1
ATOM 2767 C C . GLY A 1 364 ? 8.567 20.520 -17.000 1.00 50.66 364 GLY A C 1
ATOM 2768 O O . GLY A 1 364 ? 8.046 21.218 -17.873 1.00 50.66 364 GLY A O 1
ATOM 2769 N N . PRO A 1 365 ? 9.898 20.406 -16.911 1.00 51.53 365 PRO A N 1
ATOM 2770 C CA . PRO A 1 365 ? 10.780 21.071 -17.856 1.00 51.53 365 PRO A CA 1
ATOM 2771 C C . PRO A 1 365 ? 10.592 20.539 -19.278 1.00 51.53 365 PRO A C 1
ATOM 2773 O O . PRO A 1 365 ? 10.451 19.336 -19.492 1.00 51.53 365 PRO A O 1
ATOM 2776 N N . GLY A 1 366 ? 10.594 21.432 -20.265 1.00 54.75 366 GLY A N 1
ATOM 2777 C CA . GLY A 1 366 ? 10.323 21.063 -21.653 1.00 54.75 366 GLY A CA 1
ATOM 2778 C C . GLY A 1 366 ? 10.000 22.254 -22.544 1.00 54.75 366 GLY A C 1
ATOM 2779 O O . GLY A 1 366 ? 9.846 23.373 -22.061 1.00 54.75 366 GLY A O 1
ATOM 2780 N N . SER A 1 367 ? 9.926 22.012 -23.854 1.00 55.22 367 SER A N 1
ATOM 2781 C CA . SER A 1 367 ? 9.395 22.980 -24.822 1.00 55.22 367 SER A CA 1
ATOM 2782 C C . SER A 1 367 ? 7.969 22.588 -25.172 1.00 55.22 367 SER A C 1
ATOM 2784 O O . SER A 1 367 ? 7.707 21.440 -25.522 1.00 55.22 367 SER A O 1
ATOM 2786 N N . TYR A 1 368 ? 7.061 23.544 -25.090 1.00 56.12 368 TYR A N 1
ATOM 2787 C CA . TYR A 1 368 ? 5.631 23.337 -25.211 1.00 56.12 368 TYR A CA 1
ATOM 2788 C C . TYR A 1 368 ? 5.071 24.248 -26.294 1.00 56.12 368 TYR A C 1
ATOM 2790 O O . TYR A 1 368 ? 5.469 25.405 -26.413 1.00 56.12 368 TYR A O 1
ATOM 2798 N N . CYS A 1 369 ? 4.135 23.726 -27.079 1.00 59.06 369 CYS A N 1
ATOM 2799 C CA . CYS A 1 369 ? 3.297 24.525 -27.960 1.00 59.06 369 CYS A CA 1
ATOM 2800 C C . CYS A 1 369 ? 1.953 24.720 -27.265 1.00 59.06 369 CYS A C 1
ATOM 2802 O O . CYS A 1 369 ? 1.291 23.739 -26.930 1.00 59.06 369 CYS A O 1
ATOM 2804 N N . CYS A 1 370 ? 1.557 25.968 -27.046 1.00 57.12 370 CYS A N 1
ATOM 2805 C CA . CYS A 1 370 ? 0.207 26.278 -26.610 1.00 57.12 370 CYS A CA 1
ATOM 2806 C C . CYS A 1 370 ? -0.662 26.536 -27.847 1.00 57.12 370 CYS A C 1
ATOM 2808 O O . CYS A 1 370 ? -0.238 27.192 -28.805 1.00 57.12 370 CYS A O 1
ATOM 2810 N N . LYS A 1 371 ? -1.893 26.029 -27.828 1.00 57.72 371 LYS A N 1
ATOM 2811 C CA . LYS A 1 371 ? -2.922 26.323 -28.825 1.00 57.72 371 LYS A CA 1
ATOM 2812 C C . LYS A 1 371 ? -4.214 26.662 -28.103 1.00 57.72 371 LYS A C 1
ATOM 2814 O O . LYS A 1 371 ? -4.583 25.990 -27.145 1.00 57.72 371 LYS A O 1
ATOM 2819 N N . TRP A 1 372 ? -4.909 27.666 -28.607 1.00 57.28 372 TRP A N 1
ATOM 2820 C CA . TRP A 1 372 ? -6.283 27.953 -28.239 1.00 57.28 372 TRP A CA 1
ATOM 2821 C C . TRP A 1 372 ? -7.203 27.140 -29.130 1.00 57.28 372 TRP A C 1
ATOM 2823 O O . TRP A 1 372 ? -7.026 27.122 -30.347 1.00 57.28 372 TRP A O 1
ATOM 2833 N N . VAL A 1 373 ? -8.183 26.479 -28.525 1.00 55.97 373 VAL A N 1
ATOM 2834 C CA . VAL A 1 373 ? -9.209 25.744 -29.257 1.00 55.97 373 VAL A CA 1
ATOM 2835 C C . VAL A 1 373 ? -10.563 26.185 -28.737 1.00 55.97 373 VAL A C 1
ATOM 2837 O O . VAL A 1 373 ? -10.770 26.235 -27.526 1.00 55.97 373 VAL A O 1
ATOM 2840 N N . LEU A 1 374 ? -11.476 26.541 -29.635 1.00 57.50 374 LEU A N 1
ATOM 2841 C CA . LEU A 1 374 ? -12.775 27.069 -29.249 1.00 57.50 374 LEU A CA 1
ATOM 2842 C C . LEU A 1 374 ? -13.878 26.526 -30.148 1.00 57.50 374 LEU A C 1
ATOM 2844 O O . LEU A 1 374 ? -13.734 26.502 -31.366 1.00 57.50 374 LEU A O 1
ATOM 2848 N N . GLN A 1 375 ? -14.982 26.089 -29.549 1.00 59.16 375 GLN A N 1
ATOM 2849 C CA . GLN A 1 375 ? -16.168 25.659 -30.281 1.00 59.16 375 GLN A CA 1
ATOM 2850 C C . GLN A 1 375 ? -17.260 26.709 -30.117 1.00 59.16 375 GLN A C 1
ATOM 2852 O O . GLN A 1 375 ? -17.703 26.981 -29.003 1.00 59.16 375 GLN A O 1
ATOM 2857 N N . VAL A 1 376 ? -17.694 27.292 -31.232 1.00 58.66 376 VAL A N 1
ATOM 2858 C CA . VAL A 1 376 ? -18.777 28.278 -31.247 1.00 58.66 376 VAL A CA 1
ATOM 2859 C C . VAL A 1 376 ? -20.054 27.578 -31.700 1.00 58.66 376 VAL A C 1
ATOM 2861 O O . VAL A 1 376 ? -20.144 27.102 -32.837 1.00 58.66 376 VAL A O 1
ATOM 2864 N N . ALA A 1 377 ? -21.029 27.488 -30.794 1.00 58.53 377 ALA A N 1
ATOM 2865 C CA . ALA A 1 377 ? -22.349 26.952 -31.105 1.00 58.53 377 ALA A CA 1
ATOM 2866 C C . ALA A 1 377 ? -23.047 27.813 -32.171 1.00 58.53 377 ALA A C 1
ATOM 2868 O O . ALA A 1 377 ? -22.820 29.019 -32.261 1.00 58.53 377 ALA A O 1
ATOM 2869 N N . GLN A 1 378 ? -23.885 27.186 -32.997 1.00 63.78 378 GLN A N 1
ATOM 2870 C CA . GLN A 1 378 ? -24.493 27.826 -34.170 1.00 63.78 378 GLN A CA 1
ATOM 2871 C C . GLN A 1 378 ? -25.471 28.960 -33.808 1.00 63.78 378 GLN A C 1
ATOM 2873 O O . GLN A 1 378 ? -25.723 29.845 -34.619 1.00 63.78 378 GLN A O 1
ATOM 2878 N N . ASP A 1 379 ? -25.994 28.943 -32.585 1.00 65.69 379 ASP A N 1
ATOM 2879 C CA . ASP A 1 379 ? -26.901 29.926 -31.992 1.00 65.69 379 ASP A CA 1
ATOM 2880 C C . ASP A 1 379 ? -26.187 30.953 -31.093 1.00 65.69 379 ASP A C 1
ATOM 2882 O O . ASP A 1 379 ? -26.830 31.811 -30.486 1.00 65.69 379 ASP A O 1
ATOM 2886 N N . CYS A 1 380 ? -24.854 30.900 -31.004 1.00 56.41 380 CYS A N 1
ATOM 2887 C CA . CYS A 1 380 ? -24.086 31.823 -30.181 1.00 56.41 380 CYS A CA 1
ATOM 2888 C C . CYS A 1 380 ? -24.149 33.247 -30.758 1.00 56.41 380 CYS A C 1
ATOM 2890 O O . CYS A 1 380 ? -23.702 33.504 -31.878 1.00 56.41 380 CYS A O 1
ATOM 2892 N N . ASN A 1 381 ? -24.656 34.205 -29.974 1.00 59.06 381 ASN A N 1
ATOM 2893 C CA . ASN A 1 381 ? -24.629 35.619 -30.344 1.00 59.06 381 ASN A CA 1
ATOM 2894 C C . ASN A 1 381 ? -23.219 36.211 -30.154 1.00 59.06 381 ASN A C 1
ATOM 2896 O O . ASN A 1 381 ? -22.917 36.903 -29.182 1.00 59.06 381 ASN A O 1
ATOM 2900 N N . VAL A 1 382 ? -22.343 35.963 -31.128 1.00 55.31 382 VAL A N 1
ATOM 2901 C CA . VAL A 1 382 ? -20.941 36.423 -31.136 1.00 55.31 382 VAL A CA 1
ATOM 2902 C C . VA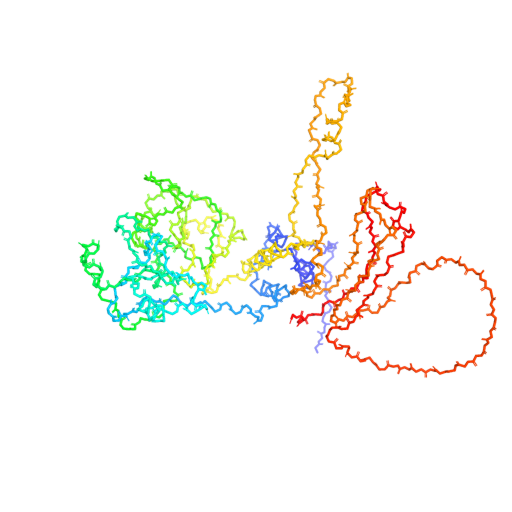L A 1 382 ? -20.822 37.963 -31.151 1.00 55.31 382 VAL A C 1
ATOM 2904 O O . VAL A 1 382 ? -19.762 38.529 -30.863 1.00 55.31 382 VAL A O 1
ATOM 2907 N N . SER A 1 383 ? -21.915 38.678 -31.455 1.00 51.91 383 SER A N 1
ATOM 2908 C CA . SER A 1 383 ? -21.940 40.145 -31.502 1.00 51.91 383 SER A CA 1
ATOM 2909 C C . SER A 1 383 ? -21.882 40.826 -30.123 1.00 51.91 383 SER A C 1
ATOM 2911 O O . SER A 1 383 ? -21.640 42.033 -30.056 1.00 51.91 383 SER A O 1
ATOM 2913 N N . GLU A 1 384 ? -21.943 40.057 -29.033 1.00 49.59 384 GLU A N 1
ATOM 2914 C CA . GLU A 1 384 ? -21.851 40.561 -27.652 1.00 49.59 384 GLU A CA 1
ATOM 2915 C C . GLU A 1 384 ? -20.633 40.028 -26.876 1.00 49.59 384 GLU A C 1
ATOM 2917 O O . GLU A 1 384 ? -20.343 40.496 -25.777 1.00 49.59 384 GLU A O 1
ATOM 2922 N N . VAL A 1 385 ? -19.868 39.090 -27.448 1.00 48.22 385 VAL A N 1
ATOM 2923 C CA . VAL A 1 385 ? -18.770 38.416 -26.740 1.00 48.22 385 VAL A CA 1
ATOM 2924 C C . VAL A 1 385 ? -17.413 39.011 -27.134 1.00 48.22 385 VAL A C 1
ATOM 2926 O O . VAL A 1 385 ? -17.026 38.989 -28.301 1.00 48.22 385 VAL A O 1
ATOM 2929 N N . SER A 1 386 ? -16.673 39.517 -26.143 1.00 52.91 386 SER A N 1
ATOM 2930 C CA . SER A 1 386 ? -15.264 39.911 -26.260 1.00 52.91 386 SER A CA 1
ATOM 2931 C C . SER A 1 386 ? -14.433 39.033 -25.331 1.00 52.91 386 SER A C 1
ATOM 2933 O O . SER A 1 386 ? -14.423 39.258 -24.121 1.00 52.91 386 SER A O 1
ATOM 2935 N N . ILE A 1 387 ? -13.736 38.036 -25.883 1.00 52.94 387 ILE A N 1
ATOM 2936 C CA . ILE A 1 387 ? -12.832 37.186 -25.101 1.00 52.94 387 ILE A CA 1
ATOM 2937 C C . ILE A 1 387 ? -11.403 37.687 -25.274 1.00 52.94 387 ILE A C 1
ATOM 2939 O O . ILE A 1 387 ? -10.855 37.674 -26.375 1.00 52.94 387 ILE A O 1
ATOM 2943 N N . ARG A 1 388 ? -10.796 38.099 -24.161 1.00 53.34 388 ARG A N 1
ATOM 2944 C CA . ARG A 1 388 ? -9.359 38.347 -24.066 1.00 53.34 388 ARG A CA 1
ATOM 2945 C C . ARG A 1 388 ? -8.747 37.236 -23.234 1.00 53.34 388 ARG A C 1
ATOM 2947 O O . ARG A 1 388 ? -9.175 37.032 -22.100 1.00 53.34 388 ARG A O 1
ATOM 2954 N N . ILE A 1 389 ? -7.755 36.547 -23.790 1.00 52.44 389 ILE A N 1
ATOM 2955 C CA . ILE A 1 389 ? -7.051 35.486 -23.072 1.00 52.44 389 ILE A CA 1
ATOM 2956 C C . ILE A 1 389 ? -5.581 35.855 -22.935 1.00 52.44 389 ILE A C 1
ATOM 2958 O O . ILE A 1 389 ? -4.905 36.169 -23.918 1.00 52.44 389 ILE A O 1
ATOM 2962 N N . THR A 1 390 ? -5.103 35.824 -21.696 1.00 50.69 390 THR A N 1
ATOM 2963 C CA . THR A 1 390 ? -3.740 36.200 -21.336 1.00 50.69 390 THR A CA 1
ATOM 2964 C C . THR A 1 390 ? -3.003 34.971 -20.830 1.00 50.69 390 THR A C 1
ATOM 2966 O O . THR A 1 390 ? -3.448 34.340 -19.873 1.00 50.69 390 THR A O 1
ATOM 2969 N N . LEU A 1 391 ? -1.868 34.648 -21.449 1.00 51.91 391 LEU A N 1
ATOM 2970 C CA . LEU A 1 391 ? -0.981 33.598 -20.959 1.00 51.91 391 LEU A CA 1
ATOM 2971 C C . LEU A 1 391 ? 0.085 34.227 -20.057 1.00 51.91 391 LEU A C 1
ATOM 2973 O O . LEU A 1 391 ? 0.844 35.094 -20.496 1.00 51.91 391 LEU A O 1
ATOM 2977 N N . LEU A 1 392 ? 0.146 33.784 -18.804 1.00 51.53 392 LEU A N 1
ATOM 2978 C CA . LEU A 1 392 ? 1.177 34.172 -17.842 1.00 51.53 392 LEU A CA 1
ATOM 2979 C C . LEU A 1 392 ? 2.119 32.985 -17.632 1.00 51.53 392 LEU A C 1
ATOM 2981 O O . LEU A 1 392 ? 1.666 31.848 -17.526 1.00 51.53 392 LEU A O 1
ATOM 2985 N N . GLY A 1 393 ? 3.421 33.226 -17.551 1.00 52.72 393 GLY A N 1
ATOM 2986 C CA . GLY A 1 393 ? 4.383 32.169 -17.252 1.00 52.72 393 GLY A CA 1
ATOM 2987 C C . GLY A 1 393 ? 5.769 32.715 -16.937 1.00 52.72 393 GLY A C 1
ATOM 2988 O O . GLY A 1 393 ? 5.988 33.923 -16.956 1.00 52.72 393 GLY A O 1
ATOM 2989 N N . ALA A 1 394 ? 6.689 31.814 -16.591 1.00 48.81 394 ALA A N 1
ATOM 2990 C CA . ALA A 1 394 ? 7.976 32.183 -16.003 1.00 48.81 394 ALA A CA 1
ATOM 2991 C C . ALA A 1 394 ? 9.013 32.707 -17.016 1.00 48.81 394 ALA A C 1
ATOM 2993 O O . ALA A 1 394 ? 9.891 33.465 -16.622 1.00 48.81 394 ALA A O 1
ATOM 2994 N N . GLN A 1 395 ? 8.941 32.325 -18.303 1.00 47.34 395 GLN A N 1
ATOM 2995 C CA . GLN A 1 395 ? 9.882 32.812 -19.324 1.00 47.34 395 GLN A CA 1
ATOM 2996 C C . GLN A 1 395 ? 9.365 32.606 -20.764 1.00 47.34 395 GLN A C 1
ATOM 2998 O O . GLN A 1 395 ? 8.995 31.492 -21.144 1.00 47.34 395 GLN A O 1
ATOM 3003 N N . ARG A 1 396 ? 9.370 33.658 -21.600 1.00 45.94 396 ARG A N 1
ATOM 3004 C CA . ARG A 1 396 ? 9.082 33.561 -23.048 1.00 45.94 396 ARG A CA 1
ATOM 3005 C C . ARG A 1 396 ? 10.385 33.266 -23.791 1.00 45.94 396 ARG A C 1
ATOM 3007 O O . ARG A 1 396 ? 11.367 33.977 -23.602 1.00 45.94 396 ARG A O 1
ATOM 3014 N N . LEU A 1 397 ? 10.402 32.274 -24.681 1.00 44.69 397 LEU A N 1
ATOM 3015 C CA . LEU A 1 397 ? 11.445 32.209 -25.709 1.00 44.69 397 LEU A CA 1
ATOM 3016 C C . LEU A 1 397 ? 10.970 33.062 -26.884 1.00 44.69 397 LEU A C 1
ATOM 3018 O O . LEU A 1 397 ? 9.853 32.871 -27.356 1.00 44.69 397 LEU A O 1
ATOM 3022 N N . GLY A 1 398 ? 11.778 34.049 -27.276 1.00 42.19 398 GLY A N 1
ATOM 3023 C CA . GLY A 1 398 ? 11.408 35.110 -28.216 1.00 42.19 398 GLY A CA 1
ATOM 3024 C C . GLY A 1 398 ? 10.693 34.637 -29.490 1.00 42.19 398 GLY A C 1
ATOM 3025 O O . GLY A 1 398 ? 10.840 33.501 -29.935 1.00 42.19 398 GLY A O 1
ATOM 3026 N N . SER A 1 399 ? 9.913 35.543 -30.083 1.00 43.50 399 SER A N 1
ATOM 3027 C CA . SER A 1 399 ? 9.073 35.325 -31.266 1.00 43.50 399 SER A CA 1
ATOM 3028 C C . SER A 1 399 ? 9.887 34.960 -32.518 1.00 43.50 399 SER A C 1
ATOM 3030 O O . SER A 1 399 ? 10.175 35.803 -33.367 1.00 43.50 399 SER A O 1
ATOM 3032 N N . GLY A 1 400 ? 10.268 33.693 -32.639 1.00 38.44 400 GLY A N 1
ATOM 3033 C CA . GLY A 1 400 ? 10.926 33.128 -33.809 1.00 38.44 400 GLY A CA 1
ATOM 3034 C C . GLY A 1 400 ? 9.933 32.404 -34.707 1.00 38.44 400 GLY A C 1
ATOM 3035 O O . GLY A 1 400 ? 9.906 31.182 -34.686 1.00 38.44 400 GLY A O 1
ATOM 3036 N N . LEU A 1 401 ? 9.105 33.163 -35.435 1.00 35.00 401 LEU A N 1
ATOM 3037 C CA . LEU A 1 401 ? 8.534 32.878 -36.767 1.00 35.00 401 LEU A CA 1
ATOM 3038 C C . LEU A 1 401 ? 7.363 33.840 -36.999 1.00 35.00 401 LEU A C 1
ATOM 3040 O O . LEU A 1 401 ? 6.391 33.865 -36.248 1.00 35.00 401 LEU A O 1
ATOM 3044 N N . ALA A 1 402 ? 7.506 34.683 -38.018 1.00 33.88 402 ALA A N 1
ATOM 3045 C CA . ALA A 1 402 ? 6.566 35.738 -38.355 1.00 33.88 402 ALA A CA 1
ATOM 3046 C C . ALA A 1 402 ? 5.146 35.190 -38.564 1.00 33.88 402 ALA A C 1
ATOM 3048 O O . ALA A 1 402 ? 4.930 34.288 -39.373 1.00 33.88 402 ALA A O 1
ATOM 3049 N N . ALA A 1 403 ? 4.172 35.799 -37.885 1.00 33.84 403 ALA A N 1
ATOM 3050 C CA . ALA A 1 403 ? 2.788 35.759 -38.326 1.00 33.84 403 ALA A CA 1
ATOM 3051 C C . ALA A 1 403 ? 2.736 36.265 -39.776 1.00 33.84 403 ALA A C 1
ATOM 3053 O O . ALA A 1 403 ? 3.269 37.337 -40.081 1.00 33.84 403 ALA A O 1
ATOM 3054 N N . SER A 1 404 ? 2.128 35.482 -40.666 1.00 30.69 404 SER A N 1
ATOM 3055 C CA . SER A 1 404 ? 1.908 35.860 -42.061 1.00 30.69 404 SER A CA 1
ATOM 3056 C C . SER A 1 404 ? 1.078 37.148 -42.104 1.00 30.69 404 SER A C 1
ATOM 3058 O O . SER A 1 404 ? -0.125 37.135 -41.852 1.00 30.69 404 SER A O 1
ATOM 3060 N N . ARG A 1 405 ? 1.734 38.291 -42.342 1.00 35.25 405 ARG A N 1
ATOM 3061 C CA . ARG A 1 405 ? 1.074 39.575 -42.594 1.00 35.25 405 ARG A CA 1
ATOM 3062 C C . ARG A 1 405 ? 0.641 39.600 -44.051 1.00 35.25 405 ARG A C 1
ATOM 3064 O O . ARG A 1 405 ? 1.423 39.937 -44.937 1.00 35.25 405 ARG A O 1
ATOM 3071 N N . GLU A 1 406 ? -0.614 39.249 -44.279 1.00 27.45 406 GLU A N 1
ATOM 3072 C CA . GLU A 1 406 ? -1.281 39.521 -45.542 1.00 27.45 406 GLU A CA 1
ATOM 3073 C C . GLU A 1 406 ? -1.476 41.036 -45.708 1.00 27.45 406 GLU A C 1
ATOM 3075 O O . GLU A 1 406 ? -1.675 41.793 -44.755 1.00 27.45 406 GLU A O 1
ATOM 3080 N N . THR A 1 407 ? -1.256 41.488 -46.934 1.00 30.86 407 THR A N 1
ATOM 3081 C CA . THR A 1 407 ? -0.886 42.854 -47.290 1.00 30.86 407 THR A CA 1
ATOM 3082 C C . THR A 1 407 ? -2.124 43.729 -47.484 1.00 30.86 407 THR A C 1
ATOM 3084 O O . THR A 1 407 ? -2.945 43.436 -48.344 1.00 30.86 407 THR A O 1
ATOM 3087 N N . THR A 1 408 ? -2.202 44.874 -46.800 1.00 29.06 408 THR A N 1
ATOM 3088 C CA . THR A 1 408 ? -2.993 46.017 -47.290 1.00 29.06 408 THR A CA 1
ATOM 3089 C C . THR A 1 408 ? -2.119 47.258 -47.279 1.00 29.06 408 THR A C 1
ATOM 3091 O O . THR A 1 408 ? -1.529 47.627 -46.265 1.00 29.06 408 THR A O 1
ATOM 3094 N N . ARG A 1 409 ? -1.975 47.832 -48.470 1.00 29.86 409 ARG A N 1
ATOM 3095 C CA . ARG A 1 409 ? -1.073 48.915 -48.838 1.00 29.86 409 ARG A CA 1
ATOM 3096 C C . ARG A 1 409 ? -1.909 50.183 -48.966 1.00 29.86 409 ARG A C 1
ATOM 3098 O O . ARG A 1 409 ? -2.729 50.249 -49.870 1.00 29.86 409 ARG A O 1
ATOM 3105 N N . GLU A 1 410 ? -1.653 51.187 -48.136 1.00 26.06 410 GLU A N 1
ATOM 3106 C CA . GLU A 1 410 ? -1.916 52.581 -48.499 1.00 26.06 410 GLU A CA 1
ATOM 3107 C C . GLU A 1 410 ? -0.958 53.515 -47.750 1.00 26.06 410 GLU A C 1
ATOM 3109 O O . GLU A 1 410 ? -0.501 53.223 -46.648 1.00 26.06 410 GLU A O 1
ATOM 3114 N N . ALA A 1 411 ? -0.543 54.568 -48.445 1.00 30.11 411 ALA A N 1
ATOM 3115 C CA . ALA A 1 411 ? 0.696 55.295 -48.228 1.00 30.11 411 ALA A CA 1
ATOM 3116 C C . ALA A 1 411 ? 0.518 56.581 -47.410 1.00 30.11 411 ALA A C 1
ATOM 3118 O O . ALA A 1 411 ? -0.432 57.319 -47.638 1.00 30.11 411 ALA A O 1
ATOM 3119 N N . ALA A 1 412 ? 1.517 56.919 -46.586 1.00 29.36 412 ALA A N 1
ATOM 3120 C CA . ALA A 1 412 ? 2.014 58.289 -46.419 1.00 29.36 412 ALA A CA 1
ATOM 3121 C C . ALA A 1 412 ? 3.415 58.277 -45.777 1.00 29.36 412 ALA A C 1
ATOM 3123 O O . ALA A 1 412 ? 3.726 57.446 -44.928 1.00 29.36 412 ALA A O 1
ATOM 3124 N N . ALA A 1 413 ? 4.267 59.184 -46.248 1.00 32.91 413 ALA A N 1
ATOM 3125 C CA . ALA A 1 413 ? 5.706 59.253 -46.021 1.00 32.91 413 ALA A CA 1
ATOM 3126 C C . ALA A 1 413 ? 6.110 60.144 -44.830 1.00 32.91 413 ALA A C 1
ATOM 3128 O O . ALA A 1 413 ? 5.468 61.165 -44.610 1.00 32.91 413 ALA A O 1
ATOM 3129 N N . ALA A 1 414 ? 7.223 59.808 -44.154 1.00 29.88 414 ALA A N 1
ATOM 3130 C CA . ALA A 1 414 ? 8.366 60.696 -43.842 1.00 29.88 414 ALA A CA 1
ATOM 3131 C C . ALA A 1 414 ? 9.406 59.999 -42.923 1.00 29.88 414 ALA A C 1
ATOM 3133 O O . ALA A 1 414 ? 9.051 59.325 -41.962 1.00 29.88 414 ALA A O 1
ATOM 3134 N N . SER A 1 415 ? 10.691 60.178 -43.244 1.00 29.00 415 SER A N 1
ATOM 3135 C CA . SER A 1 415 ? 11.911 59.677 -42.564 1.00 29.00 415 SER A CA 1
ATOM 3136 C C . SER A 1 415 ? 12.410 60.651 -41.452 1.00 29.00 415 SER A C 1
ATOM 3138 O O . SER A 1 415 ? 11.784 61.692 -41.272 1.00 29.00 415 SER A O 1
ATOM 3140 N N . PRO A 1 416 ? 13.634 60.520 -40.876 1.00 49.97 416 PRO A N 1
ATOM 3141 C CA . PRO A 1 416 ? 14.207 59.435 -40.056 1.00 49.97 416 PRO A CA 1
ATOM 3142 C C . PRO A 1 416 ? 14.930 59.938 -38.767 1.00 49.97 416 PRO A C 1
ATOM 3144 O O . PRO A 1 416 ? 15.408 61.066 -38.707 1.00 49.97 416 PRO A O 1
ATOM 3147 N N . SER A 1 417 ? 15.139 59.060 -37.782 1.00 28.12 417 SER A N 1
ATOM 3148 C CA . SER A 1 417 ? 16.254 59.063 -36.798 1.00 28.12 417 SER A CA 1
ATOM 3149 C C . SER A 1 417 ? 16.058 57.819 -35.913 1.00 28.12 417 SER A C 1
ATOM 3151 O O . SER A 1 417 ? 14.929 57.465 -35.608 1.00 28.12 417 SER A O 1
ATOM 3153 N N . GLY A 1 418 ? 17.030 56.969 -35.593 1.00 29.20 418 GLY A N 1
ATOM 3154 C CA . GLY A 1 418 ? 18.380 57.204 -35.096 1.00 29.20 418 GLY A CA 1
ATOM 3155 C C . GLY A 1 418 ? 18.445 56.527 -33.719 1.00 29.20 418 GLY A C 1
ATOM 3156 O O . GLY A 1 418 ? 17.649 56.868 -32.855 1.00 29.20 418 GLY A O 1
ATOM 3157 N N . GLY A 1 419 ? 19.349 55.562 -33.515 1.00 28.31 419 GLY A N 1
ATOM 3158 C CA . GLY A 1 419 ? 19.612 55.005 -32.180 1.00 28.31 419 GLY A CA 1
ATOM 3159 C C . GLY A 1 419 ? 19.644 53.483 -32.107 1.00 28.31 419 GLY A C 1
ATOM 3160 O O . GLY A 1 419 ? 18.652 52.836 -31.793 1.00 28.31 419 GLY A O 1
ATOM 3161 N N . SER A 1 420 ? 20.830 52.933 -32.354 1.00 41.09 420 SER A N 1
ATOM 3162 C CA . SER A 1 420 ? 21.254 51.621 -31.871 1.00 41.09 420 SER A CA 1
ATOM 3163 C C . SER A 1 420 ? 21.162 51.579 -30.344 1.00 41.09 420 SER A C 1
ATOM 3165 O O . SER A 1 420 ? 21.740 52.445 -29.692 1.00 41.09 420 SER A O 1
ATOM 3167 N N . ASN A 1 421 ? 20.504 50.565 -29.778 1.00 31.25 421 ASN A N 1
ATOM 3168 C CA . ASN A 1 421 ? 20.698 50.207 -28.377 1.00 31.25 421 ASN A CA 1
ATOM 3169 C C . ASN A 1 421 ? 20.567 48.690 -28.194 1.00 31.25 421 ASN A C 1
ATOM 3171 O O . ASN A 1 421 ? 19.491 48.113 -28.344 1.00 31.25 421 ASN A O 1
ATOM 3175 N N . CYS A 1 422 ? 21.697 48.055 -27.894 1.00 31.75 422 CYS A N 1
ATOM 3176 C CA . CYS A 1 422 ? 21.789 46.670 -27.461 1.00 31.75 422 CYS A CA 1
ATOM 3177 C C . CYS A 1 422 ? 21.346 46.633 -25.993 1.00 31.75 422 CYS A C 1
ATOM 3179 O O . CYS A 1 422 ? 22.104 47.030 -25.111 1.00 31.75 422 CYS A O 1
ATOM 3181 N N . GLY A 1 423 ? 20.090 46.255 -25.758 1.00 30.73 423 GLY A N 1
ATOM 3182 C CA . GLY A 1 423 ? 19.502 46.139 -24.427 1.00 30.73 423 GLY A CA 1
ATOM 3183 C C . GLY A 1 423 ? 19.817 44.793 -23.785 1.00 30.73 423 GLY A C 1
ATOM 3184 O O . GLY A 1 423 ? 19.536 43.743 -24.356 1.00 30.73 423 GLY A O 1
ATOM 3185 N N . ASP A 1 424 ? 20.410 44.892 -22.604 1.00 32.69 424 ASP A N 1
ATOM 3186 C CA . ASP A 1 424 ? 20.717 43.865 -21.617 1.00 32.69 424 ASP A CA 1
ATOM 3187 C C . ASP A 1 424 ? 19.523 42.928 -21.340 1.00 32.69 424 ASP A C 1
ATOM 3189 O O . ASP A 1 424 ? 18.385 43.375 -21.168 1.00 32.69 424 ASP A O 1
ATOM 3193 N N . GLY A 1 425 ? 19.779 41.619 -21.330 1.00 34.06 425 GLY A N 1
ATOM 3194 C CA . GLY A 1 425 ? 18.776 40.574 -21.129 1.00 34.06 425 GLY A CA 1
ATOM 3195 C C . GLY A 1 425 ? 18.387 40.456 -19.660 1.00 34.06 425 GLY A C 1
ATOM 3196 O O . GLY A 1 425 ? 18.876 39.574 -18.957 1.00 34.06 425 GLY A O 1
ATOM 3197 N N . GLY A 1 426 ? 17.514 41.353 -19.201 1.00 33.94 426 GLY A N 1
ATOM 3198 C CA . GLY A 1 426 ? 16.886 41.260 -17.888 1.00 33.94 426 GLY A CA 1
ATOM 3199 C C . GLY A 1 426 ? 16.083 39.964 -17.754 1.00 33.94 426 GLY A C 1
ATOM 3200 O O . GLY A 1 426 ? 15.306 39.603 -18.635 1.00 33.94 426 GLY A O 1
ATOM 3201 N N . ILE A 1 427 ? 16.291 39.248 -16.650 1.00 40.78 427 ILE A N 1
ATOM 3202 C CA . ILE A 1 427 ? 15.448 38.118 -16.255 1.00 40.78 427 ILE A CA 1
ATOM 3203 C C . ILE A 1 427 ? 14.116 38.713 -15.788 1.00 40.78 427 ILE A C 1
ATOM 3205 O O . ILE A 1 427 ? 14.069 39.377 -14.752 1.00 40.78 427 ILE A O 1
ATOM 3209 N N . ASP A 1 428 ? 13.057 38.514 -16.569 1.00 42.12 428 ASP A N 1
ATOM 3210 C CA . ASP A 1 428 ? 11.710 38.959 -16.215 1.00 42.12 428 ASP A CA 1
ATOM 3211 C C . ASP A 1 428 ? 11.230 38.289 -14.914 1.00 42.12 428 ASP A C 1
ATOM 3213 O O . ASP A 1 428 ? 11.480 37.107 -14.661 1.00 42.12 428 ASP A O 1
ATOM 3217 N N . ALA A 1 429 ? 10.535 39.051 -14.067 1.00 42.81 429 ALA A N 1
ATOM 3218 C CA . ALA A 1 429 ? 10.003 38.565 -12.796 1.00 42.81 429 ALA A CA 1
ATOM 3219 C C . ALA A 1 429 ? 8.874 37.524 -13.003 1.00 42.81 429 ALA A C 1
ATOM 3221 O O . ALA A 1 429 ? 8.131 37.601 -13.991 1.00 42.81 429 ALA A O 1
ATOM 3222 N N . PRO A 1 430 ? 8.681 36.569 -12.070 1.00 43.00 430 PRO A N 1
ATOM 3223 C CA . PRO A 1 430 ? 7.563 35.628 -12.129 1.00 43.00 430 PRO A CA 1
ATOM 3224 C C . PRO A 1 430 ? 6.218 36.372 -12.165 1.00 43.00 430 PRO A C 1
ATOM 3226 O O . PRO A 1 430 ? 5.971 37.271 -11.362 1.00 43.00 430 PRO A O 1
ATOM 3229 N N . GLY A 1 431 ? 5.352 35.994 -13.113 1.00 45.88 431 GLY A N 1
ATOM 3230 C CA . GLY A 1 431 ? 4.060 36.652 -13.363 1.00 45.88 431 GLY A CA 1
ATOM 3231 C C . GLY A 1 431 ? 4.037 37.612 -14.559 1.00 45.88 431 GLY A C 1
ATOM 3232 O O . GLY A 1 431 ? 3.021 38.266 -14.788 1.00 45.88 431 GLY A O 1
ATOM 3233 N N . THR A 1 432 ? 5.118 37.690 -15.339 1.00 49.47 432 THR A N 1
ATOM 3234 C CA . THR A 1 432 ? 5.163 38.514 -16.554 1.00 49.47 432 THR A CA 1
ATOM 3235 C C . THR A 1 432 ? 4.232 37.955 -17.639 1.00 49.47 432 THR A C 1
ATOM 3237 O O . THR A 1 432 ? 4.150 36.747 -17.874 1.00 49.47 432 THR A O 1
ATOM 3240 N N . GLN A 1 433 ? 3.492 38.849 -18.294 1.00 51.91 433 GLN A N 1
ATOM 3241 C CA . GLN A 1 433 ? 2.577 38.513 -19.379 1.00 51.91 433 GLN A CA 1
ATOM 3242 C C . GLN A 1 433 ? 3.354 37.993 -20.593 1.00 51.91 433 GLN A C 1
ATOM 3244 O O . GLN A 1 433 ? 4.103 38.739 -21.219 1.00 51.91 433 GLN A O 1
ATOM 3249 N N . LEU A 1 434 ? 3.178 36.711 -20.924 1.00 51.47 434 LEU A N 1
ATOM 3250 C CA . LEU A 1 434 ? 3.920 36.060 -22.006 1.00 51.47 434 LEU A CA 1
ATOM 3251 C C . LEU A 1 434 ? 3.283 36.317 -23.365 1.00 51.47 434 LEU A C 1
ATOM 3253 O O . LEU A 1 434 ? 3.997 36.567 -24.333 1.00 51.47 434 LEU A O 1
ATOM 3257 N N . ASP A 1 435 ? 1.956 36.251 -23.449 1.00 54.91 435 ASP A N 1
ATOM 3258 C CA . ASP A 1 435 ? 1.237 36.543 -24.683 1.00 54.91 435 ASP A CA 1
ATOM 3259 C C . ASP A 1 435 ? -0.199 36.997 -24.416 1.00 54.91 435 ASP A C 1
ATOM 3261 O O . ASP A 1 435 ? -0.777 36.727 -23.357 1.00 54.91 435 ASP A O 1
ATOM 3265 N N . MET A 1 436 ? -0.776 37.691 -25.392 1.00 51.25 436 MET A N 1
ATOM 3266 C CA . MET A 1 436 ? -2.169 38.122 -25.369 1.00 51.25 436 MET A CA 1
ATOM 3267 C C . MET A 1 436 ? -2.816 37.740 -26.686 1.00 51.25 436 MET A C 1
ATOM 3269 O O . MET A 1 436 ? -2.437 38.261 -27.734 1.00 51.25 436 MET A O 1
ATOM 3273 N N . LEU A 1 437 ? -3.811 36.856 -26.626 1.00 55.03 437 LEU A N 1
ATOM 3274 C CA . LEU A 1 437 ? -4.628 36.585 -27.793 1.00 55.03 437 LEU A CA 1
ATOM 3275 C C . LEU A 1 437 ? -5.858 37.490 -27.779 1.00 55.03 437 LEU A C 1
ATOM 3277 O O . LEU A 1 437 ? -6.686 37.436 -26.867 1.00 55.03 437 LEU A O 1
ATOM 3281 N N . GLU A 1 438 ? -5.980 38.278 -28.840 1.00 57.16 438 GLU A N 1
ATOM 3282 C CA . GLU A 1 438 ? -7.215 38.950 -29.211 1.00 57.16 438 GLU A CA 1
ATOM 3283 C C . GLU A 1 438 ? -7.771 38.234 -30.442 1.00 57.16 438 GLU A C 1
ATOM 3285 O O . GLU A 1 438 ? -7.179 38.254 -31.525 1.00 57.16 438 GLU A O 1
ATOM 3290 N N . VAL A 1 439 ? -8.867 37.502 -30.254 1.00 57.31 439 VAL A N 1
ATOM 3291 C CA . VAL A 1 439 ? -9.449 36.696 -31.327 1.00 57.31 439 VAL A CA 1
ATOM 3292 C C . VAL A 1 439 ? -10.158 37.619 -32.311 1.00 57.31 439 VAL A C 1
ATOM 3294 O O . VAL A 1 439 ? -11.054 38.376 -31.933 1.00 57.31 439 VAL A O 1
ATOM 3297 N N . ASN A 1 440 ? -9.774 37.561 -33.588 1.00 62.50 440 ASN A N 1
ATOM 3298 C CA . ASN A 1 440 ? -10.419 38.369 -34.614 1.00 62.50 440 ASN A CA 1
ATOM 3299 C C . ASN A 1 440 ? -11.874 37.912 -34.794 1.00 62.50 440 ASN A C 1
ATOM 3301 O O . ASN A 1 440 ? -12.149 36.818 -35.291 1.00 62.50 440 ASN A O 1
ATOM 3305 N N . ARG A 1 441 ? -12.807 38.798 -34.436 1.00 62.75 441 ARG A N 1
ATOM 3306 C CA . ARG A 1 441 ? -14.257 38.579 -34.497 1.00 62.75 441 ARG A CA 1
ATOM 3307 C C . ARG A 1 441 ? -14.738 38.019 -35.837 1.00 62.75 441 ARG A C 1
ATOM 3309 O O . ARG A 1 441 ? -15.667 37.219 -35.865 1.00 62.75 441 ARG A O 1
ATOM 3316 N N . ARG A 1 442 ? -14.116 38.433 -36.942 1.00 66.19 442 ARG A N 1
ATOM 3317 C CA . ARG A 1 442 ? -14.495 38.000 -38.290 1.00 66.19 442 ARG A CA 1
ATOM 3318 C C . ARG A 1 442 ? -14.170 36.525 -38.536 1.00 66.19 442 ARG A C 1
ATOM 3320 O O . ARG A 1 442 ? -15.040 35.798 -38.994 1.00 66.19 442 ARG A O 1
ATOM 3327 N N . GLN A 1 443 ? -12.969 36.084 -38.162 1.00 64.50 443 GLN A N 1
ATOM 3328 C CA . GLN A 1 443 ? -12.553 34.681 -38.292 1.00 64.50 443 GLN A CA 1
ATOM 3329 C C . GLN A 1 443 ? -13.415 33.772 -37.412 1.00 64.50 443 GLN A C 1
ATOM 3331 O O . GLN A 1 443 ? -13.791 32.677 -37.802 1.00 64.50 443 GLN A O 1
ATOM 3336 N N . TRP A 1 444 ? -13.814 34.256 -36.240 1.00 65.19 444 TRP A N 1
ATOM 3337 C CA . TRP A 1 444 ? -14.706 33.520 -35.350 1.00 65.19 444 TRP A CA 1
ATOM 3338 C C . TRP A 1 444 ? -16.109 33.298 -35.924 1.00 65.19 444 TRP A C 1
ATOM 3340 O O . TRP A 1 444 ? -16.649 32.198 -35.818 1.00 65.19 444 TRP A O 1
ATOM 3350 N N . LEU A 1 445 ? -16.683 34.318 -36.569 1.00 63.53 445 LEU A N 1
ATOM 3351 C CA . LEU A 1 445 ? -17.976 34.207 -37.252 1.00 63.53 445 LEU A CA 1
ATOM 3352 C C . LEU A 1 445 ? -17.919 33.236 -38.436 1.00 63.53 445 LEU A C 1
ATOM 3354 O O . LEU A 1 445 ? -18.885 32.521 -38.679 1.00 63.53 445 LEU A O 1
ATOM 3358 N N . GLU A 1 446 ? -16.785 33.178 -39.136 1.00 69.94 446 GLU A N 1
ATOM 3359 C CA . GLU A 1 446 ? -16.564 32.240 -40.242 1.00 69.94 446 GLU A CA 1
ATOM 3360 C C . GLU A 1 446 ? -16.524 30.775 -39.773 1.00 69.94 446 GLU A C 1
ATOM 3362 O O . GLU A 1 446 ? -16.815 29.887 -40.567 1.00 69.94 446 GLU A O 1
ATOM 3367 N N . HIS A 1 447 ? -16.240 30.512 -38.490 1.00 63.19 447 HIS A N 1
ATOM 3368 C CA . HIS A 1 447 ? -16.169 29.164 -37.910 1.00 63.19 447 HIS A CA 1
ATOM 3369 C C . HIS A 1 447 ? -17.395 28.756 -37.070 1.00 63.19 447 HIS A C 1
ATOM 3371 O O . HIS A 1 447 ? -17.469 27.608 -36.619 1.00 63.19 447 HIS A O 1
ATOM 3377 N N . ALA A 1 448 ? -18.376 29.644 -36.876 1.00 62.22 448 ALA A N 1
ATOM 3378 C CA . ALA A 1 448 ? -19.585 29.342 -36.111 1.00 62.22 448 ALA A CA 1
ATOM 3379 C C . ALA A 1 448 ? -20.377 28.186 -36.751 1.00 62.22 448 ALA A C 1
ATOM 3381 O O . ALA A 1 448 ? -20.757 28.240 -37.920 1.00 62.22 448 ALA A O 1
ATOM 3382 N N . GLY A 1 449 ? -20.607 27.111 -35.991 1.00 57.44 449 GLY A N 1
ATOM 3383 C CA . GLY A 1 449 ? -21.290 25.910 -36.487 1.00 57.44 449 GLY A CA 1
ATOM 3384 C C . GLY A 1 449 ? -20.470 25.008 -37.427 1.00 57.44 449 GLY A C 1
ATOM 3385 O O . GLY A 1 449 ? -20.976 23.963 -37.828 1.00 57.44 449 GLY A O 1
ATOM 3386 N N . LEU A 1 450 ? -19.213 25.348 -37.750 1.00 63.88 450 LEU A N 1
ATOM 3387 C CA . LEU A 1 450 ? -18.337 24.544 -38.625 1.00 63.88 450 LEU A CA 1
ATOM 3388 C C . LEU A 1 450 ? -17.375 23.612 -37.866 1.00 63.88 450 LEU A C 1
ATOM 3390 O O . LEU A 1 450 ? -16.620 22.866 -38.489 1.00 63.88 450 LEU A O 1
ATOM 3394 N N . GLY A 1 451 ? -17.404 23.628 -36.530 1.00 64.56 451 GLY A N 1
ATOM 3395 C CA . GLY A 1 451 ? -16.591 22.761 -35.674 1.00 64.56 451 GLY A CA 1
ATOM 3396 C C . GLY A 1 451 ? -15.681 23.539 -34.724 1.00 64.56 451 GLY A C 1
ATOM 3397 O O . GLY A 1 451 ? -16.047 24.605 -34.235 1.00 64.56 451 GLY A O 1
ATOM 3398 N N . TRP A 1 452 ? -14.515 22.968 -34.418 1.00 62.31 452 TRP A N 1
ATOM 3399 C CA . TRP A 1 452 ? -13.521 23.573 -33.529 1.00 62.31 452 TRP A CA 1
ATOM 3400 C C . TRP A 1 452 ? -12.636 24.559 -34.301 1.00 62.31 452 TRP A C 1
ATOM 3402 O O . TRP A 1 452 ? -12.074 24.215 -35.339 1.00 62.31 452 TRP A O 1
ATOM 3412 N N . TYR A 1 453 ? -12.498 25.775 -33.778 1.00 61.53 453 TYR A N 1
ATOM 3413 C CA . TYR A 1 453 ? -11.530 26.769 -34.230 1.00 61.53 453 TYR A CA 1
ATOM 3414 C C . TYR A 1 453 ? -10.230 26.597 -33.443 1.00 61.53 453 TYR A C 1
ATOM 3416 O O . TYR A 1 453 ? -10.247 26.685 -32.216 1.00 61.53 453 TYR A O 1
ATOM 3424 N N . GLU A 1 454 ? -9.114 26.363 -34.135 1.00 64.38 454 GLU A N 1
ATOM 3425 C CA . GLU A 1 454 ? -7.781 26.256 -33.533 1.00 64.38 454 GLU A CA 1
ATOM 3426 C C . GLU A 1 454 ? -6.918 27.466 -33.897 1.00 64.38 454 GLU A C 1
ATOM 3428 O O . GLU A 1 454 ? -6.751 27.789 -35.073 1.00 64.38 454 GLU A O 1
ATOM 3433 N N . GLN A 1 455 ? -6.290 28.087 -32.899 1.00 65.12 455 GLN A N 1
ATOM 3434 C CA . GLN A 1 455 ? -5.322 29.158 -33.100 1.00 65.12 455 GLN A CA 1
ATOM 3435 C C . GLN A 1 455 ? -4.052 28.912 -32.275 1.00 65.12 455 GLN A C 1
ATOM 3437 O O . GLN A 1 455 ? -4.137 28.743 -31.057 1.00 65.12 455 GLN A O 1
ATOM 3442 N N . PRO A 1 456 ? -2.854 28.914 -32.886 1.00 63.66 456 PRO A N 1
ATOM 3443 C CA . PRO A 1 456 ? -1.604 28.816 -32.140 1.00 63.66 456 PRO A CA 1
ATOM 3444 C C . PRO A 1 456 ? -1.462 29.970 -31.139 1.00 63.66 456 PRO A C 1
ATOM 3446 O O . PRO A 1 456 ? -1.653 31.130 -31.494 1.00 63.66 456 PRO A O 1
ATOM 3449 N N . ALA A 1 457 ? -1.109 29.644 -29.897 1.00 57.34 457 ALA A N 1
ATOM 3450 C CA . ALA A 1 457 ? -0.904 30.596 -28.804 1.00 57.34 457 ALA A CA 1
ATOM 3451 C C . ALA A 1 457 ? 0.581 30.905 -28.548 1.00 57.34 457 ALA A C 1
ATOM 3453 O O . ALA A 1 457 ? 0.901 31.736 -27.706 1.00 57.34 457 ALA A O 1
ATOM 3454 N N . GLY A 1 458 ? 1.482 30.202 -29.241 1.00 60.66 458 GLY A N 1
ATOM 3455 C CA . GLY A 1 458 ? 2.929 30.364 -29.136 1.00 60.66 458 GLY A CA 1
ATOM 3456 C C . GLY A 1 458 ? 3.645 29.123 -28.605 1.00 60.66 458 GLY A C 1
ATOM 3457 O O . GLY A 1 458 ? 3.033 28.104 -28.276 1.00 60.66 458 GLY A O 1
ATOM 3458 N N . PHE A 1 459 ? 4.971 29.216 -28.540 1.00 58.16 459 PHE A N 1
ATOM 3459 C CA . PHE A 1 459 ? 5.841 28.202 -27.954 1.00 58.16 459 PHE A CA 1
ATOM 3460 C C . PHE A 1 459 ? 6.473 28.752 -26.679 1.00 58.16 459 PHE A C 1
ATOM 3462 O O . PHE A 1 459 ? 6.887 29.910 -26.639 1.00 58.16 459 PHE A O 1
ATOM 3469 N N . PHE A 1 460 ? 6.571 27.929 -25.643 1.00 60.47 460 PHE A N 1
ATOM 3470 C CA . PHE A 1 460 ? 7.188 28.311 -24.379 1.00 60.47 460 PHE A CA 1
ATOM 3471 C C . PHE A 1 460 ? 8.084 27.195 -23.858 1.00 60.47 460 PHE A C 1
ATOM 3473 O O . PHE A 1 460 ? 7.919 26.031 -24.218 1.00 60.47 460 PHE A O 1
ATOM 3480 N N . ARG A 1 461 ? 9.062 27.550 -23.024 1.00 55.44 461 ARG A N 1
ATOM 3481 C CA . ARG A 1 461 ? 9.974 26.584 -22.415 1.00 55.44 461 ARG A CA 1
ATOM 3482 C C . ARG A 1 461 ? 9.905 26.700 -20.908 1.00 55.44 461 ARG A C 1
ATOM 3484 O O . ARG A 1 461 ? 10.095 27.781 -20.367 1.00 55.44 461 ARG A O 1
ATOM 3491 N N . VAL A 1 462 ? 9.675 25.572 -20.253 1.00 54.66 462 VAL A N 1
ATOM 3492 C CA . VAL A 1 462 ? 9.833 25.444 -18.806 1.00 54.66 462 VAL A CA 1
ATOM 3493 C C . VAL A 1 462 ? 11.262 24.960 -18.553 1.00 54.66 462 VAL A C 1
ATOM 3495 O O . VAL A 1 462 ? 11.643 23.907 -19.083 1.00 54.66 462 VAL A O 1
ATOM 3498 N N . PRO A 1 463 ? 12.104 25.726 -17.841 1.00 49.88 463 PRO A N 1
ATOM 3499 C CA . PRO A 1 463 ? 13.462 25.299 -17.544 1.00 49.88 463 PRO A CA 1
ATOM 3500 C C . PRO A 1 463 ? 13.469 24.183 -16.479 1.00 49.88 463 PRO A C 1
ATOM 3502 O O . PRO A 1 463 ? 12.551 24.106 -15.662 1.00 49.88 463 PRO A O 1
ATOM 3505 N N . PRO A 1 464 ? 14.492 23.308 -16.465 1.00 46.72 464 PRO A N 1
ATOM 3506 C CA . PRO A 1 464 ? 14.721 22.375 -15.358 1.00 46.72 464 PRO A CA 1
ATOM 3507 C C . PRO A 1 464 ? 14.730 23.103 -14.007 1.00 46.72 464 PRO A C 1
ATOM 3509 O O . PRO A 1 464 ? 15.406 24.120 -13.877 1.00 46.72 464 PRO A O 1
ATOM 3512 N N . GLY A 1 465 ? 13.976 22.592 -13.027 1.00 45.94 465 GLY A N 1
ATOM 3513 C CA . GLY A 1 465 ? 13.892 23.153 -11.672 1.00 45.94 465 GLY A CA 1
ATOM 3514 C C . GLY A 1 465 ? 12.903 24.312 -11.476 1.00 45.94 465 GLY A C 1
ATOM 3515 O O . GLY A 1 465 ? 12.846 24.860 -10.380 1.00 45.94 465 GLY A O 1
ATOM 3516 N N . ALA A 1 466 ? 12.127 24.702 -12.496 1.00 44.16 466 ALA A N 1
ATOM 3517 C CA . ALA A 1 466 ? 11.004 25.626 -12.325 1.00 44.16 466 ALA A CA 1
ATOM 3518 C C . ALA A 1 466 ? 9.759 24.861 -11.852 1.00 44.16 466 ALA A C 1
ATOM 3520 O O . ALA A 1 466 ? 8.964 24.410 -12.675 1.00 44.16 466 ALA A O 1
ATOM 3521 N N . VAL A 1 467 ? 9.627 24.687 -10.537 1.00 45.06 467 VAL A N 1
ATOM 3522 C CA . VAL A 1 467 ? 8.390 24.253 -9.869 1.00 45.06 467 VAL A CA 1
ATOM 3523 C C . VAL A 1 467 ? 8.057 25.258 -8.782 1.00 45.06 467 VAL A C 1
ATOM 3525 O O . VAL A 1 467 ? 8.975 25.570 -7.987 1.00 45.06 467 VAL A O 1
#

pLDDT: mean 71.43, std 22.52, range [26.06, 98.44]

Organism: NCBI:txid1737510